Protein AF-A0A498JR95-F1 (afdb_monomer_lite)

Sequence (607 aa):
MSTTPISYPITSRPFLSLTPATAASKLFANPNYHTQSSLFSSSSSSSSHFPKRVFRNGVSLSIRACSTSPFIGRVGSQRREGNASMLSFGINPSAQISKGASDGSSSQVLSAMLPFVVAATAIAALAQPSTFTWVSKDLYAPALGGIMLSIGIKLSIDDFALAFKRPLPLSVGFIAQYVLKPLLGVLIANAFGVPRMFYAGFVLTACVSGAQLSSYASFLSKGDVALSILLTSTTTIASVIATPLLTGLLIGSVVPVDAVAMSKSILQVVLVPVTIGLVLNTYAKPVVNFLRPVMPVVAMICTSLCIGSPLAINRSQILSVEGFRLIFPVIAFHAVAFTLGYWVSKSPGLRQEEEVSRTLSLCTGMQSSTLAGLLASQFLGSSQAVPPACSVVAMAIMGLFLASFWGTGSRIRDLLSLLTPQTEHYKDGTIKEMIPAVMLNHLNRCVGRLEIVRSTPLKRVTYTEAVDLLVEAVKDGKKFENHILDEENFKQPVIVYNYPKKTKAFYRLNEDGETVFAMDVVVPKVRHFPLKGWIVDRWNPKGRVLRILEMERHVEDYQSYLDLRRFGAIKHSGFDLGFERMVMFATGLDNIRDCISYPRDRGREDP

pLDDT: mean 71.91, std 25.64, range [21.92, 98.44]

Foldseek 3Di:
DDDDDDDDDDDDDDDDDDDDPPDDPPPPDDDDDDDDDDDDDDDDDDDDDDDDDDDDDDDDDDDDDDDDDDDDDDDDDDDDDDDDDDDDDPDDPPPPPPPPPPPPDQLLVLLVCLLVLLVVLLCCLLVPVVVQQVCDLVNLLVLLLLLQLLLLLVDEVVLVVVCVVCVQLLVLLLCLQQPVQLVLQLVLCVVLVQDLLQSLLSSLQSQFFFDPNLLSLLVLLVADSSSLSSSRVVRLVCRLQRSQVSSCVRCCVSFPGPSNVLSVSSCVSHVVSSNVSNVCNVPVVVVSVVCVSVSSVSNSVSVSNLLSNLCNVCSVVCPDPSNVSLLVSLLVSLVVQLVCQLVSCCDVPNPDDPSSSNSSSLRRSGGPLSSSLSCCVPGVHSSSSSSSSSNNSSSSVVSNVSSNCSSVVHDPVVVVVVPDDPDDDDDDDDPDDDPDVVNVVLQVQLVVLVVLQVVDDAAEDEPVRLVVQQVVVVVVVDDRDPQSCDPPVNVGKYKYAFAFCLVDQPADDDPVNGTGQFIFIDYHLQRGQRQTTKRQDPDDLVVNQVSCVVNVHDVVVCVVVSVVAVVHDDRDIDTDRPVLSSQCSSSVPRDSQVSDPDHPDDDPPDD

InterPro domains:
  IPR002657 Bile acid:sodium symporter/arsenical resistance protein Acr3 [PF01758] (142-320)
  IPR004364 Aminoacyl-tRNA synthetase, class II (D/K/N) [PF00152] (432-601)
  IPR004710 Bile acid:sodium symporter [PTHR10361] (106-414)
  IPR038770 Sodium/solute symporter superfamily [G3DSA:1.20.1530.20] (104-408)
  IPR045864 Class II Aminoacyl-tRNA synthetase/Biotinyl protein ligase (BPL) and lipoyl protein ligase (LPL) [G3DSA:3.30.930.10] (410-607)
  IPR045864 Class II Aminoacyl-tRNA synthetase/Biotinyl protein ligase (BPL) and lipoyl protein ligase (LPL) [SSF55681] (430-602)

Structure (mmCIF, N/CA/C/O backbone):
data_AF-A0A498JR95-F1
#
_entry.id   AF-A0A498JR95-F1
#
loop_
_atom_site.group_PDB
_atom_site.id
_atom_site.type_symbol
_atom_site.label_atom_id
_atom_site.label_alt_id
_atom_site.label_comp_id
_atom_site.label_asym_id
_atom_site.label_entity_id
_atom_site.label_seq_id
_atom_site.pdbx_PDB_ins_code
_atom_site.Cartn_x
_atom_site.Cartn_y
_atom_site.Cartn_z
_atom_site.occupancy
_atom_site.B_iso_or_equiv
_atom_site.auth_seq_id
_atom_site.auth_comp_id
_atom_site.auth_asym_id
_atom_site.auth_atom_id
_atom_site.pdbx_PDB_model_num
ATOM 1 N N . MET A 1 1 ? 71.875 26.277 -27.714 1.00 34.09 1 MET A N 1
ATOM 2 C CA . MET A 1 1 ? 72.326 25.287 -28.717 1.00 34.09 1 MET A CA 1
ATOM 3 C C . MET A 1 1 ? 71.079 24.579 -29.240 1.00 34.09 1 MET A C 1
ATOM 5 O O . MET A 1 1 ? 70.461 23.847 -28.486 1.00 34.09 1 MET A O 1
ATOM 9 N N . SER A 1 2 ? 70.439 25.133 -30.277 1.00 25.22 2 SER A N 1
ATOM 10 C CA . SER A 1 2 ? 70.574 24.741 -31.703 1.00 25.22 2 SER A CA 1
ATOM 11 C C . SER A 1 2 ? 70.022 23.328 -31.972 1.00 25.22 2 SER A C 1
ATOM 13 O O . SER A 1 2 ? 70.646 22.340 -31.612 1.00 25.22 2 SER A O 1
ATOM 15 N N . THR A 1 3 ? 68.753 23.224 -32.386 1.00 26.64 3 THR A N 1
ATOM 16 C CA . THR A 1 3 ? 68.310 22.928 -33.774 1.00 26.64 3 THR A CA 1
ATOM 17 C C . THR A 1 3 ? 68.748 21.565 -34.316 1.00 26.64 3 THR A C 1
ATOM 19 O O . THR A 1 3 ? 69.912 21.390 -34.655 1.00 26.64 3 THR A O 1
ATOM 22 N N . THR A 1 4 ? 67.803 20.644 -34.533 1.00 26.91 4 THR A N 1
ATOM 23 C CA . THR A 1 4 ? 67.270 20.271 -35.870 1.00 26.91 4 THR A CA 1
ATOM 24 C C . THR A 1 4 ? 66.392 19.004 -35.790 1.00 26.91 4 THR A C 1
ATOM 26 O O . THR A 1 4 ? 66.729 18.074 -35.059 1.00 26.91 4 THR A O 1
ATOM 29 N N . PRO A 1 5 ? 65.264 18.939 -36.524 1.00 27.02 5 PRO A N 1
ATOM 30 C CA . PRO A 1 5 ? 64.489 17.718 -36.726 1.00 27.02 5 PRO A CA 1
ATOM 31 C C . PRO A 1 5 ? 64.958 16.985 -37.993 1.00 27.02 5 PRO A C 1
ATOM 33 O O . PRO A 1 5 ? 65.158 17.602 -39.038 1.00 27.02 5 PRO A O 1
ATOM 36 N N . ILE A 1 6 ? 65.103 15.661 -37.912 1.00 26.98 6 ILE A N 1
ATOM 37 C CA . ILE A 1 6 ? 65.458 14.812 -39.055 1.00 26.98 6 ILE A CA 1
ATOM 38 C C . ILE A 1 6 ? 64.181 14.417 -39.805 1.00 26.98 6 ILE A C 1
ATOM 40 O O . ILE A 1 6 ? 63.349 13.656 -39.314 1.00 26.98 6 ILE A O 1
ATOM 44 N N . SER A 1 7 ? 64.050 14.959 -41.011 1.00 23.06 7 SER A N 1
ATOM 45 C CA . SER A 1 7 ? 63.161 14.529 -42.089 1.00 23.06 7 SER A CA 1
ATOM 46 C C . SER A 1 7 ? 63.718 13.293 -42.803 1.00 23.06 7 SER A C 1
ATOM 48 O O . SER A 1 7 ? 64.915 13.250 -43.080 1.00 23.06 7 SER A O 1
ATOM 50 N N . TYR A 1 8 ? 62.853 12.349 -43.192 1.00 24.56 8 TYR A N 1
ATOM 51 C CA . TYR A 1 8 ? 63.177 11.315 -44.185 1.00 24.56 8 TYR A CA 1
ATOM 52 C C . TYR A 1 8 ? 62.223 11.372 -45.392 1.00 24.56 8 TYR A C 1
ATOM 54 O O . TYR A 1 8 ? 61.081 11.815 -45.248 1.00 24.56 8 TYR A O 1
ATOM 62 N N . PRO A 1 9 ? 62.712 10.997 -46.588 1.00 25.47 9 PRO A N 1
ATOM 63 C CA . PRO A 1 9 ? 62.309 11.593 -47.853 1.00 25.47 9 PRO A CA 1
ATOM 64 C C . PRO A 1 9 ? 61.205 10.820 -48.579 1.00 25.47 9 PRO A C 1
ATOM 66 O O . PRO A 1 9 ? 61.121 9.594 -48.535 1.00 25.47 9 PRO A O 1
ATOM 69 N N . ILE A 1 10 ? 60.416 11.574 -49.340 1.00 28.56 10 ILE A N 1
ATOM 70 C CA . ILE A 1 10 ? 59.558 11.070 -50.410 1.00 28.56 10 ILE A CA 1
ATOM 71 C C . ILE A 1 10 ? 60.477 10.639 -51.556 1.00 28.56 10 ILE A C 1
ATOM 73 O O . ILE A 1 10 ? 61.160 11.471 -52.150 1.00 28.56 10 ILE A O 1
ATOM 77 N N . THR A 1 11 ? 60.492 9.346 -51.872 1.00 25.89 11 THR A N 1
ATOM 78 C CA . THR A 1 11 ? 61.051 8.839 -53.129 1.00 25.89 11 THR A CA 1
ATOM 79 C C . THR A 1 11 ? 59.947 8.154 -53.920 1.00 25.89 11 THR A C 1
ATOM 81 O O . THR A 1 11 ? 59.356 7.162 -53.508 1.00 25.89 11 THR A O 1
ATOM 84 N N . SER A 1 12 ? 59.637 8.760 -55.060 1.00 27.89 12 SER A N 1
ATOM 85 C CA . SER A 1 12 ? 58.820 8.228 -56.137 1.00 27.89 12 SER A CA 1
ATOM 86 C C . SER A 1 12 ? 59.683 7.341 -57.034 1.00 27.89 12 SER A C 1
ATOM 88 O O . SER A 1 12 ? 60.780 7.747 -57.417 1.00 27.89 12 SER A O 1
ATOM 90 N N . ARG A 1 13 ? 59.189 6.146 -57.387 1.00 24.62 13 ARG A N 1
ATOM 91 C CA . ARG A 1 13 ? 59.576 5.344 -58.569 1.00 24.62 13 ARG A CA 1
ATOM 92 C C . ARG A 1 13 ? 58.633 4.129 -58.715 1.00 24.62 13 ARG A C 1
ATOM 94 O O . ARG A 1 13 ? 57.880 3.857 -57.785 1.00 24.62 13 ARG A O 1
ATOM 101 N N . PRO A 1 14 ? 58.530 3.517 -59.907 1.00 24.86 14 PRO A N 1
ATOM 102 C CA . PRO A 1 14 ? 57.296 3.488 -60.684 1.00 24.86 14 PRO A CA 1
ATOM 103 C C . PRO A 1 14 ? 56.535 2.159 -60.610 1.00 24.86 14 PRO A C 1
ATOM 105 O O . PRO A 1 14 ? 57.053 1.133 -60.180 1.00 24.86 14 PRO A O 1
ATOM 108 N N . PHE A 1 15 ? 55.295 2.226 -61.098 1.00 25.58 15 PHE A N 1
ATOM 109 C CA . PHE A 1 15 ? 54.428 1.115 -61.485 1.00 25.58 15 PHE A CA 1
ATOM 110 C C . PHE A 1 15 ? 55.204 -0.060 -62.104 1.00 25.58 15 PHE A C 1
ATOM 112 O O . PHE A 1 15 ? 55.805 0.078 -63.169 1.00 25.58 15 PHE A O 1
ATOM 119 N N . LEU A 1 16 ? 55.105 -1.230 -61.473 1.00 23.80 16 LEU A N 1
ATOM 120 C CA . LEU A 1 16 ? 55.347 -2.524 -62.101 1.00 23.80 16 LEU A CA 1
ATOM 121 C C . LEU A 1 16 ? 54.047 -3.323 -62.029 1.00 23.80 16 LEU A C 1
ATOM 123 O O . LEU A 1 16 ? 53.555 -3.683 -60.962 1.00 23.80 16 LEU A O 1
ATOM 127 N N . SER A 1 17 ? 53.476 -3.526 -63.209 1.00 26.20 17 SER A N 1
ATOM 128 C CA . SER A 1 17 ? 52.318 -4.359 -63.488 1.00 26.20 17 SER A CA 1
ATOM 129 C C . SER A 1 17 ? 52.606 -5.823 -63.158 1.00 26.20 17 SER A C 1
ATOM 131 O O . SER A 1 17 ? 53.446 -6.441 -63.810 1.00 26.20 17 SER A O 1
ATOM 133 N N . LEU A 1 18 ? 51.855 -6.399 -62.222 1.00 24.83 18 LEU A N 1
ATOM 134 C CA . LEU A 1 18 ? 51.665 -7.844 -62.124 1.00 24.83 18 LEU A CA 1
ATOM 135 C C . LEU A 1 18 ? 50.164 -8.122 -62.018 1.00 24.83 18 LEU A C 1
ATOM 137 O O . LEU A 1 18 ? 49.500 -7.776 -61.043 1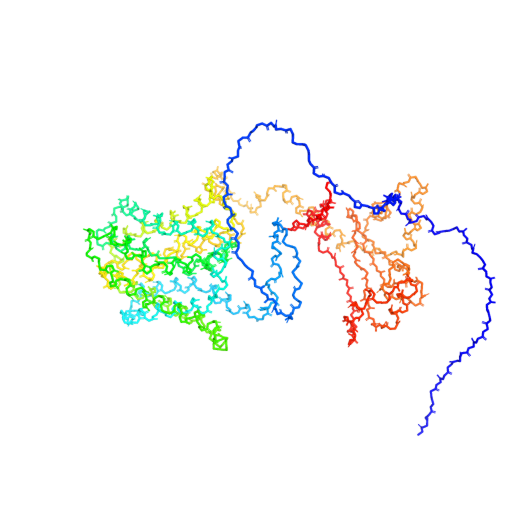.00 24.83 18 LEU A O 1
ATOM 141 N N . THR A 1 19 ? 49.634 -8.691 -63.094 1.00 26.19 19 THR A N 1
ATOM 142 C CA . THR A 1 19 ? 48.298 -9.275 -63.213 1.00 26.19 19 THR A CA 1
ATOM 143 C C . THR A 1 19 ? 48.135 -10.494 -62.284 1.00 26.19 19 THR A C 1
ATOM 145 O O . THR A 1 19 ? 49.120 -11.040 -61.786 1.00 26.19 19 THR A O 1
ATOM 148 N N . PRO A 1 20 ? 46.888 -10.899 -61.975 1.00 27.61 20 PRO A N 1
ATOM 149 C CA . PRO A 1 20 ? 46.552 -11.516 -60.697 1.00 27.61 20 PRO A CA 1
ATOM 150 C C . PRO A 1 20 ? 46.717 -13.039 -60.692 1.00 27.61 20 PRO A C 1
ATOM 152 O O . PRO A 1 20 ? 46.131 -13.742 -61.516 1.00 27.61 20 PRO A O 1
ATOM 155 N N . ALA A 1 21 ? 47.406 -13.563 -59.673 1.00 25.14 21 ALA A N 1
ATOM 156 C CA . ALA A 1 21 ? 47.300 -14.967 -59.286 1.00 25.14 21 ALA A CA 1
ATOM 157 C C . ALA A 1 21 ? 45.916 -15.210 -58.660 1.00 25.14 21 ALA A C 1
ATOM 159 O O . ALA A 1 21 ? 45.652 -15.002 -57.476 1.00 25.14 21 ALA A O 1
ATOM 160 N N . THR A 1 22 ? 45.002 -15.596 -59.535 1.00 32.12 22 THR A N 1
ATOM 161 C CA . THR A 1 22 ? 43.661 -16.091 -59.268 1.00 32.12 22 THR A CA 1
ATOM 162 C C . THR A 1 22 ? 43.773 -17.531 -58.775 1.00 32.12 22 THR A C 1
ATOM 164 O O . THR A 1 22 ? 44.060 -18.401 -59.582 1.00 32.12 22 THR A O 1
ATOM 167 N N . ALA A 1 23 ? 43.571 -17.775 -57.472 1.00 29.25 23 ALA A N 1
ATOM 168 C CA . ALA A 1 23 ? 43.027 -19.020 -56.887 1.00 29.25 23 ALA A CA 1
ATOM 169 C C . ALA A 1 23 ? 43.362 -19.133 -55.384 1.00 29.25 23 ALA A C 1
ATOM 171 O O . ALA A 1 23 ? 44.246 -19.889 -55.006 1.00 29.25 23 ALA A O 1
ATOM 172 N N . ALA A 1 24 ? 42.661 -18.397 -54.510 1.00 28.02 24 ALA A N 1
ATOM 173 C CA . ALA A 1 24 ? 42.631 -18.724 -53.067 1.00 28.02 24 ALA A CA 1
ATOM 174 C C . ALA A 1 24 ? 41.506 -18.044 -52.256 1.00 28.02 24 ALA A C 1
ATOM 176 O O . ALA A 1 24 ? 41.319 -18.367 -51.089 1.00 28.02 24 ALA A O 1
ATOM 177 N N . SER A 1 25 ? 40.733 -17.108 -52.821 1.00 26.67 25 SER A N 1
ATOM 178 C CA . SER A 1 25 ? 39.792 -16.278 -52.042 1.00 26.67 25 SER A CA 1
ATOM 179 C C . SER A 1 25 ? 38.304 -16.632 -52.188 1.00 26.67 25 SER A C 1
ATOM 181 O O . SER A 1 25 ? 37.458 -15.892 -51.696 1.00 26.67 25 SER A O 1
ATOM 183 N N . LYS A 1 26 ? 37.947 -17.759 -52.822 1.00 26.91 26 LYS A N 1
ATOM 184 C CA . LYS A 1 26 ? 36.537 -18.136 -53.077 1.00 26.91 26 LYS A CA 1
ATOM 185 C C . LYS A 1 26 ? 35.946 -19.228 -52.174 1.00 26.91 26 LYS A C 1
ATOM 187 O O . LYS A 1 26 ? 34.818 -19.638 -52.410 1.00 26.91 26 LYS A O 1
ATOM 192 N N . LEU A 1 27 ? 36.639 -19.674 -51.126 1.00 27.73 27 LEU A N 1
ATOM 193 C CA . LEU A 1 27 ? 36.177 -20.806 -50.299 1.00 27.73 27 LEU A CA 1
ATOM 194 C C . LEU A 1 27 ? 35.578 -20.434 -48.926 1.00 27.73 27 LEU A C 1
ATOM 196 O O . LEU A 1 27 ? 35.200 -21.325 -48.177 1.00 27.73 27 LEU A O 1
ATOM 200 N N . PHE A 1 28 ? 35.402 -19.143 -48.618 1.00 27.55 28 PHE A N 1
ATOM 201 C CA . PHE A 1 28 ? 34.739 -18.675 -47.383 1.00 27.55 28 PHE A CA 1
ATOM 202 C C . PHE A 1 28 ? 33.541 -17.742 -47.638 1.00 27.55 28 PHE A C 1
ATOM 204 O O . PHE A 1 28 ? 33.255 -16.847 -46.845 1.00 27.55 28 PHE A O 1
ATOM 211 N N . ALA A 1 29 ? 32.816 -17.948 -48.738 1.00 26.41 29 ALA A N 1
ATOM 212 C CA . ALA A 1 29 ? 31.514 -17.323 -48.963 1.00 26.41 29 ALA A CA 1
ATOM 213 C C . ALA A 1 29 ? 30.435 -18.411 -48.921 1.00 26.41 29 ALA A C 1
ATOM 215 O O . ALA A 1 29 ? 30.358 -19.248 -49.814 1.00 26.41 29 ALA A O 1
ATOM 216 N N . ASN A 1 30 ? 29.625 -18.422 -47.862 1.00 25.16 30 ASN A N 1
ATOM 217 C CA . ASN A 1 30 ? 28.462 -19.299 -47.764 1.00 25.16 30 ASN A CA 1
ATOM 218 C C . ASN A 1 30 ? 27.384 -18.809 -48.760 1.00 25.16 30 ASN A C 1
ATOM 220 O O . ASN A 1 30 ? 26.958 -17.655 -48.642 1.00 25.16 30 ASN A O 1
ATOM 224 N N . PRO A 1 31 ? 26.953 -19.620 -49.743 1.00 26.98 31 PRO A N 1
ATOM 225 C CA . PRO A 1 31 ? 25.982 -19.218 -50.747 1.00 26.98 31 PRO A CA 1
ATOM 226 C C . PRO A 1 31 ? 24.587 -19.608 -50.263 1.00 26.98 31 PRO A C 1
ATOM 228 O O . PRO A 1 31 ? 24.239 -20.777 -50.311 1.00 26.98 31 PRO A O 1
ATOM 231 N N . ASN A 1 32 ? 23.794 -18.656 -49.771 1.00 26.20 32 ASN A N 1
ATOM 232 C CA . ASN A 1 32 ? 22.337 -18.801 -49.659 1.00 26.20 32 ASN A CA 1
ATOM 233 C C . ASN A 1 32 ? 21.691 -17.437 -49.394 1.00 26.20 32 ASN A C 1
ATOM 235 O O . ASN A 1 32 ? 21.283 -17.143 -48.278 1.00 26.20 32 ASN A O 1
ATOM 239 N N . TYR A 1 33 ? 21.611 -16.609 -50.434 1.00 24.23 33 TYR A N 1
ATOM 240 C CA . TYR A 1 33 ? 20.576 -15.583 -50.574 1.00 24.23 33 TYR A CA 1
ATOM 241 C C . TYR A 1 33 ? 20.293 -15.416 -52.070 1.00 24.23 33 TYR A C 1
ATOM 243 O O . TYR A 1 33 ? 21.009 -14.721 -52.784 1.00 24.23 33 TYR A O 1
ATOM 251 N N . HIS A 1 34 ? 19.265 -16.114 -52.552 1.00 24.06 34 HIS A N 1
ATOM 252 C CA . HIS A 1 34 ? 18.647 -15.829 -53.841 1.00 24.06 34 HIS A CA 1
ATOM 253 C C . HIS A 1 34 ? 17.676 -14.659 -53.654 1.00 24.06 34 HIS A C 1
ATOM 255 O O . HIS A 1 34 ? 16.621 -14.821 -53.050 1.00 24.06 34 HIS A O 1
ATOM 261 N N . THR A 1 35 ? 18.010 -13.490 -54.193 1.00 24.09 35 THR A N 1
ATOM 262 C CA . THR A 1 35 ? 17.041 -12.433 -54.497 1.00 24.09 35 THR A CA 1
ATOM 263 C C . THR A 1 35 ? 16.743 -12.489 -55.990 1.00 24.09 35 THR A C 1
ATOM 265 O O . THR A 1 35 ? 17.561 -12.104 -56.824 1.00 24.09 35 THR A O 1
ATOM 268 N N . GLN A 1 36 ? 15.565 -13.008 -56.341 1.00 23.23 36 GLN A N 1
ATOM 269 C CA . GLN A 1 36 ? 15.007 -12.825 -57.677 1.00 23.23 36 GLN A CA 1
ATOM 270 C C . GLN A 1 36 ? 14.614 -11.355 -57.832 1.00 23.23 36 GLN A C 1
ATOM 272 O O . GLN A 1 36 ? 13.701 -10.865 -57.175 1.00 23.23 36 GLN A O 1
ATOM 277 N N . SER A 1 37 ? 15.326 -10.657 -58.710 1.00 23.42 37 SER A N 1
ATOM 278 C CA . SER A 1 37 ? 14.880 -9.401 -59.295 1.00 23.42 37 SER A CA 1
ATOM 279 C C . SER A 1 37 ? 14.118 -9.741 -60.573 1.00 23.42 37 SER A C 1
ATOM 281 O O . SER A 1 37 ? 14.673 -10.336 -61.494 1.00 23.42 37 SER A O 1
ATOM 283 N N . SER A 1 38 ? 12.835 -9.388 -60.630 1.00 23.86 38 SER A N 1
ATOM 284 C CA . SER A 1 38 ? 12.118 -9.279 -61.898 1.00 23.86 38 SER A CA 1
ATOM 285 C C . SER A 1 38 ? 11.777 -7.812 -62.131 1.00 23.86 38 SER A C 1
ATOM 287 O O . SER A 1 38 ? 11.037 -7.174 -61.387 1.00 23.86 38 SER A O 1
ATOM 289 N N . LEU A 1 39 ? 12.423 -7.271 -63.160 1.00 23.09 39 LEU A N 1
ATOM 290 C CA . LEU A 1 39 ? 11.983 -6.105 -63.909 1.00 23.09 39 LEU A CA 1
ATOM 291 C C . LEU A 1 39 ? 10.608 -6.414 -64.517 1.00 23.09 39 LEU A C 1
ATOM 293 O O . LEU A 1 39 ? 10.441 -7.508 -65.041 1.00 23.09 39 LEU A O 1
ATOM 297 N N . PHE A 1 40 ? 9.664 -5.473 -64.496 1.00 22.58 40 PHE A N 1
ATOM 298 C CA . PHE A 1 40 ? 9.054 -4.926 -65.715 1.00 22.58 40 PHE A CA 1
ATOM 299 C C . PHE A 1 40 ? 8.064 -3.787 -65.407 1.00 22.58 40 PHE A C 1
ATOM 301 O O . PHE A 1 40 ? 7.374 -3.743 -64.395 1.00 22.58 40 PHE A O 1
ATOM 308 N N . SER A 1 41 ? 8.081 -2.849 -66.344 1.00 22.80 41 SER A N 1
ATOM 309 C CA . SER A 1 41 ? 7.373 -1.583 -66.521 1.00 22.80 41 SER A CA 1
ATOM 310 C C . SER A 1 41 ? 5.843 -1.640 -66.625 1.00 22.80 41 SER A C 1
ATOM 312 O O . SER A 1 41 ? 5.295 -2.615 -67.129 1.00 22.80 41 SER A O 1
ATOM 314 N N . SER A 1 42 ? 5.178 -0.512 -66.346 1.00 23.06 42 SER A N 1
ATOM 315 C CA . SER A 1 42 ? 4.102 0.091 -67.179 1.00 23.06 42 SER A CA 1
ATOM 316 C C . SER A 1 42 ? 3.645 1.407 -66.522 1.00 23.06 42 SER A C 1
ATOM 318 O O . SER A 1 42 ? 3.343 1.446 -65.337 1.00 23.06 42 SER A O 1
ATOM 320 N N . SER A 1 43 ? 3.895 2.574 -67.120 1.00 21.92 43 SER A N 1
ATOM 321 C CA . SER A 1 43 ? 3.086 3.268 -68.139 1.00 21.92 43 SER A CA 1
ATOM 322 C C . SER A 1 43 ? 1.659 3.628 -67.697 1.00 21.92 43 SER A C 1
ATOM 324 O O . SER A 1 43 ? 0.796 2.778 -67.508 1.00 21.92 43 SER A O 1
ATOM 326 N N . SER A 1 44 ? 1.452 4.941 -67.619 1.00 24.05 44 SER A N 1
ATOM 327 C CA . SER A 1 44 ? 0.208 5.713 -67.595 1.00 24.05 44 SER A CA 1
ATOM 328 C C . SER A 1 44 ? -0.981 5.130 -68.367 1.00 24.05 44 SER A C 1
ATOM 330 O O . SER A 1 44 ? -0.830 4.747 -69.524 1.00 24.05 44 SER A O 1
ATOM 332 N N . SER A 1 45 ? -2.191 5.264 -67.819 1.00 23.17 45 SER A N 1
ATOM 333 C CA . SER A 1 45 ? -3.300 5.936 -68.522 1.00 23.17 45 SER A CA 1
ATOM 334 C C . SER A 1 45 ? -4.544 6.083 -67.644 1.00 23.17 45 SER A C 1
ATOM 336 O O . SER A 1 45 ? -4.999 5.175 -66.956 1.00 23.17 45 SER A O 1
ATOM 338 N N . SER A 1 46 ? -5.086 7.291 -67.700 1.00 24.14 46 SER A N 1
ATOM 339 C CA . SER A 1 46 ? -6.422 7.691 -67.294 1.00 24.14 46 SER A CA 1
ATOM 340 C C . SER A 1 46 ? -7.482 7.093 -68.223 1.00 24.14 46 SER A C 1
ATOM 342 O O . SER A 1 46 ? -7.358 7.239 -69.437 1.00 24.14 46 SER A O 1
ATOM 344 N N . SER A 1 47 ? -8.575 6.552 -67.691 1.00 24.02 47 SER A N 1
ATOM 345 C CA . SER A 1 47 ? -9.903 6.773 -68.281 1.00 24.02 47 SER A CA 1
ATOM 346 C C . SER A 1 47 ? -11.022 6.400 -67.312 1.00 24.02 47 SER A C 1
ATOM 348 O O . SER A 1 47 ? -11.004 5.398 -66.604 1.00 24.02 47 SER A O 1
ATOM 350 N N . SER A 1 48 ? -11.986 7.304 -67.277 1.00 23.30 48 SER A N 1
ATOM 351 C CA . SER A 1 48 ? -13.264 7.274 -66.591 1.00 23.30 48 SER A CA 1
ATOM 352 C C . SER A 1 48 ? -14.269 6.365 -67.301 1.00 23.30 48 SER A C 1
ATOM 354 O O . SER A 1 48 ? -14.504 6.578 -68.485 1.00 23.30 48 SER A O 1
ATOM 356 N N . HIS A 1 49 ? -14.958 5.477 -66.576 1.00 23.84 49 HIS A N 1
ATOM 357 C CA . HIS A 1 49 ? -16.335 5.072 -66.898 1.00 23.84 49 HIS A CA 1
ATOM 358 C C . HIS A 1 49 ? -17.074 4.510 -65.665 1.00 23.84 49 HIS A C 1
ATOM 360 O O . HIS A 1 49 ? -16.703 3.493 -65.088 1.00 23.84 49 HIS A O 1
ATOM 366 N N . PHE A 1 50 ? -18.154 5.194 -65.281 1.00 23.48 50 PHE A N 1
ATOM 367 C CA . PHE A 1 50 ? -19.282 4.702 -64.471 1.00 23.48 50 PHE A CA 1
ATOM 368 C C . PHE A 1 50 ? -20.309 3.987 -65.401 1.00 23.48 50 PHE A C 1
ATOM 370 O O . PHE A 1 50 ? -20.266 4.220 -66.608 1.00 23.48 50 PHE A O 1
ATOM 377 N N . PRO A 1 51 ? -21.349 3.275 -64.906 1.00 35.09 51 PRO A N 1
ATOM 378 C CA . PRO A 1 51 ? -21.325 2.026 -64.134 1.00 35.09 51 PRO A CA 1
ATOM 379 C C . PRO A 1 51 ? -22.288 0.952 -64.724 1.00 35.09 51 PRO A C 1
ATOM 381 O O . PRO A 1 51 ? -23.191 1.264 -65.496 1.00 35.09 51 PRO A O 1
ATOM 384 N N . LYS A 1 52 ? -22.227 -0.307 -64.262 1.00 23.20 52 LYS A N 1
ATOM 385 C CA . LYS A 1 52 ? -23.414 -1.193 -64.225 1.00 23.20 52 LYS A CA 1
ATOM 386 C C . LYS A 1 52 ? -23.468 -1.958 -62.902 1.00 23.20 52 LYS A C 1
ATOM 388 O O . LYS A 1 52 ? -22.627 -2.798 -62.611 1.00 23.20 52 LYS A O 1
ATOM 393 N N . ARG A 1 53 ? -24.481 -1.616 -62.100 1.00 24.22 53 ARG A N 1
ATOM 394 C CA . ARG A 1 53 ? -24.921 -2.324 -60.891 1.00 24.22 53 ARG A CA 1
ATOM 395 C C . ARG A 1 53 ? -25.576 -3.647 -61.286 1.00 24.22 53 ARG A C 1
ATOM 397 O O . ARG A 1 53 ? -26.526 -3.638 -62.062 1.00 24.22 53 ARG A O 1
ATOM 404 N N . VAL A 1 54 ? -25.168 -4.732 -60.637 1.00 24.97 54 VAL A N 1
ATOM 405 C CA . VAL A 1 54 ? -26.047 -5.869 -60.348 1.00 24.97 54 VAL A CA 1
ATOM 406 C C . VAL A 1 54 ? -26.147 -5.962 -58.829 1.00 24.97 54 VAL A C 1
ATOM 408 O O . VAL A 1 54 ? -25.147 -6.084 -58.129 1.00 24.97 54 VAL A O 1
ATOM 411 N N . PHE A 1 55 ? -27.370 -5.801 -58.333 1.00 23.81 55 PHE A N 1
ATOM 412 C CA . PHE A 1 55 ? -27.744 -5.915 -56.928 1.00 23.81 55 PHE A CA 1
ATOM 413 C C . PHE A 1 55 ? -27.804 -7.392 -56.526 1.00 23.81 55 PHE A C 1
ATOM 415 O O . PHE A 1 55 ? -28.442 -8.188 -57.216 1.00 23.81 55 PHE A O 1
ATOM 422 N N . ARG A 1 56 ? -27.266 -7.741 -55.352 1.00 24.92 56 ARG A N 1
ATOM 423 C CA . ARG A 1 56 ? -27.822 -8.845 -54.563 1.00 24.92 56 ARG A CA 1
ATOM 424 C C . ARG A 1 56 ? -27.714 -8.560 -53.063 1.00 24.92 56 ARG A C 1
ATOM 426 O O . ARG A 1 56 ? -26.685 -8.126 -52.564 1.00 24.92 56 ARG A O 1
ATOM 433 N N . ASN A 1 57 ? -28.865 -8.746 -52.429 1.00 25.27 57 ASN A N 1
ATOM 434 C CA . ASN A 1 57 ? -29.302 -8.396 -51.080 1.00 25.27 57 ASN A CA 1
ATOM 435 C C . ASN A 1 57 ? -28.402 -8.852 -49.921 1.00 25.27 57 ASN A C 1
ATOM 437 O O . ASN A 1 57 ? -27.880 -9.962 -49.945 1.00 25.27 57 ASN A O 1
ATOM 441 N N . GLY A 1 58 ? -28.376 -8.050 -48.847 1.00 26.80 58 GLY A N 1
ATOM 442 C CA . GLY A 1 58 ? -27.908 -8.485 -47.527 1.00 26.80 58 GLY A CA 1
ATOM 443 C C . GLY A 1 58 ? -27.663 -7.350 -46.527 1.00 26.80 58 GLY A C 1
ATOM 444 O O . GLY A 1 58 ? -26.526 -6.950 -46.344 1.00 26.80 58 GLY A O 1
ATOM 445 N N . VAL A 1 59 ? -28.744 -6.833 -45.929 1.00 27.52 59 VAL A N 1
ATOM 446 C CA . VAL A 1 59 ? -28.871 -6.181 -44.600 1.00 27.52 59 VAL A CA 1
ATOM 447 C C . VAL A 1 59 ? -27.680 -5.342 -44.082 1.00 27.52 59 VAL A C 1
ATOM 449 O O . VAL A 1 59 ? -26.681 -5.863 -43.599 1.00 27.52 59 VAL A O 1
ATOM 452 N N . SER A 1 60 ? -27.856 -4.014 -44.075 1.00 23.19 60 SER A N 1
ATOM 453 C CA . SER A 1 60 ? -26.949 -3.022 -43.477 1.00 23.19 60 SER A CA 1
ATOM 454 C C . SER A 1 60 ? -27.494 -2.520 -42.133 1.00 23.19 60 SER A C 1
ATOM 456 O O . SER A 1 60 ? -28.628 -2.045 -42.057 1.00 23.19 60 SER A O 1
ATOM 458 N N . LEU A 1 61 ? -26.668 -2.601 -41.083 1.00 26.53 61 LEU A N 1
ATOM 459 C CA . LEU A 1 61 ? -26.819 -1.832 -39.846 1.00 26.53 61 LEU A CA 1
ATOM 460 C C . LEU A 1 61 ? -26.218 -0.430 -40.045 1.00 26.53 61 LEU A C 1
ATOM 462 O O . LEU A 1 61 ? -25.089 -0.275 -40.506 1.00 26.53 61 LEU A O 1
ATOM 466 N N . SER A 1 62 ? -27.006 0.583 -39.692 1.00 22.53 62 SER A N 1
ATOM 467 C CA . SER A 1 62 ? -26.725 2.012 -39.845 1.00 22.53 62 SER A CA 1
ATOM 468 C C . SER A 1 62 ? -25.752 2.531 -38.777 1.00 22.53 62 SER A C 1
ATOM 470 O O . SER A 1 62 ? -26.081 2.513 -37.593 1.00 22.53 62 SER A O 1
ATOM 472 N N . ILE A 1 63 ? -24.637 3.134 -39.201 1.00 25.22 63 ILE A N 1
ATOM 473 C CA . ILE A 1 63 ? -23.927 4.171 -38.437 1.00 25.22 63 ILE A CA 1
ATOM 474 C C . ILE A 1 63 ? -24.003 5.465 -39.252 1.00 25.22 63 ILE A C 1
ATOM 476 O O . ILE A 1 63 ? -23.486 5.549 -40.365 1.00 25.22 63 ILE A O 1
ATOM 480 N N . ARG A 1 64 ? -24.681 6.475 -38.694 1.00 22.27 64 ARG A N 1
ATOM 481 C CA . ARG A 1 64 ? -24.664 7.855 -39.192 1.00 22.27 64 ARG A CA 1
ATOM 482 C C . ARG A 1 64 ? -23.327 8.496 -38.831 1.00 22.27 64 ARG A C 1
ATOM 484 O O . ARG A 1 64 ? -23.000 8.590 -37.653 1.00 22.27 64 ARG A O 1
ATOM 491 N N . ALA A 1 65 ? -22.630 9.029 -39.827 1.00 23.62 65 ALA A N 1
ATOM 492 C CA . ALA A 1 65 ? -21.679 10.118 -39.645 1.00 23.62 65 ALA A CA 1
ATOM 493 C C . ALA A 1 65 ? -22.199 11.319 -40.446 1.00 23.62 65 ALA A C 1
ATOM 495 O O . ALA A 1 65 ? -22.322 11.247 -41.669 1.00 23.62 65 ALA A O 1
ATOM 496 N N . CYS A 1 66 ? -22.552 12.398 -39.746 1.00 23.91 66 CYS A N 1
ATOM 497 C CA . CYS A 1 66 ? -22.811 13.698 -40.356 1.00 23.91 66 CYS A CA 1
ATOM 498 C C . CYS A 1 66 ? -21.504 14.494 -40.426 1.00 23.91 66 CYS A C 1
ATOM 500 O O . CYS A 1 66 ? -20.699 14.486 -39.498 1.00 23.91 66 CYS A O 1
ATOM 502 N N . SER A 1 67 ? -21.335 15.150 -41.568 1.00 25.22 67 SER A N 1
ATOM 503 C CA . SER A 1 67 ? -20.184 15.930 -42.013 1.00 25.22 67 SER A CA 1
ATOM 504 C C . SER A 1 67 ? -20.351 17.431 -41.706 1.00 25.22 67 SER A C 1
ATOM 506 O O . SER A 1 67 ? -21.432 17.873 -41.316 1.00 25.22 67 SER A O 1
ATOM 508 N N . THR A 1 68 ? -19.302 18.187 -42.059 1.00 27.80 68 THR A N 1
ATOM 509 C CA . THR A 1 68 ? -19.153 19.647 -42.262 1.00 27.80 68 THR A CA 1
ATOM 510 C C . THR A 1 68 ? -18.614 20.417 -41.043 1.00 27.80 68 THR A C 1
ATOM 512 O O . THR A 1 68 ? -19.040 20.165 -39.927 1.00 27.80 68 THR A O 1
ATOM 515 N N . SER A 1 69 ? -17.639 21.332 -41.147 1.00 28.19 69 SER A N 1
ATOM 516 C CA . SER A 1 69 ? -17.266 22.246 -42.246 1.00 28.19 69 SER A CA 1
ATOM 517 C C . SER A 1 69 ? -15.792 22.764 -42.108 1.00 28.19 69 SER A C 1
ATOM 519 O O . SER A 1 69 ? -15.092 22.334 -41.189 1.00 28.19 69 SER A O 1
ATOM 521 N N . PRO A 1 70 ? -15.277 23.616 -43.031 1.00 30.12 70 PRO A N 1
ATOM 522 C CA . PRO A 1 70 ? -13.846 23.811 -43.308 1.00 30.12 70 PRO A CA 1
ATOM 523 C C . PRO A 1 70 ? -13.232 25.065 -42.654 1.00 30.12 70 PRO A C 1
ATOM 525 O O . PRO A 1 70 ? -13.929 26.047 -42.416 1.00 30.12 70 PRO A O 1
ATOM 528 N N . PHE A 1 71 ? -11.904 25.088 -42.467 1.00 27.58 71 PHE A N 1
ATOM 529 C CA . PHE A 1 71 ? -11.166 26.328 -42.193 1.00 27.58 71 PHE A CA 1
ATOM 530 C C . PHE A 1 71 ? -9.847 26.429 -42.969 1.00 27.58 71 PHE A C 1
ATOM 532 O O . PHE A 1 71 ? -9.097 25.468 -43.130 1.00 27.58 71 PHE A O 1
ATOM 539 N N . ILE A 1 72 ? -9.620 27.644 -43.460 1.00 28.55 72 ILE A N 1
ATOM 540 C CA . ILE A 1 72 ? -8.551 28.115 -44.337 1.00 28.55 72 ILE A CA 1
ATOM 541 C C . ILE A 1 72 ? -7.269 28.423 -43.538 1.00 28.55 72 ILE A C 1
ATOM 543 O O . ILE A 1 72 ? -7.309 29.128 -42.536 1.00 28.55 72 ILE A O 1
ATOM 547 N N . GLY A 1 73 ? -6.143 27.910 -44.047 1.00 28.33 73 GLY A N 1
ATOM 548 C CA . GLY A 1 73 ? -4.775 28.458 -44.071 1.00 28.33 73 GLY A CA 1
ATOM 549 C C . GLY A 1 73 ? -4.168 29.214 -42.875 1.00 28.33 73 GLY A C 1
ATOM 550 O O . GLY A 1 73 ? -4.436 30.395 -42.675 1.00 28.33 73 GLY A O 1
ATOM 551 N N . ARG A 1 74 ? -3.125 28.622 -42.269 1.00 28.03 74 ARG A N 1
ATOM 552 C CA . ARG A 1 74 ? -1.871 29.335 -41.946 1.00 28.03 74 ARG A CA 1
ATOM 553 C C . ARG A 1 74 ? -0.677 28.376 -41.888 1.00 28.03 74 ARG A C 1
ATOM 555 O O . ARG A 1 74 ? -0.756 27.286 -41.337 1.00 28.03 74 ARG A O 1
ATOM 562 N N . VAL A 1 75 ? 0.410 28.806 -42.519 1.00 33.06 75 VAL A N 1
ATOM 563 C CA . VAL A 1 75 ? 1.671 28.090 -42.749 1.00 33.06 75 VAL A CA 1
ATOM 564 C C . VAL A 1 75 ? 2.549 28.113 -41.494 1.00 33.06 75 VAL A C 1
ATOM 566 O O . VAL A 1 75 ? 2.691 29.165 -40.877 1.00 33.06 75 VAL A O 1
ATOM 569 N N . GLY A 1 76 ? 3.210 26.988 -41.193 1.00 31.16 76 GLY A N 1
ATOM 570 C CA . GLY A 1 76 ? 4.497 26.984 -40.484 1.00 31.16 76 GLY A CA 1
ATOM 571 C C . GLY A 1 76 ? 4.573 26.169 -39.190 1.00 31.16 76 GLY A C 1
ATOM 572 O O . GLY A 1 76 ? 4.436 26.720 -38.108 1.00 31.16 76 GLY A O 1
ATOM 573 N N . SER A 1 77 ? 4.871 24.872 -39.309 1.00 26.77 77 SER A N 1
ATOM 574 C CA . SER A 1 77 ? 5.935 24.160 -38.573 1.00 26.77 77 SER A CA 1
ATOM 575 C C . SER A 1 77 ? 5.800 22.668 -38.886 1.00 26.77 77 SER A C 1
ATOM 577 O O . SER A 1 77 ? 4.818 22.029 -38.509 1.00 26.77 77 SER A O 1
ATOM 579 N N . GLN A 1 78 ? 6.747 22.110 -39.643 1.00 26.39 78 GLN A N 1
ATOM 580 C CA . GLN A 1 78 ? 6.757 20.686 -39.976 1.00 26.39 78 GLN A CA 1
ATOM 581 C C . GLN A 1 78 ? 7.033 19.856 -38.716 1.00 26.39 78 GLN A C 1
ATOM 583 O O . GLN A 1 78 ? 8.180 19.632 -38.336 1.00 26.39 78 GLN A O 1
ATOM 588 N N . ARG A 1 79 ? 5.969 19.339 -38.099 1.00 25.62 79 ARG A N 1
ATOM 589 C CA . ARG A 1 79 ? 6.037 18.150 -37.251 1.00 25.62 79 ARG A CA 1
ATOM 590 C C . ARG A 1 79 ? 5.698 16.953 -38.133 1.00 25.62 79 ARG A C 1
ATOM 592 O O . ARG A 1 79 ? 4.573 16.818 -38.599 1.00 25.62 79 ARG A O 1
ATOM 599 N N . ARG A 1 80 ? 6.696 16.113 -38.405 1.00 26.06 80 ARG A N 1
ATOM 600 C CA . ARG A 1 80 ? 6.525 14.851 -39.130 1.00 26.06 80 ARG A CA 1
ATOM 601 C C . ARG A 1 80 ? 5.716 13.893 -38.251 1.00 26.06 80 ARG A C 1
ATOM 603 O O . ARG A 1 80 ? 6.273 13.254 -37.365 1.00 26.06 80 ARG A O 1
ATOM 610 N N . GLU A 1 81 ? 4.410 13.828 -38.477 1.00 29.53 81 GLU A N 1
ATOM 611 C CA . GLU A 1 81 ? 3.574 12.719 -38.022 1.00 29.53 81 GLU A CA 1
ATOM 612 C C . GLU A 1 81 ? 3.783 11.543 -38.981 1.00 29.53 81 GLU A C 1
ATOM 614 O O . GLU A 1 81 ? 3.497 11.625 -40.174 1.00 29.53 81 GLU A O 1
ATOM 619 N N . GLY A 1 82 ? 4.375 10.469 -38.461 1.00 28.75 82 GLY A N 1
ATOM 620 C CA . GLY A 1 82 ? 4.434 9.172 -39.121 1.00 28.75 82 GLY A CA 1
ATOM 621 C C . GLY A 1 82 ? 3.311 8.286 -38.591 1.00 28.75 82 GLY A C 1
ATOM 622 O O . GLY A 1 82 ? 3.218 8.088 -37.384 1.00 28.75 82 GLY A O 1
ATOM 623 N N . ASN A 1 83 ? 2.474 7.823 -39.518 1.00 25.80 83 ASN A N 1
ATOM 624 C CA . ASN A 1 83 ? 1.442 6.786 -39.454 1.00 25.80 83 ASN A CA 1
ATOM 625 C C . ASN A 1 83 ? 1.099 6.164 -38.093 1.00 25.80 83 ASN A C 1
ATOM 627 O O . ASN A 1 83 ? 1.853 5.385 -37.513 1.00 25.80 83 ASN A O 1
ATOM 631 N N . ALA A 1 84 ? -0.156 6.376 -37.703 1.00 28.41 84 ALA A N 1
ATOM 632 C CA . ALA A 1 84 ? -0.889 5.450 -36.864 1.00 28.41 84 ALA A CA 1
ATOM 633 C C . ALA A 1 84 ? -1.062 4.107 -37.602 1.00 28.41 84 ALA A C 1
ATOM 635 O O . ALA A 1 84 ? -1.856 3.999 -38.535 1.00 28.41 84 ALA A O 1
ATOM 636 N N . SER A 1 85 ? -0.352 3.077 -37.146 1.00 25.22 85 SER A N 1
ATOM 637 C CA . SER A 1 85 ? -0.808 1.690 -37.239 1.00 25.22 85 SER A CA 1
ATOM 638 C C . SER A 1 85 ? -0.893 1.106 -35.832 1.00 25.22 85 SER A C 1
ATOM 640 O O . SER A 1 85 ? -0.085 1.395 -34.951 1.00 25.22 85 SER A O 1
ATOM 642 N N . MET A 1 86 ? -1.948 0.334 -35.613 1.00 24.17 86 MET A N 1
ATOM 643 C CA . MET A 1 86 ? -2.360 -0.221 -34.333 1.00 24.17 86 MET A CA 1
ATOM 644 C C . MET A 1 86 ? -1.309 -1.151 -33.699 1.00 24.17 86 MET A C 1
ATOM 646 O O . MET A 1 86 ? -0.773 -2.033 -34.353 1.00 24.17 86 MET A O 1
ATOM 650 N N . LEU A 1 87 ? -1.142 -0.976 -32.382 1.00 29.30 87 LEU A N 1
ATOM 651 C CA . LEU A 1 87 ? -0.998 -2.019 -31.354 1.00 29.30 87 LEU A CA 1
ATOM 652 C C . LEU A 1 87 ? 0.134 -3.055 -31.495 1.00 29.30 87 LEU A C 1
ATOM 654 O O . LEU A 1 87 ? -0.078 -4.167 -31.960 1.00 29.30 87 LEU A O 1
ATOM 658 N N . SER A 1 88 ? 1.277 -2.739 -30.881 1.00 24.92 88 SER A N 1
ATOM 659 C CA . SER A 1 88 ? 2.035 -3.645 -29.998 1.00 24.92 88 SER A CA 1
ATOM 660 C C . SER A 1 88 ? 3.175 -2.850 -29.349 1.00 24.92 88 SER A C 1
ATOM 662 O O . SER A 1 88 ? 4.287 -2.779 -29.864 1.00 24.92 88 SER A O 1
ATOM 664 N N . PHE A 1 89 ? 2.899 -2.175 -28.230 1.00 24.25 89 PHE A N 1
ATOM 665 C CA . PHE A 1 89 ? 3.955 -1.554 -27.427 1.00 24.25 89 PHE A CA 1
ATOM 666 C C . PHE A 1 89 ? 4.395 -2.532 -26.340 1.00 24.25 89 PHE A C 1
ATOM 668 O O . PHE A 1 89 ? 3.900 -2.504 -25.215 1.00 24.25 89 PHE A O 1
ATOM 675 N N . GLY A 1 90 ? 5.359 -3.383 -26.690 1.00 24.17 90 GLY A N 1
ATOM 676 C CA . GLY A 1 90 ? 6.262 -3.979 -25.716 1.00 24.17 90 GLY A CA 1
ATOM 677 C C . GLY A 1 90 ? 7.092 -2.866 -25.081 1.00 24.17 90 GLY A C 1
ATOM 678 O O . GLY A 1 90 ? 7.974 -2.286 -25.714 1.00 24.17 90 GLY A O 1
ATOM 679 N N . ILE A 1 91 ? 6.777 -2.517 -23.837 1.00 24.62 91 ILE A N 1
ATOM 680 C CA . ILE A 1 91 ? 7.583 -1.584 -23.052 1.00 24.62 91 ILE A CA 1
ATOM 681 C C . ILE A 1 91 ? 8.896 -2.290 -22.704 1.00 24.62 91 ILE A C 1
ATOM 683 O O . ILE A 1 91 ? 8.909 -3.247 -21.938 1.00 24.62 91 ILE A O 1
ATOM 687 N N . ASN A 1 92 ? 10.004 -1.786 -23.251 1.00 21.95 92 ASN A N 1
ATOM 688 C CA . ASN A 1 92 ? 11.347 -2.026 -22.727 1.00 21.95 92 ASN A CA 1
ATOM 689 C C . ASN A 1 92 ? 11.437 -1.409 -21.314 1.00 21.95 92 ASN A C 1
ATOM 691 O O . ASN A 1 92 ? 11.379 -0.179 -21.203 1.00 21.95 92 ASN A O 1
ATOM 695 N N . PRO A 1 93 ? 11.634 -2.191 -20.234 1.00 23.81 93 PRO A N 1
ATOM 696 C CA . PRO A 1 93 ? 11.731 -1.657 -18.868 1.00 23.81 93 PRO A CA 1
ATOM 697 C C . PRO A 1 93 ? 12.997 -0.817 -18.618 1.00 23.81 93 PRO A C 1
ATOM 699 O O . PRO A 1 93 ? 13.173 -0.237 -17.551 1.00 23.81 93 PRO A O 1
ATOM 702 N N . SER A 1 94 ? 13.904 -0.736 -19.591 1.00 23.97 94 SER A N 1
ATOM 703 C CA . SER A 1 94 ? 15.220 -0.106 -19.470 1.00 23.97 94 SER A CA 1
ATOM 704 C C . SER A 1 94 ? 15.282 1.358 -19.933 1.00 23.97 94 SER A C 1
ATOM 706 O O . SER A 1 94 ? 16.329 1.985 -19.792 1.00 23.97 94 SER A O 1
ATOM 708 N N . ALA A 1 95 ? 14.184 1.947 -20.425 1.00 22.08 95 ALA A N 1
ATOM 709 C CA . ALA A 1 95 ? 14.182 3.316 -20.966 1.00 22.08 95 ALA A CA 1
ATOM 710 C C . ALA A 1 95 ? 13.579 4.402 -20.045 1.00 22.08 95 ALA A C 1
ATOM 712 O O . ALA A 1 95 ? 13.542 5.567 -20.436 1.00 22.08 95 ALA A O 1
ATOM 713 N N . GLN A 1 96 ? 13.161 4.076 -18.814 1.00 22.94 96 GLN A N 1
ATOM 714 C CA . GLN A 1 96 ? 12.736 5.081 -17.817 1.00 22.94 96 GLN A CA 1
ATOM 715 C C . GLN A 1 96 ? 13.624 5.175 -16.564 1.00 22.94 96 GLN A C 1
ATOM 717 O O . GLN A 1 96 ? 13.298 5.915 -15.642 1.00 22.94 96 GLN A O 1
ATOM 722 N N . ILE A 1 97 ? 14.791 4.521 -16.543 1.00 27.09 97 ILE A N 1
ATOM 723 C CA . ILE A 1 97 ? 15.715 4.570 -15.389 1.00 27.09 97 ILE A CA 1
ATOM 724 C C . ILE A 1 97 ? 16.971 5.439 -15.648 1.00 27.09 97 ILE A C 1
ATOM 726 O O . ILE A 1 97 ? 17.798 5.620 -14.762 1.00 27.09 97 ILE A O 1
ATOM 730 N N . SER A 1 98 ? 17.111 6.098 -16.805 1.00 23.25 98 SER A N 1
ATOM 731 C CA . SER A 1 98 ? 18.311 6.907 -17.116 1.00 23.25 98 SER A CA 1
ATOM 732 C C . SER A 1 98 ? 18.167 8.435 -16.984 1.00 23.25 98 SER A C 1
ATOM 734 O O . SER A 1 98 ? 18.985 9.179 -17.521 1.00 23.25 98 SER A O 1
ATOM 736 N N . LYS A 1 99 ? 17.205 8.937 -16.197 1.00 23.25 99 LYS A N 1
ATOM 737 C CA . LYS A 1 99 ? 17.245 10.312 -15.650 1.00 23.25 99 LYS A CA 1
ATOM 738 C C . LYS A 1 99 ? 16.861 10.308 -14.168 1.00 23.25 99 LYS A C 1
ATOM 740 O O . LYS A 1 99 ? 15.736 10.626 -13.806 1.00 23.25 99 LYS A O 1
ATOM 745 N N . GLY A 1 100 ? 17.809 9.911 -13.322 1.00 25.39 100 GLY A N 1
ATOM 746 C CA . GLY A 1 100 ? 17.644 9.899 -11.860 1.00 25.39 100 GLY A CA 1
ATOM 747 C C . GLY A 1 100 ? 18.628 9.014 -11.087 1.00 25.39 100 GLY A C 1
ATOM 748 O O . GLY A 1 100 ? 18.434 8.786 -9.896 1.00 25.39 100 GLY A O 1
ATOM 749 N N . ALA A 1 101 ? 19.675 8.492 -11.731 1.00 25.75 101 ALA A N 1
ATOM 750 C CA . ALA A 1 101 ? 20.677 7.650 -11.084 1.00 25.75 101 ALA A CA 1
ATOM 751 C C . ALA A 1 101 ? 21.737 8.494 -10.348 1.00 25.75 101 ALA A C 1
ATOM 753 O O . ALA A 1 101 ? 22.878 8.595 -10.789 1.00 25.75 101 ALA A O 1
ATOM 754 N N . SER A 1 102 ? 21.340 9.102 -9.226 1.00 23.67 102 SER A N 1
ATOM 755 C CA . SER A 1 102 ? 22.262 9.505 -8.146 1.00 23.67 102 SER A CA 1
ATOM 756 C C . SER A 1 102 ? 21.637 9.536 -6.737 1.00 23.67 102 SER A C 1
ATOM 758 O O . SER A 1 102 ? 22.389 9.587 -5.774 1.00 23.67 102 SER A O 1
ATOM 760 N N . ASP A 1 103 ? 20.308 9.408 -6.574 1.00 31.80 103 ASP A N 1
ATOM 761 C CA . ASP A 1 103 ? 19.621 9.608 -5.270 1.00 31.80 103 ASP A CA 1
ATOM 762 C C . ASP A 1 103 ? 19.015 8.328 -4.635 1.00 31.80 103 ASP A C 1
ATOM 764 O O . ASP A 1 103 ? 18.229 8.385 -3.684 1.00 31.80 103 ASP A O 1
ATOM 768 N N . GLY A 1 104 ? 19.359 7.143 -5.150 1.00 33.06 104 GLY A N 1
ATOM 769 C CA . GLY A 1 104 ? 18.696 5.875 -4.802 1.00 33.06 104 GLY A CA 1
ATOM 770 C C . GLY A 1 104 ? 19.023 5.267 -3.429 1.00 33.06 104 GLY A C 1
ATOM 771 O O . GLY A 1 104 ? 18.271 4.416 -2.972 1.00 33.06 104 GLY A O 1
ATOM 772 N N . SER A 1 105 ? 20.095 5.679 -2.742 1.00 42.44 105 SER A N 1
ATOM 773 C CA . SER A 1 105 ? 20.571 4.962 -1.542 1.00 42.44 105 SER A CA 1
ATOM 774 C C . SER A 1 105 ? 19.811 5.340 -0.257 1.00 42.44 105 SER A C 1
ATOM 776 O O . SER A 1 105 ? 19.264 4.480 0.429 1.00 42.44 105 SER A O 1
ATOM 778 N N . SER A 1 106 ? 19.673 6.633 0.055 1.00 44.78 106 SER A N 1
ATOM 779 C CA . SER A 1 106 ? 19.128 7.072 1.354 1.00 44.78 106 SER A CA 1
ATOM 780 C C . SER A 1 106 ? 17.607 6.929 1.471 1.00 44.78 106 SER A C 1
ATOM 782 O O . SER A 1 106 ? 17.091 6.593 2.535 1.00 44.78 106 SER A O 1
ATOM 784 N N . SER A 1 107 ? 16.868 7.154 0.380 1.00 50.25 107 SER A N 1
ATOM 785 C CA . SER A 1 107 ? 15.398 7.072 0.364 1.00 50.25 107 SER A CA 1
ATOM 786 C C . SER A 1 107 ? 14.883 5.628 0.422 1.00 50.25 107 SER A C 1
ATOM 788 O O . SER A 1 107 ? 13.849 5.362 1.043 1.00 50.25 107 SER A O 1
ATOM 790 N N . GLN A 1 108 ? 15.624 4.686 -0.169 1.00 52.44 108 GLN A N 1
ATOM 791 C CA . GLN A 1 108 ? 15.328 3.255 -0.107 1.00 52.44 108 GLN A CA 1
ATOM 792 C C . GLN A 1 108 ? 15.630 2.678 1.279 1.00 52.44 108 GLN A C 1
ATOM 794 O O . GLN A 1 108 ? 14.786 1.968 1.826 1.00 52.44 108 GLN A O 1
ATOM 799 N N . VAL A 1 109 ? 16.766 3.049 1.884 1.00 58.47 109 VAL A N 1
ATOM 800 C CA . VAL A 1 109 ? 17.106 2.658 3.263 1.00 58.47 109 VAL A CA 1
ATOM 801 C C . VAL A 1 109 ? 16.068 3.188 4.256 1.00 58.47 109 VAL A C 1
ATOM 803 O O . VAL A 1 109 ? 15.597 2.434 5.102 1.00 58.47 109 VAL A O 1
ATOM 806 N N . LEU A 1 110 ? 15.625 4.443 4.118 1.00 62.88 110 LEU A N 1
ATOM 807 C CA . LEU A 1 110 ? 14.583 4.993 4.994 1.00 62.88 110 LEU A CA 1
ATOM 808 C C . LEU A 1 110 ? 13.221 4.318 4.811 1.00 62.88 110 LEU A C 1
ATOM 810 O O . LEU A 1 110 ? 12.511 4.082 5.785 1.00 62.88 110 LEU A O 1
ATOM 814 N N . SER A 1 111 ? 12.858 3.975 3.575 1.00 56.38 111 SER A N 1
ATOM 815 C CA . SER A 1 111 ? 11.609 3.251 3.309 1.00 56.38 111 SER A CA 1
ATOM 816 C C . SER A 1 111 ? 11.639 1.839 3.910 1.00 56.38 111 SER A C 1
ATOM 818 O O . SER A 1 111 ? 10.618 1.363 4.398 1.00 56.38 111 SER A O 1
ATOM 820 N N . ALA A 1 112 ? 12.820 1.212 3.971 1.00 63.78 112 ALA A N 1
ATOM 821 C CA . ALA A 1 112 ? 13.036 -0.066 4.650 1.00 63.78 112 ALA A CA 1
ATOM 822 C C . ALA A 1 112 ? 12.947 0.005 6.184 1.00 63.78 112 ALA A C 1
ATOM 824 O O . ALA A 1 112 ? 12.754 -1.027 6.823 1.00 63.78 112 ALA A O 1
ATOM 825 N N . MET A 1 113 ? 13.027 1.199 6.781 1.00 73.44 113 MET A N 1
ATOM 826 C CA . MET A 1 113 ? 12.866 1.395 8.228 1.00 73.44 113 MET A CA 1
ATOM 827 C C . MET A 1 113 ? 11.402 1.517 8.665 1.00 73.44 113 MET A C 1
ATOM 829 O O . MET A 1 113 ? 11.093 1.303 9.835 1.00 73.44 113 MET A O 1
ATOM 833 N N . LEU A 1 114 ? 10.479 1.816 7.748 1.00 71.38 114 LEU A N 1
ATOM 834 C CA . LEU A 1 114 ? 9.072 2.061 8.075 1.00 71.38 114 LEU A CA 1
ATOM 835 C C . LEU A 1 114 ? 8.377 0.896 8.826 1.00 71.38 114 LEU A C 1
ATOM 837 O O . LEU A 1 114 ? 7.673 1.177 9.796 1.00 71.38 114 LEU A O 1
ATOM 841 N N . PRO A 1 115 ? 8.595 -0.392 8.479 1.00 73.06 115 PRO A N 1
ATOM 842 C CA . PRO A 1 115 ? 8.109 -1.532 9.268 1.00 73.06 115 PRO A CA 1
ATOM 843 C C . PRO A 1 115 ? 8.543 -1.492 10.737 1.00 73.06 115 PRO A C 1
ATOM 845 O O . PRO A 1 115 ? 7.741 -1.719 11.644 1.00 73.06 115 PRO A O 1
ATOM 848 N N . PHE A 1 116 ? 9.820 -1.179 10.963 1.00 80.62 116 PHE A N 1
ATOM 849 C CA . PHE A 1 116 ? 10.424 -1.127 12.289 1.00 80.62 116 PHE A CA 1
ATOM 850 C C . PHE A 1 116 ? 9.899 0.064 13.081 1.00 80.62 116 PHE A C 1
ATOM 852 O O . PHE A 1 116 ? 9.608 -0.085 14.262 1.00 80.62 116 PHE A O 1
ATOM 859 N N . VAL A 1 117 ? 9.703 1.214 12.427 1.00 85.44 117 VAL A N 1
ATOM 860 C CA . VAL A 1 117 ? 9.073 2.388 13.044 1.00 85.44 117 VAL A CA 1
ATOM 861 C C . VAL A 1 117 ? 7.657 2.050 13.500 1.00 85.44 117 VAL A C 1
ATOM 863 O O . VAL A 1 117 ? 7.335 2.282 14.656 1.00 85.44 117 VAL A O 1
ATOM 866 N N . VAL A 1 118 ? 6.830 1.436 12.646 1.00 83.94 118 VAL A N 1
ATOM 867 C CA . VAL A 1 118 ? 5.457 1.044 13.015 1.00 83.94 118 VAL A CA 1
ATOM 868 C C . VAL A 1 118 ? 5.450 0.114 14.233 1.00 83.94 118 VAL A C 1
ATOM 870 O O . VAL A 1 118 ? 4.698 0.352 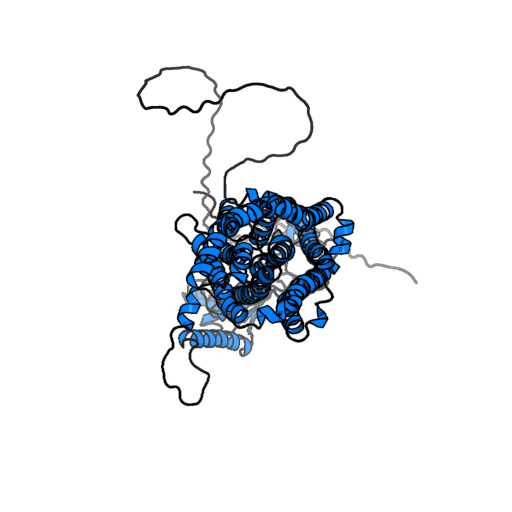15.179 1.00 83.94 118 VAL A O 1
ATOM 873 N N . ALA A 1 119 ? 6.303 -0.915 14.236 1.00 84.12 119 ALA A N 1
ATOM 874 C CA . ALA A 1 119 ? 6.399 -1.858 15.348 1.00 84.12 119 ALA A CA 1
ATOM 875 C C . ALA A 1 119 ? 6.909 -1.190 16.637 1.00 84.12 119 ALA A C 1
ATOM 877 O O . ALA A 1 119 ? 6.297 -1.344 17.694 1.00 84.12 119 ALA A O 1
ATOM 878 N N . ALA A 1 120 ? 7.990 -0.410 16.553 1.00 89.88 120 ALA A N 1
ATOM 879 C CA . ALA A 1 120 ? 8.577 0.290 17.693 1.00 89.88 120 ALA A CA 1
ATOM 880 C C . ALA A 1 120 ? 7.602 1.309 18.297 1.00 89.88 120 ALA A C 1
ATOM 882 O O . ALA A 1 120 ? 7.438 1.351 19.515 1.00 89.88 120 ALA A O 1
ATOM 883 N N . THR A 1 121 ? 6.900 2.077 17.460 1.00 92.25 121 THR A N 1
ATOM 884 C CA . THR A 1 121 ? 5.855 3.010 17.893 1.00 92.25 121 THR A CA 1
ATOM 885 C C . THR A 1 121 ? 4.727 2.283 18.615 1.00 92.25 121 THR A C 1
ATOM 887 O O . THR A 1 121 ? 4.306 2.731 19.679 1.00 92.25 121 THR A O 1
ATOM 890 N N . ALA A 1 122 ? 4.243 1.159 18.075 1.00 89.88 122 ALA A N 1
ATOM 891 C CA . ALA A 1 122 ? 3.166 0.399 18.702 1.00 89.88 122 ALA A CA 1
ATOM 892 C C . ALA A 1 122 ? 3.577 -0.153 20.077 1.00 89.88 122 ALA A C 1
ATOM 894 O O . ALA A 1 122 ? 2.827 -0.016 21.044 1.00 89.88 122 ALA A O 1
ATOM 895 N N . ILE A 1 123 ? 4.789 -0.713 20.182 1.00 91.25 123 ILE A N 1
ATOM 896 C CA . ILE A 1 123 ? 5.347 -1.201 21.450 1.00 91.25 123 ILE A CA 1
ATOM 897 C C . ILE A 1 123 ? 5.487 -0.047 22.445 1.00 91.25 123 ILE A C 1
ATOM 899 O O . ILE A 1 123 ? 4.998 -0.153 23.565 1.00 91.25 123 ILE A O 1
ATOM 903 N N . ALA A 1 124 ? 6.098 1.070 22.041 1.00 93.50 124 ALA A N 1
ATOM 904 C CA . ALA A 1 124 ? 6.305 2.224 22.911 1.00 93.50 124 ALA A CA 1
ATOM 905 C C . ALA A 1 124 ? 4.979 2.821 23.411 1.00 93.50 124 ALA A C 1
ATOM 907 O O . ALA A 1 124 ? 4.849 3.107 24.599 1.00 93.50 124 ALA A O 1
ATOM 908 N N . ALA A 1 125 ? 3.974 2.952 22.539 1.00 93.38 125 ALA A N 1
ATOM 909 C CA . ALA A 1 125 ? 2.657 3.479 22.895 1.00 93.38 125 ALA A CA 1
ATOM 910 C C . ALA A 1 125 ? 1.892 2.583 23.884 1.00 93.38 125 ALA A C 1
ATOM 912 O O . ALA A 1 125 ? 1.211 3.091 24.777 1.00 93.38 125 ALA A O 1
ATOM 913 N N . LEU A 1 126 ? 2.009 1.258 23.750 1.00 90.75 126 LEU A N 1
ATOM 914 C CA . LEU A 1 126 ? 1.341 0.301 24.637 1.00 90.75 126 LEU A CA 1
ATOM 915 C C . LEU A 1 126 ? 2.124 0.033 25.930 1.00 90.75 126 LEU A C 1
ATOM 917 O O . LEU A 1 126 ? 1.508 -0.220 26.965 1.00 90.75 126 LEU A O 1
ATOM 921 N N . ALA A 1 127 ? 3.455 0.086 25.905 1.00 94.00 127 ALA A N 1
ATOM 922 C CA . ALA A 1 127 ? 4.289 -0.105 27.089 1.00 94.00 127 ALA A CA 1
ATOM 923 C C . ALA A 1 127 ? 4.295 1.143 27.982 1.00 94.00 127 ALA A C 1
ATOM 925 O O . ALA A 1 127 ? 4.114 1.034 29.193 1.00 94.00 127 ALA A O 1
ATOM 926 N N . GLN A 1 128 ? 4.442 2.328 27.381 1.00 93.44 128 GLN A N 1
ATOM 927 C CA . GLN A 1 128 ? 4.535 3.600 28.091 1.00 93.44 128 GLN A CA 1
ATOM 928 C C . GLN A 1 128 ? 3.677 4.677 27.398 1.00 93.44 128 GLN A C 1
ATOM 930 O O . GLN A 1 128 ? 4.180 5.457 26.585 1.00 93.44 128 GLN A O 1
ATOM 935 N N . PRO A 1 129 ? 2.373 4.765 27.733 1.00 91.19 129 PRO A N 1
ATOM 936 C CA . PRO A 1 129 ? 1.428 5.668 27.066 1.00 91.19 129 PRO A CA 1
ATOM 937 C C . PRO A 1 129 ? 1.831 7.140 27.087 1.00 91.19 129 PRO A C 1
ATOM 939 O O . PRO A 1 129 ? 1.562 7.859 26.126 1.00 91.19 129 PRO A O 1
ATOM 942 N N . SER A 1 130 ? 2.518 7.588 28.145 1.00 91.94 130 SER A N 1
ATOM 943 C CA . SER A 1 130 ? 2.979 8.975 28.296 1.00 91.94 130 SER A CA 1
ATOM 944 C C . SER A 1 130 ? 3.835 9.464 27.123 1.00 91.94 130 SER A C 1
ATOM 946 O O . SER A 1 130 ? 3.887 10.663 26.865 1.00 91.94 130 SER A O 1
ATOM 948 N N . THR A 1 131 ? 4.463 8.549 26.378 1.00 91.50 131 THR A N 1
ATOM 949 C CA . THR A 1 131 ? 5.252 8.852 25.177 1.00 91.50 131 THR A CA 1
ATOM 950 C C . THR A 1 131 ? 4.409 9.442 24.042 1.00 91.50 131 THR A C 1
ATOM 952 O O . THR A 1 131 ? 4.942 10.184 23.221 1.00 91.50 131 THR A O 1
ATOM 955 N N . PHE A 1 132 ? 3.101 9.153 23.990 1.00 92.94 132 PHE A N 1
ATOM 956 C CA . PHE A 1 132 ? 2.217 9.578 22.894 1.00 92.94 132 PHE A CA 1
ATOM 957 C C . PHE A 1 132 ? 0.890 10.210 23.336 1.00 92.94 132 PHE A C 1
ATOM 959 O O . PHE A 1 132 ? 0.206 10.786 22.494 1.00 92.94 132 PHE A O 1
ATOM 966 N N . THR A 1 133 ? 0.508 10.169 24.617 1.00 89.00 133 THR A N 1
ATOM 967 C CA . THR A 1 133 ? -0.744 10.800 25.089 1.00 89.00 133 THR A CA 1
ATOM 968 C C . THR A 1 133 ? -0.751 12.325 24.973 1.00 89.00 133 THR A C 1
ATOM 970 O O . THR A 1 133 ? -1.826 12.916 24.909 1.00 89.00 133 THR A O 1
ATOM 973 N N . TRP A 1 134 ? 0.420 12.969 24.913 1.00 88.88 134 TRP A N 1
ATOM 974 C CA . TRP A 1 134 ? 0.543 14.415 24.675 1.00 88.88 134 TRP A CA 1
ATOM 975 C C . TRP A 1 134 ? 0.137 14.821 23.250 1.00 88.88 134 TRP A C 1
ATOM 977 O O . TRP A 1 134 ? -0.164 15.988 22.998 1.00 88.88 134 TRP A O 1
ATOM 987 N N . VAL A 1 135 ? 0.105 13.867 22.316 1.00 85.19 135 VAL A N 1
ATOM 988 C CA . VAL A 1 135 ? -0.380 14.079 20.953 1.00 85.19 135 VAL A CA 1
ATOM 989 C C . VAL A 1 135 ? -1.904 14.114 21.007 1.00 85.19 135 VAL A C 1
ATOM 991 O O . VAL A 1 135 ? -2.578 13.088 20.869 1.00 85.19 135 VAL A O 1
ATOM 994 N N . SER A 1 136 ? -2.439 15.307 21.260 1.00 75.19 136 SER A N 1
ATOM 995 C CA . SER A 1 136 ? -3.875 15.558 21.337 1.00 75.19 136 SER A CA 1
ATOM 996 C C . SER A 1 136 ? -4.559 15.373 19.976 1.00 75.19 136 SER A C 1
ATOM 998 O O . SER A 1 136 ? -3.919 15.231 18.926 1.00 75.19 136 SER A O 1
ATOM 1000 N N . LYS A 1 137 ? -5.898 15.440 19.981 1.00 69.88 137 LYS A N 1
ATOM 1001 C CA . LYS A 1 137 ? -6.706 15.479 18.751 1.00 69.88 137 LYS A CA 1
ATOM 1002 C C . LYS A 1 137 ? -6.264 16.607 17.804 1.00 69.88 137 LYS A C 1
ATOM 1004 O O . LYS A 1 137 ? -6.344 16.431 16.589 1.00 69.88 137 LYS A O 1
ATOM 1009 N N . ASP A 1 138 ? -5.741 17.705 18.350 1.00 80.62 138 ASP A N 1
ATOM 1010 C CA . ASP A 1 138 ? -5.324 18.891 17.593 1.00 80.62 138 ASP A CA 1
ATOM 1011 C C . ASP A 1 138 ? -4.038 18.660 16.805 1.00 80.62 138 ASP A C 1
ATOM 1013 O O . ASP A 1 138 ? -3.866 19.252 15.748 1.00 80.62 138 ASP A O 1
ATOM 1017 N N . LEU A 1 139 ? -3.151 17.781 17.284 1.00 88.56 139 LEU A N 1
ATOM 1018 C CA . LEU A 1 139 ? -1.922 17.401 16.580 1.00 88.56 139 LEU A CA 1
ATOM 1019 C C . LEU A 1 139 ? -2.128 16.212 15.639 1.00 88.56 139 LEU A C 1
ATOM 1021 O O . LEU A 1 139 ? -1.389 16.072 14.664 1.00 88.56 139 LEU A O 1
ATOM 1025 N N . TYR A 1 140 ? -3.147 15.382 15.879 1.00 89.62 140 TYR A N 1
ATOM 1026 C CA . TYR A 1 140 ? -3.432 14.227 15.029 1.00 89.62 140 TYR A CA 1
ATOM 1027 C C . TYR A 1 140 ? -3.773 14.633 13.591 1.00 89.62 140 TYR A C 1
ATOM 1029 O O . TYR A 1 140 ? -3.214 14.080 12.644 1.00 89.62 140 TYR A O 1
ATOM 1037 N N . ALA A 1 141 ? -4.689 15.590 13.413 1.00 92.00 141 ALA A N 1
ATOM 1038 C CA . ALA A 1 141 ? -5.113 16.029 12.084 1.00 92.00 141 ALA A CA 1
ATOM 1039 C C . ALA A 1 141 ? -3.965 16.686 11.284 1.00 92.00 141 ALA A C 1
ATOM 1041 O O . ALA A 1 141 ? -3.755 16.280 10.141 1.00 92.00 141 ALA A O 1
ATOM 1042 N N . PRO A 1 142 ? -3.152 17.602 11.849 1.00 93.12 142 PRO A N 1
ATOM 1043 C CA . PRO A 1 142 ? -1.939 18.102 11.203 1.00 93.12 142 PRO A CA 1
ATOM 1044 C C . PRO A 1 142 ? -0.909 17.016 10.893 1.00 93.12 142 PRO A C 1
ATOM 1046 O O . PRO A 1 142 ? -0.326 17.041 9.812 1.00 93.12 142 PRO A O 1
ATOM 1049 N N . ALA A 1 143 ? -0.694 16.044 11.788 1.00 93.50 143 ALA A N 1
ATOM 1050 C CA . ALA A 1 143 ? 0.210 14.927 11.517 1.00 93.50 143 ALA A CA 1
ATOM 1051 C C . ALA A 1 143 ? -0.285 14.101 10.320 1.00 93.50 143 ALA A C 1
ATOM 1053 O O . ALA A 1 143 ? 0.485 13.839 9.395 1.00 93.50 143 ALA A O 1
ATOM 1054 N N . LEU A 1 144 ? -1.582 13.776 10.271 1.00 92.31 144 LEU A N 1
ATOM 1055 C CA . LEU A 1 144 ? -2.177 13.100 9.120 1.00 92.31 144 LEU A CA 1
ATOM 1056 C C . LEU A 1 144 ? -2.061 13.957 7.851 1.00 92.31 144 LEU A C 1
ATOM 1058 O O . LEU A 1 144 ? -1.670 13.445 6.806 1.00 92.31 144 LEU A O 1
ATOM 1062 N N . GLY A 1 145 ? -2.296 15.265 7.944 1.00 93.75 145 GLY A N 1
ATOM 1063 C CA . GLY A 1 145 ? -2.088 16.206 6.844 1.00 93.75 145 GLY A CA 1
ATOM 1064 C C . GLY A 1 145 ? -0.642 16.224 6.336 1.00 93.75 145 GLY A C 1
ATOM 106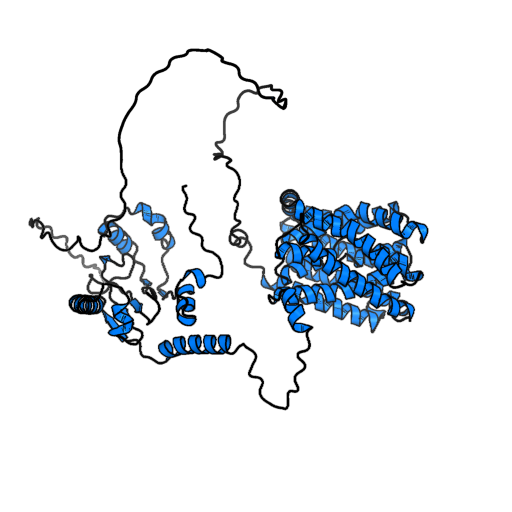5 O O . GLY A 1 145 ? -0.420 16.235 5.129 1.00 93.75 145 GLY A O 1
ATOM 1066 N N . GLY A 1 146 ? 0.350 16.135 7.226 1.00 92.75 146 GLY A N 1
ATOM 1067 C CA . GLY A 1 146 ? 1.768 16.024 6.870 1.00 92.75 146 GLY A CA 1
ATOM 1068 C C . GLY A 1 146 ? 2.097 14.728 6.123 1.00 92.75 146 GLY A C 1
ATOM 1069 O O . GLY A 1 146 ? 2.826 14.746 5.127 1.00 92.75 146 GLY A O 1
ATOM 1070 N N . ILE A 1 147 ? 1.493 13.608 6.538 1.00 90.19 147 ILE A N 1
ATOM 1071 C CA . ILE A 1 147 ? 1.566 12.338 5.804 1.00 90.19 147 ILE A CA 1
ATOM 1072 C C . ILE A 1 147 ? 0.997 12.513 4.387 1.00 90.19 147 ILE A C 1
ATOM 1074 O O . ILE A 1 147 ? 1.632 12.100 3.416 1.00 90.19 147 ILE A O 1
ATOM 1078 N N . MET A 1 148 ? -0.171 13.149 4.266 1.00 91.88 148 MET A N 1
ATOM 1079 C CA . MET A 1 148 ? -0.893 13.356 3.005 1.00 91.88 148 MET A CA 1
ATOM 1080 C C . MET A 1 148 ? -0.172 14.331 2.061 1.00 91.88 148 MET A C 1
ATOM 1082 O O . MET A 1 148 ? -0.069 14.074 0.861 1.00 91.88 148 MET A O 1
ATOM 1086 N N . LEU A 1 149 ? 0.441 15.386 2.599 1.00 92.31 149 LEU A N 1
ATOM 1087 C CA . LEU A 1 149 ? 1.328 16.286 1.860 1.00 92.31 149 LEU A CA 1
ATOM 1088 C C . LEU A 1 149 ? 2.548 15.540 1.299 1.00 92.31 149 LEU A C 1
ATOM 1090 O O . LEU A 1 149 ? 2.934 15.756 0.149 1.00 92.31 149 LEU A O 1
ATOM 1094 N N . SER A 1 150 ? 3.125 14.619 2.081 1.00 88.38 150 SER A N 1
ATOM 1095 C CA . SER A 1 150 ? 4.242 13.775 1.637 1.00 88.38 150 SER A CA 1
ATOM 1096 C C . SER A 1 150 ? 3.877 12.852 0.474 1.00 88.38 150 SER A C 1
ATOM 1098 O O . SER A 1 150 ? 4.720 12.599 -0.389 1.00 88.38 150 SER A O 1
ATOM 1100 N N . ILE A 1 151 ? 2.615 12.410 0.388 1.00 85.56 151 ILE A N 1
ATOM 1101 C CA . ILE A 1 151 ? 2.086 11.750 -0.818 1.00 85.56 151 ILE A CA 1
ATOM 1102 C C . ILE A 1 151 ? 2.055 12.738 -1.970 1.00 85.56 151 ILE A C 1
ATOM 1104 O O . ILE A 1 151 ? 2.634 12.459 -3.013 1.00 85.56 151 ILE A O 1
ATOM 1108 N N . GLY A 1 152 ? 1.392 13.883 -1.778 1.00 89.19 152 GLY A N 1
ATOM 1109 C CA . GLY A 1 152 ? 1.160 14.862 -2.836 1.00 89.19 152 GLY A CA 1
ATOM 1110 C C . GLY A 1 152 ? 2.449 15.277 -3.540 1.00 89.19 152 GLY A C 1
ATOM 1111 O O . GLY A 1 152 ? 2.500 15.295 -4.762 1.00 89.19 152 GLY A O 1
ATOM 1112 N N . ILE A 1 153 ? 3.522 15.510 -2.778 1.00 89.38 153 ILE A N 1
ATOM 1113 C CA . ILE A 1 153 ? 4.839 15.895 -3.314 1.00 89.38 153 ILE A CA 1
ATOM 1114 C C . ILE A 1 153 ? 5.461 14.809 -4.214 1.00 89.38 153 ILE A C 1
ATOM 1116 O O . ILE A 1 153 ? 6.280 15.119 -5.078 1.00 89.38 153 ILE A O 1
ATOM 1120 N N . LYS A 1 154 ? 5.087 13.537 -4.033 1.00 82.56 154 LYS A N 1
ATOM 1121 C CA . LYS A 1 154 ? 5.548 12.416 -4.867 1.00 82.56 154 LYS A CA 1
ATOM 1122 C C . LYS A 1 154 ? 4.653 12.160 -6.082 1.00 82.56 154 LYS A C 1
ATOM 1124 O O . LYS A 1 154 ? 5.095 11.458 -6.985 1.00 82.56 154 LYS A O 1
ATOM 1129 N N . LEU A 1 155 ? 3.432 12.697 -6.107 1.00 84.69 155 LEU A N 1
ATOM 1130 C CA . LEU A 1 155 ? 2.475 12.501 -7.197 1.00 84.69 155 LEU A CA 1
ATOM 1131 C C . LEU A 1 155 ? 2.728 13.459 -8.354 1.00 84.69 155 LEU A C 1
ATOM 1133 O O . LEU A 1 155 ? 3.112 14.611 -8.158 1.00 84.69 155 LEU A O 1
ATOM 1137 N N . SER A 1 156 ? 2.436 13.002 -9.564 1.00 87.25 156 SER A N 1
ATOM 1138 C CA . SER A 1 156 ? 2.477 13.788 -10.791 1.00 87.25 156 SER A CA 1
ATOM 1139 C C . SER A 1 156 ? 1.140 13.733 -11.532 1.00 87.25 156 SER A C 1
ATOM 1141 O O . SER A 1 156 ? 0.337 12.821 -11.348 1.00 87.25 156 SER A O 1
ATOM 1143 N N . ILE A 1 157 ? 0.895 14.711 -12.407 1.00 85.81 157 ILE A N 1
ATOM 1144 C CA . ILE A 1 157 ? -0.287 14.710 -13.288 1.00 85.81 157 ILE A CA 1
ATOM 1145 C C . ILE A 1 157 ? -0.242 13.512 -14.251 1.00 85.81 157 ILE A C 1
ATOM 1147 O O . ILE A 1 157 ? -1.280 12.937 -14.581 1.00 85.81 157 ILE A O 1
ATOM 1151 N N . ASP A 1 158 ? 0.960 13.087 -14.643 1.00 83.44 158 ASP A N 1
ATOM 1152 C CA . ASP A 1 158 ? 1.164 11.934 -15.517 1.00 83.44 158 ASP A CA 1
ATOM 1153 C C . ASP A 1 158 ? 0.701 10.622 -14.866 1.00 83.44 158 ASP A C 1
ATOM 1155 O O . ASP A 1 158 ? 0.174 9.755 -15.566 1.00 83.44 158 ASP A O 1
ATOM 1159 N N . ASP A 1 159 ? 0.799 10.495 -13.536 1.00 77.81 159 ASP A N 1
ATOM 1160 C CA . ASP A 1 159 ? 0.265 9.338 -12.803 1.00 77.81 159 ASP A CA 1
ATOM 1161 C C . ASP A 1 159 ? -1.256 9.231 -12.982 1.00 77.81 159 ASP A C 1
ATOM 1163 O O . ASP A 1 159 ? -1.790 8.143 -13.195 1.00 77.81 159 ASP A O 1
ATOM 1167 N N . PHE A 1 160 ? -1.966 10.363 -12.984 1.00 80.75 160 PHE A N 1
ATOM 1168 C CA . PHE A 1 160 ? -3.404 10.398 -13.260 1.00 80.75 160 PHE A CA 1
ATOM 1169 C C . PHE A 1 160 ? -3.714 10.162 -14.740 1.00 80.75 160 PHE A C 1
ATOM 1171 O O . PHE A 1 160 ? -4.690 9.490 -15.061 1.00 80.75 160 PHE A O 1
ATOM 1178 N N . ALA A 1 161 ? -2.875 10.645 -15.658 1.00 82.06 161 ALA A N 1
ATOM 1179 C CA . ALA A 1 161 ? -3.019 10.328 -17.078 1.00 82.06 161 ALA A CA 1
ATOM 1180 C C . ALA A 1 161 ? -2.836 8.821 -17.346 1.00 82.06 161 ALA A C 1
ATOM 1182 O O . ALA A 1 161 ? -3.518 8.248 -18.198 1.00 82.06 161 ALA A O 1
ATOM 1183 N N . LEU A 1 162 ? -1.954 8.155 -16.592 1.00 75.88 162 LEU A N 1
ATOM 1184 C CA . LEU A 1 162 ? -1.765 6.706 -16.641 1.00 75.88 162 LEU A CA 1
ATOM 1185 C C . LEU A 1 162 ? -3.012 5.941 -16.169 1.00 75.88 162 LEU A C 1
ATOM 1187 O O . LEU A 1 162 ? -3.271 4.849 -16.677 1.00 75.88 162 LEU A O 1
ATOM 1191 N N . ALA A 1 163 ? -3.829 6.531 -15.288 1.00 75.31 163 ALA A N 1
ATOM 1192 C CA . ALA A 1 163 ? -5.105 5.961 -14.846 1.00 75.31 163 ALA A CA 1
ATOM 1193 C C . ALA A 1 163 ? -6.027 5.603 -16.003 1.00 75.31 163 ALA A C 1
ATOM 1195 O O . ALA A 1 163 ? -6.549 4.491 -16.083 1.00 75.31 163 ALA A O 1
ATOM 1196 N N . PHE A 1 164 ? -6.157 6.534 -16.943 1.00 81.12 164 PHE A N 1
ATOM 1197 C CA . PHE A 1 164 ? -6.995 6.367 -18.121 1.00 81.12 164 PHE A CA 1
ATOM 1198 C C . PHE A 1 164 ? -6.436 5.326 -19.099 1.00 81.12 164 PHE A C 1
ATOM 1200 O O . PHE A 1 164 ? -7.181 4.790 -19.914 1.00 81.12 164 PHE A O 1
ATOM 1207 N N . LYS A 1 165 ? -5.142 4.993 -19.001 1.00 86.44 165 LYS A N 1
ATOM 1208 C CA . LYS A 1 165 ? -4.488 3.980 -19.844 1.00 86.44 165 LYS A CA 1
ATOM 1209 C C . LYS A 1 165 ? -4.609 2.557 -19.291 1.00 86.44 165 LYS A C 1
ATOM 1211 O O . LYS A 1 165 ? -4.405 1.612 -20.046 1.00 86.44 165 LYS A O 1
ATOM 1216 N N . ARG A 1 166 ? -4.930 2.380 -18.002 1.00 84.69 166 ARG A N 1
ATOM 1217 C CA . ARG A 1 166 ? -5.087 1.063 -17.348 1.00 84.69 166 ARG A CA 1
ATOM 1218 C C . ARG A 1 166 ? -6.450 0.928 -16.642 1.00 84.69 166 ARG A C 1
ATOM 1220 O O . ARG A 1 166 ? -6.489 0.685 -15.434 1.00 84.69 166 ARG A O 1
ATOM 1227 N N . PRO A 1 167 ? -7.581 1.050 -17.366 1.00 89.69 167 PRO A N 1
ATOM 1228 C CA . PRO A 1 167 ? -8.906 1.144 -16.751 1.00 89.69 167 PRO A CA 1
ATOM 1229 C C . PRO A 1 167 ? -9.337 -0.138 -16.030 1.00 89.69 167 PRO A C 1
ATOM 1231 O O . PRO A 1 167 ? -9.974 -0.059 -14.982 1.00 89.69 167 PRO A O 1
ATOM 1234 N N . LEU A 1 168 ? -8.982 -1.318 -16.550 1.00 91.62 168 LEU A N 1
ATOM 1235 C CA . LEU A 1 168 ? -9.436 -2.593 -15.989 1.00 91.62 168 LEU A CA 1
ATOM 1236 C C . LEU A 1 168 ? -8.809 -2.896 -14.609 1.00 91.62 168 LEU A C 1
ATOM 1238 O O . LEU A 1 168 ? -9.580 -3.029 -13.658 1.00 91.62 168 LEU A O 1
ATOM 1242 N N . PRO A 1 169 ? -7.467 -2.935 -14.433 1.00 92.50 169 PRO A N 1
ATOM 1243 C CA . PRO A 1 169 ? -6.863 -3.139 -13.112 1.00 92.50 169 PRO A CA 1
ATOM 1244 C C . PRO A 1 169 ? -7.325 -2.108 -12.079 1.00 92.50 169 PRO A C 1
ATOM 1246 O O . PRO A 1 169 ? -7.608 -2.455 -10.932 1.00 92.50 169 PRO A O 1
ATOM 1249 N N . LEU A 1 170 ? -7.435 -0.843 -12.498 1.00 94.19 170 LEU A N 1
ATOM 1250 C CA . LEU A 1 170 ? -7.862 0.245 -11.629 1.00 94.19 170 LEU A CA 1
ATOM 1251 C C . LEU A 1 170 ? -9.311 0.063 -11.164 1.00 94.19 170 LEU A C 1
ATOM 1253 O O . LEU A 1 170 ? -9.589 0.195 -9.975 1.00 94.19 170 LEU A O 1
ATOM 1257 N N . SER A 1 171 ? -10.219 -0.289 -12.079 1.00 93.56 171 SER A N 1
ATOM 1258 C CA . SER A 1 171 ? -11.632 -0.525 -11.758 1.00 93.56 171 SER A CA 1
ATOM 1259 C C . SER A 1 171 ? -11.803 -1.710 -10.811 1.00 93.56 171 SER A C 1
ATOM 1261 O O . SER A 1 171 ? -12.559 -1.616 -9.847 1.00 93.56 171 SER A O 1
ATOM 1263 N N . VAL A 1 172 ? -11.057 -2.800 -11.030 1.00 94.88 172 VAL A N 1
ATOM 1264 C CA . VAL A 1 172 ? -11.058 -3.963 -10.128 1.00 94.88 172 VAL A CA 1
ATOM 1265 C C . VAL A 1 172 ? -10.609 -3.558 -8.726 1.00 94.88 172 VAL A C 1
ATOM 1267 O O . VAL A 1 172 ? -11.283 -3.888 -7.752 1.00 94.88 172 VAL A O 1
ATOM 1270 N N . GLY A 1 173 ? -9.515 -2.801 -8.614 1.00 95.44 173 GLY A N 1
ATOM 1271 C CA . GLY A 1 173 ? -9.041 -2.290 -7.329 1.00 95.44 173 GLY A CA 1
ATOM 1272 C C . GLY A 1 173 ? -10.035 -1.351 -6.647 1.00 95.44 173 GLY A C 1
ATOM 1273 O O . GLY A 1 173 ? -10.223 -1.426 -5.436 1.00 95.44 173 GLY A O 1
ATOM 1274 N N . PHE A 1 174 ? -10.718 -0.497 -7.409 1.00 95.62 174 PHE A N 1
ATOM 1275 C CA . PHE A 1 174 ? -11.706 0.436 -6.870 1.00 95.62 174 PHE A CA 1
ATOM 1276 C C . PHE A 1 174 ? -12.946 -0.289 -6.322 1.00 95.62 174 PHE A C 1
ATOM 1278 O O . PHE A 1 174 ? -13.411 0.017 -5.223 1.00 95.62 174 PHE A O 1
ATOM 1285 N N . ILE A 1 175 ? -13.438 -1.300 -7.048 1.00 95.69 175 ILE A N 1
ATOM 1286 C CA . ILE A 1 175 ? -14.519 -2.188 -6.590 1.00 95.69 175 ILE A CA 1
ATOM 1287 C C . ILE A 1 175 ? -14.070 -2.967 -5.349 1.00 95.69 175 ILE A C 1
ATOM 1289 O O . ILE A 1 175 ? -14.820 -3.066 -4.375 1.00 95.69 175 ILE A O 1
ATOM 1293 N N . ALA A 1 176 ? -12.835 -3.476 -5.344 1.00 95.62 176 ALA A N 1
ATOM 1294 C CA . ALA A 1 176 ? -12.282 -4.151 -4.179 1.00 95.62 176 ALA A CA 1
ATOM 1295 C C . ALA A 1 176 ? -12.260 -3.220 -2.950 1.00 95.62 176 ALA A C 1
ATOM 1297 O O . ALA A 1 176 ? -12.666 -3.624 -1.864 1.00 95.62 176 ALA A O 1
ATOM 1298 N N . GLN A 1 177 ? -11.881 -1.952 -3.127 1.00 96.81 177 GLN A N 1
ATOM 1299 C CA . GLN A 1 177 ? -11.779 -0.982 -2.038 1.00 96.81 177 GLN A CA 1
ATOM 1300 C C . GLN A 1 177 ? -13.133 -0.556 -1.459 1.00 96.81 177 GLN A C 1
ATOM 1302 O O . GLN A 1 177 ? -13.270 -0.505 -0.239 1.00 96.81 177 GLN A O 1
ATOM 1307 N N . TYR A 1 178 ? -14.101 -0.205 -2.311 1.00 97.38 178 TYR A N 1
ATOM 1308 C CA . TYR A 1 178 ? -15.334 0.478 -1.891 1.00 97.38 178 TYR A CA 1
ATOM 1309 C C . TYR A 1 178 ? -16.604 -0.369 -1.963 1.00 97.38 178 TYR A C 1
ATOM 1311 O O . TYR A 1 178 ? -17.652 0.084 -1.514 1.00 97.38 178 TYR A O 1
ATOM 1319 N N . VAL A 1 179 ? -16.525 -1.597 -2.479 1.00 96.62 179 VAL A N 1
ATOM 1320 C CA . VAL A 1 179 ? -17.654 -2.540 -2.484 1.00 96.62 179 VAL A CA 1
ATOM 1321 C C . VAL A 1 179 ? -17.302 -3.787 -1.688 1.00 96.62 179 VAL A C 1
ATOM 1323 O O . VAL A 1 179 ? -17.951 -4.094 -0.690 1.00 96.62 179 VAL A O 1
ATOM 1326 N N . LEU A 1 180 ? -16.236 -4.484 -2.087 1.00 96.00 180 LEU A N 1
ATOM 1327 C CA . LEU A 1 180 ? -15.847 -5.746 -1.462 1.00 96.00 180 LEU A CA 1
ATOM 1328 C C . LEU A 1 180 ? -15.424 -5.550 -0.004 1.00 96.00 180 LEU A C 1
ATOM 1330 O O . LEU A 1 180 ? -15.874 -6.287 0.870 1.00 96.00 180 LEU A O 1
ATOM 1334 N N . LYS A 1 181 ? -14.567 -4.562 0.267 1.00 95.88 181 LYS A N 1
ATOM 1335 C CA . LYS A 1 181 ? -14.004 -4.352 1.602 1.00 95.88 181 LYS A CA 1
ATOM 1336 C C . LYS A 1 181 ? -15.050 -3.917 2.644 1.00 95.88 181 LYS A C 1
ATOM 1338 O O . LYS A 1 181 ? -15.075 -4.534 3.707 1.00 95.88 181 LYS A O 1
ATOM 1343 N N . PRO A 1 182 ? -15.956 -2.954 2.376 1.00 97.88 182 PRO A N 1
ATOM 1344 C CA . PRO A 1 182 ? -17.025 -2.613 3.318 1.00 97.88 182 PRO A CA 1
ATOM 1345 C C . PRO A 1 182 ? -17.973 -3.788 3.583 1.00 97.88 182 PRO A C 1
ATOM 1347 O O . PRO A 1 182 ? -18.308 -4.052 4.738 1.00 97.88 182 PRO A O 1
ATOM 1350 N N . LEU A 1 183 ? -18.336 -4.547 2.537 1.00 97.62 183 LEU A N 1
ATOM 1351 C CA . LEU A 1 183 ? -19.142 -5.762 2.677 1.00 97.62 183 LEU A CA 1
ATOM 1352 C C . LEU A 1 183 ? -18.436 -6.791 3.567 1.00 97.62 183 LEU A C 1
ATOM 1354 O O . LEU A 1 183 ? -19.036 -7.325 4.498 1.00 97.62 183 LEU A O 1
ATOM 1358 N N . LEU A 1 184 ? -17.144 -7.022 3.328 1.00 97.38 184 LEU A N 1
ATOM 1359 C CA . LEU A 1 184 ? -16.324 -7.909 4.145 1.00 97.38 184 LEU A CA 1
ATOM 1360 C C . LEU A 1 184 ? -16.249 -7.439 5.604 1.00 97.38 184 LEU A C 1
ATOM 1362 O O . LEU A 1 184 ? -16.319 -8.266 6.508 1.00 97.38 184 LEU A O 1
ATOM 1366 N N . GLY A 1 185 ? -16.149 -6.129 5.843 1.00 97.69 185 GLY A N 1
ATOM 1367 C CA . GLY A 1 185 ? -16.168 -5.546 7.184 1.00 97.69 185 GLY A CA 1
ATOM 1368 C C . GLY A 1 185 ? -17.436 -5.912 7.955 1.00 97.69 185 GLY A C 1
ATOM 1369 O O . GLY A 1 185 ? -17.351 -6.386 9.085 1.00 97.69 185 GLY A O 1
ATOM 1370 N N . VAL A 1 186 ? -18.609 -5.778 7.332 1.00 97.69 186 VAL A N 1
ATOM 1371 C CA . VAL A 1 186 ? -19.889 -6.165 7.950 1.00 97.69 186 VAL A CA 1
ATOM 1372 C C . VAL A 1 186 ? -19.978 -7.679 8.160 1.00 97.69 186 VAL A C 1
ATOM 1374 O O . VAL A 1 186 ? -20.367 -8.127 9.239 1.00 97.69 186 VAL A O 1
ATOM 1377 N N . LEU A 1 187 ? -19.582 -8.478 7.163 1.00 97.88 187 LEU A N 1
ATOM 1378 C CA . LEU A 1 187 ? -19.620 -9.941 7.249 1.00 97.88 187 LEU A CA 1
ATOM 1379 C C . LEU A 1 187 ? -18.729 -10.474 8.377 1.00 97.88 187 LEU A C 1
ATOM 1381 O O . LEU A 1 187 ? -19.187 -11.285 9.179 1.00 97.88 187 LEU A O 1
ATOM 1385 N N . ILE A 1 188 ? -17.486 -9.995 8.479 1.00 97.94 188 ILE A N 1
ATOM 1386 C CA . ILE A 1 188 ? -16.556 -10.390 9.545 1.00 97.94 188 ILE A CA 1
ATOM 1387 C C . ILE A 1 188 ? -17.056 -9.900 10.905 1.00 97.94 188 ILE A C 1
ATOM 1389 O O . ILE A 1 188 ? -17.021 -10.662 11.870 1.00 97.94 188 ILE A O 1
ATOM 1393 N N . ALA A 1 189 ? -17.565 -8.666 10.990 1.00 96.81 189 ALA A N 1
ATOM 1394 C CA . ALA A 1 189 ? -18.089 -8.132 12.244 1.00 96.81 189 ALA A CA 1
ATOM 1395 C C . ALA A 1 189 ? -19.234 -8.989 12.803 1.00 96.81 189 ALA A C 1
ATOM 1397 O O . ALA A 1 189 ? -19.267 -9.266 14.003 1.00 96.81 189 ALA A O 1
ATOM 1398 N N . ASN A 1 190 ? -20.126 -9.455 11.925 1.00 95.19 190 ASN A N 1
ATOM 1399 C CA . ASN A 1 190 ? -21.242 -10.321 12.293 1.00 95.19 190 ASN A CA 1
ATOM 1400 C C . ASN A 1 190 ? -20.779 -11.750 12.612 1.00 95.19 190 ASN A C 1
ATOM 1402 O O . ASN A 1 190 ? -21.173 -12.300 13.636 1.00 95.19 190 ASN A O 1
ATOM 1406 N N . ALA A 1 191 ? -19.918 -12.340 11.775 1.00 96.88 191 ALA A N 1
ATOM 1407 C CA . ALA A 1 191 ? -19.459 -13.720 11.939 1.00 96.88 191 ALA A CA 1
ATOM 1408 C C . ALA A 1 191 ? -18.629 -13.931 13.216 1.00 96.88 191 ALA A C 1
ATOM 1410 O O . ALA A 1 191 ? -18.712 -14.985 13.838 1.00 96.88 191 ALA A O 1
ATOM 1411 N N . PHE A 1 192 ? -17.849 -12.927 13.622 1.00 95.25 192 PHE A N 1
ATOM 1412 C CA . PHE A 1 192 ? -16.985 -13.001 14.802 1.00 95.25 192 PHE A CA 1
ATOM 1413 C C . PHE A 1 192 ? -17.621 -12.360 16.045 1.00 95.25 192 PHE A C 1
ATOM 1415 O O . PHE A 1 192 ? -17.002 -12.350 17.108 1.00 95.25 192 PHE A O 1
ATOM 1422 N N . GLY A 1 193 ? -18.836 -11.811 15.928 1.00 93.62 193 GLY A N 1
ATOM 1423 C CA . GLY A 1 193 ? -19.543 -11.173 17.038 1.00 93.62 193 GLY A CA 1
ATOM 1424 C C . GLY A 1 193 ? -18.782 -9.985 17.632 1.00 93.62 193 GLY A C 1
ATOM 1425 O O . GLY A 1 193 ? -18.582 -9.927 18.847 1.00 93.62 193 GLY A O 1
ATOM 1426 N N . VAL A 1 194 ? -18.332 -9.046 16.789 1.00 94.88 194 VAL A N 1
ATOM 1427 C CA . VAL A 1 194 ? -17.584 -7.859 17.242 1.00 94.88 194 VAL A CA 1
ATOM 1428 C C . VAL A 1 194 ? -18.389 -7.103 18.314 1.00 94.88 194 VAL A C 1
ATOM 1430 O O . VAL A 1 194 ? -19.566 -6.802 18.087 1.00 94.88 194 VAL A O 1
ATOM 1433 N N . PRO A 1 195 ? -17.786 -6.760 19.474 1.00 92.94 195 PRO A N 1
ATOM 1434 C CA . PRO A 1 195 ? -18.484 -6.046 20.540 1.00 92.94 195 PRO A CA 1
ATOM 1435 C C . PRO A 1 195 ? -19.153 -4.760 20.040 1.00 92.94 195 PRO A C 1
ATOM 1437 O O . PRO A 1 195 ? -18.546 -3.992 19.292 1.00 92.94 195 PRO A O 1
ATOM 1440 N N . ARG A 1 196 ? -20.384 -4.478 20.494 1.00 90.81 196 ARG A N 1
ATOM 1441 C CA . ARG A 1 196 ? -21.179 -3.316 20.035 1.00 90.81 196 ARG A CA 1
ATOM 1442 C C . ARG A 1 196 ? -20.429 -1.986 20.161 1.00 90.81 196 ARG A C 1
ATOM 1444 O O . ARG A 1 196 ? -20.548 -1.140 19.283 1.00 90.81 196 ARG A O 1
ATOM 1451 N N . MET A 1 197 ? -19.611 -1.836 21.206 1.00 91.25 197 MET A N 1
ATOM 1452 C CA . MET A 1 197 ? -18.780 -0.643 21.424 1.00 91.25 197 MET A CA 1
ATOM 1453 C C . MET A 1 197 ? -17.727 -0.405 20.325 1.00 91.25 197 MET A C 1
ATOM 1455 O O . MET A 1 197 ? -17.306 0.727 20.110 1.00 91.25 197 MET A O 1
ATOM 1459 N N . PHE A 1 198 ? -17.317 -1.459 19.616 1.00 95.50 198 PHE A N 1
ATOM 1460 C CA . PHE A 1 198 ? -16.289 -1.426 18.573 1.00 95.50 198 PHE A CA 1
ATOM 1461 C C . PHE A 1 198 ? -16.853 -1.563 17.160 1.00 95.50 198 PHE A C 1
ATOM 1463 O O . PHE A 1 198 ? -16.171 -1.203 16.204 1.00 95.50 198 PHE A O 1
ATOM 1470 N N . TYR A 1 199 ? -18.091 -2.039 17.015 1.00 96.00 199 TYR A N 1
ATOM 1471 C CA . TYR A 1 199 ? -18.705 -2.349 15.723 1.00 96.00 199 TYR A CA 1
ATOM 1472 C C . TYR A 1 199 ? -18.620 -1.190 14.720 1.00 96.00 199 TYR A C 1
ATOM 1474 O O . TYR A 1 199 ? -18.079 -1.350 13.627 1.00 96.00 199 TYR A O 1
ATOM 1482 N N . ALA A 1 200 ? -19.084 -0.001 15.115 1.00 96.50 200 ALA A N 1
ATOM 1483 C CA . ALA A 1 200 ? -19.084 1.179 14.252 1.00 96.50 200 ALA A CA 1
ATOM 1484 C C . ALA A 1 200 ? -17.666 1.567 13.796 1.00 96.50 200 ALA A C 1
ATOM 1486 O O . ALA A 1 200 ? -17.436 1.839 12.619 1.00 96.50 200 ALA A O 1
ATOM 1487 N N . GLY A 1 201 ? -16.696 1.519 14.714 1.00 96.56 201 GLY A N 1
ATOM 1488 C CA . GLY A 1 201 ? -15.287 1.766 14.409 1.00 96.56 201 GLY A CA 1
ATOM 1489 C C . GLY A 1 201 ? -14.689 0.726 13.462 1.00 96.56 201 GLY A C 1
ATOM 1490 O O . GLY A 1 201 ? -13.932 1.071 12.556 1.00 96.56 201 GLY A O 1
ATOM 1491 N N . PHE A 1 202 ? -15.053 -0.545 13.632 1.00 97.81 202 PHE A N 1
ATOM 1492 C CA . PHE A 1 202 ? -14.584 -1.653 12.802 1.00 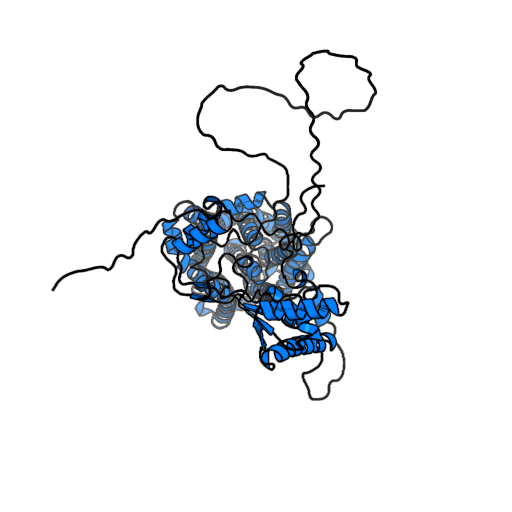97.81 202 PHE A CA 1
ATOM 1493 C C . PHE A 1 202 ? -15.116 -1.553 11.368 1.00 97.81 202 PHE A C 1
ATOM 1495 O O . PHE A 1 202 ? -14.353 -1.664 10.411 1.00 97.81 202 PHE A O 1
ATOM 1502 N N . VAL A 1 203 ? -16.409 -1.271 11.197 1.00 97.88 203 VAL A N 1
ATOM 1503 C CA . VAL A 1 203 ? -17.006 -1.110 9.864 1.00 97.88 203 VAL A CA 1
ATOM 1504 C C . VAL A 1 203 ? -16.517 0.177 9.188 1.00 97.88 203 VAL A C 1
ATOM 1506 O O . VAL A 1 203 ? -16.173 0.137 8.008 1.00 97.88 203 VAL A O 1
ATOM 1509 N N . LEU A 1 204 ? -16.367 1.292 9.920 1.00 97.56 204 LEU A N 1
ATOM 1510 C CA . LEU A 1 204 ? -15.723 2.508 9.397 1.00 97.56 204 LEU A CA 1
ATOM 1511 C C . LEU A 1 204 ? -14.305 2.209 8.889 1.00 97.56 204 LEU A C 1
ATOM 1513 O O . LEU A 1 204 ? -13.920 2.656 7.810 1.00 97.56 204 LEU A O 1
ATOM 1517 N N . THR A 1 205 ? -13.547 1.411 9.641 1.00 97.44 205 THR A N 1
ATOM 1518 C CA . THR A 1 205 ? -12.198 0.968 9.266 1.00 97.44 205 THR A CA 1
ATOM 1519 C C . THR A 1 205 ? -12.207 0.240 7.917 1.00 97.44 205 THR A C 1
ATOM 1521 O O . THR A 1 205 ? -11.302 0.445 7.116 1.00 97.44 205 THR A O 1
ATOM 1524 N N . ALA A 1 206 ? -13.268 -0.498 7.585 1.00 97.88 206 ALA A N 1
ATOM 1525 C CA . ALA A 1 206 ? -13.441 -1.129 6.277 1.00 97.88 206 ALA A CA 1
ATOM 1526 C C . ALA A 1 206 ? -13.903 -0.179 5.147 1.00 97.88 206 ALA A C 1
ATOM 1528 O O . ALA A 1 206 ? -13.790 -0.537 3.976 1.00 97.88 206 ALA A O 1
ATOM 1529 N N . CYS A 1 207 ? -14.388 1.026 5.461 1.00 97.69 207 CYS A N 1
ATOM 1530 C CA . CYS A 1 207 ? -14.929 1.983 4.484 1.00 97.69 207 CYS A CA 1
ATOM 1531 C C . CYS A 1 207 ? -13.907 3.007 3.965 1.00 97.69 207 CYS A C 1
ATOM 1533 O O . CYS A 1 207 ? -14.192 3.720 3.004 1.00 97.69 207 CYS A O 1
ATOM 1535 N N . VAL A 1 208 ? -12.728 3.111 4.586 1.00 97.19 208 VAL A N 1
ATOM 1536 C CA . VAL A 1 208 ? -11.705 4.102 4.202 1.00 97.19 208 VAL A CA 1
ATOM 1537 C C . VAL A 1 208 ? -10.878 3.675 2.983 1.00 97.19 208 VAL A C 1
ATOM 1539 O O . VAL A 1 208 ? -10.825 2.492 2.627 1.00 97.19 208 VAL A O 1
ATOM 1542 N N . SER A 1 209 ? -10.192 4.644 2.365 1.00 95.62 209 SER A N 1
ATOM 1543 C CA . SER A 1 209 ? -9.275 4.458 1.228 1.00 95.62 209 SER A CA 1
ATOM 1544 C C . SER A 1 209 ? -8.055 3.577 1.544 1.00 95.62 209 SER A C 1
ATOM 1546 O O . SER A 1 209 ? -7.839 3.153 2.684 1.00 95.62 209 SER A O 1
ATOM 1548 N N . GLY A 1 210 ? -7.267 3.258 0.510 1.00 90.81 210 GLY A N 1
ATOM 1549 C CA . GLY A 1 210 ? -6.044 2.459 0.627 1.00 90.81 210 GLY A CA 1
ATOM 1550 C C . GLY A 1 210 ? -4.952 3.134 1.467 1.00 90.81 210 GLY A C 1
ATOM 1551 O O . GLY A 1 210 ? -4.933 4.353 1.634 1.00 90.81 210 GLY A O 1
ATOM 1552 N N . ALA A 1 211 ? -4.031 2.335 2.012 1.00 87.69 211 ALA A N 1
ATOM 1553 C CA . ALA A 1 211 ? -2.870 2.841 2.749 1.00 87.69 211 ALA A CA 1
ATOM 1554 C C . ALA A 1 211 ? -1.715 3.194 1.808 1.00 87.69 211 ALA A C 1
ATOM 1556 O O . ALA A 1 211 ? -1.405 2.429 0.895 1.00 87.69 211 ALA A O 1
ATOM 1557 N N . GLN A 1 212 ? -0.945 4.234 2.132 1.00 81.38 212 GLN A N 1
ATOM 1558 C CA . GLN A 1 212 ? 0.321 4.515 1.434 1.00 81.38 212 GLN A CA 1
ATOM 1559 C C . GLN A 1 212 ? 1.330 3.376 1.535 1.00 81.38 212 GLN A C 1
ATOM 1561 O O . GLN A 1 212 ? 2.112 3.161 0.610 1.00 81.38 212 GLN A O 1
ATOM 1566 N N . LEU A 1 213 ? 1.314 2.649 2.655 1.00 84.44 213 LEU A N 1
ATOM 1567 C CA . LEU A 1 213 ? 2.212 1.525 2.891 1.00 84.44 213 LEU A CA 1
ATOM 1568 C C . LEU A 1 213 ? 2.085 0.442 1.803 1.00 84.44 213 LEU A C 1
ATOM 1570 O O . LEU A 1 213 ? 3.062 -0.251 1.527 1.00 84.44 213 LEU A O 1
ATOM 1574 N N . SER A 1 214 ? 0.938 0.361 1.117 1.00 90.81 214 SER A N 1
ATOM 1575 C CA . SER A 1 214 ? 0.729 -0.562 -0.003 1.00 90.81 214 SER A CA 1
ATOM 1576 C C . SER A 1 214 ? 1.679 -0.316 -1.181 1.00 90.81 214 SER A C 1
ATOM 1578 O O . SER A 1 214 ? 2.087 -1.277 -1.826 1.00 90.81 214 SER A O 1
ATOM 1580 N N . SER A 1 215 ? 2.111 0.927 -1.423 1.00 87.44 215 SER A N 1
ATOM 1581 C CA . SER A 1 215 ? 3.067 1.254 -2.496 1.00 87.44 215 SER A CA 1
ATOM 1582 C C . SER A 1 215 ? 4.466 0.699 -2.219 1.00 87.44 215 SER A C 1
ATOM 1584 O O . SER A 1 215 ? 5.093 0.105 -3.097 1.00 87.44 215 SER A O 1
ATOM 1586 N N . TYR A 1 216 ? 4.924 0.806 -0.969 1.00 84.50 216 TYR A N 1
ATOM 1587 C CA . TYR A 1 216 ? 6.188 0.221 -0.528 1.00 84.50 216 TYR A CA 1
ATOM 1588 C C . TYR A 1 216 ? 6.113 -1.310 -0.485 1.00 84.50 216 TYR A C 1
ATOM 1590 O O . TYR A 1 216 ? 7.021 -1.989 -0.959 1.00 84.50 216 TYR A O 1
ATOM 1598 N N . ALA A 1 217 ? 5.003 -1.862 0.010 1.00 88.62 217 ALA A N 1
ATOM 1599 C CA . ALA A 1 217 ? 4.759 -3.299 -0.020 1.00 88.62 217 ALA A CA 1
ATOM 1600 C C . ALA A 1 217 ? 4.729 -3.835 -1.466 1.00 88.62 217 ALA A C 1
ATOM 1602 O O . ALA A 1 217 ? 5.315 -4.876 -1.751 1.00 88.62 217 ALA A O 1
ATOM 1603 N N . SER A 1 218 ? 4.121 -3.100 -2.405 1.00 90.19 218 SER A N 1
ATOM 1604 C CA . SER A 1 218 ? 4.085 -3.477 -3.824 1.00 90.19 218 SER A CA 1
ATOM 1605 C C . SER A 1 218 ? 5.493 -3.520 -4.409 1.00 90.19 218 SER A C 1
ATOM 1607 O O . SER A 1 218 ? 5.848 -4.505 -5.051 1.00 90.19 218 SER A O 1
ATOM 1609 N N . PHE A 1 219 ? 6.330 -2.528 -4.091 1.00 86.19 219 PHE A N 1
ATOM 1610 C CA . PHE A 1 219 ? 7.746 -2.531 -4.462 1.00 86.19 219 PHE A CA 1
ATOM 1611 C C . PHE A 1 219 ? 8.486 -3.755 -3.901 1.00 86.19 219 PHE A C 1
ATOM 1613 O O . PHE A 1 219 ? 9.130 -4.480 -4.659 1.00 86.19 219 PHE A O 1
ATOM 1620 N N . LEU A 1 220 ? 8.341 -4.038 -2.601 1.00 82.38 220 LEU A N 1
ATOM 1621 C CA . LEU A 1 220 ? 8.981 -5.189 -1.955 1.00 82.38 220 LEU A CA 1
ATOM 1622 C C . LEU A 1 220 ? 8.516 -6.527 -2.559 1.00 82.38 220 LEU A C 1
ATOM 1624 O O . LEU A 1 220 ? 9.321 -7.437 -2.736 1.00 82.38 220 LEU A O 1
ATOM 1628 N N . SER A 1 221 ? 7.241 -6.624 -2.939 1.00 87.50 221 SER A N 1
ATOM 1629 C CA . SER A 1 221 ? 6.635 -7.828 -3.525 1.00 87.50 221 SER A CA 1
ATOM 1630 C C . SER A 1 221 ? 6.959 -8.077 -5.002 1.00 87.50 221 SER A C 1
ATOM 1632 O O . SER A 1 221 ? 6.498 -9.080 -5.563 1.00 87.50 221 SER A O 1
ATOM 1634 N N . LYS A 1 222 ? 7.717 -7.173 -5.646 1.00 86.50 222 LYS A N 1
ATOM 1635 C CA . LYS A 1 222 ? 7.888 -7.130 -7.110 1.00 86.50 222 LYS A CA 1
ATOM 1636 C C . LYS A 1 222 ? 6.531 -7.068 -7.833 1.00 86.50 222 LYS A C 1
ATOM 1638 O O . LYS A 1 222 ? 6.289 -7.808 -8.780 1.00 86.50 222 LYS A O 1
ATOM 1643 N N . GLY A 1 223 ? 5.615 -6.260 -7.303 1.00 87.94 223 GLY A N 1
ATOM 1644 C CA . GLY A 1 223 ? 4.314 -5.968 -7.896 1.00 87.94 223 GLY A CA 1
ATOM 1645 C C . GLY A 1 223 ? 4.339 -4.698 -8.747 1.00 87.94 223 GLY A C 1
ATOM 1646 O O . GLY A 1 223 ? 5.343 -3.987 -8.818 1.00 87.94 223 GLY A O 1
ATOM 1647 N N . ASP A 1 224 ? 3.197 -4.374 -9.346 1.00 90.50 224 ASP A N 1
ATOM 1648 C CA . ASP A 1 224 ? 3.000 -3.136 -10.101 1.00 90.50 224 ASP A CA 1
ATOM 1649 C C . ASP A 1 224 ? 2.893 -1.929 -9.149 1.00 90.50 224 ASP A C 1
ATOM 1651 O O . ASP A 1 224 ? 1.830 -1.626 -8.595 1.00 90.50 224 ASP A O 1
ATOM 1655 N N . VAL A 1 225 ? 4.017 -1.241 -8.931 1.00 88.19 225 VAL A N 1
ATOM 1656 C CA . VAL A 1 225 ? 4.100 -0.062 -8.050 1.00 88.19 225 VAL A CA 1
ATOM 1657 C C . VAL A 1 225 ? 3.291 1.113 -8.601 1.00 88.19 225 VAL A C 1
ATOM 1659 O O . VAL A 1 225 ? 2.666 1.841 -7.828 1.00 88.19 225 VAL A O 1
ATOM 1662 N N . ALA A 1 226 ? 3.261 1.288 -9.925 1.00 87.88 226 ALA A N 1
ATOM 1663 C CA . ALA A 1 226 ? 2.539 2.386 -10.559 1.00 87.88 226 ALA A CA 1
ATOM 1664 C C . ALA A 1 226 ? 1.030 2.246 -10.324 1.00 87.88 226 ALA A C 1
ATOM 1666 O O . ALA A 1 226 ? 0.374 3.205 -9.914 1.00 87.88 226 ALA A O 1
ATOM 1667 N N . LEU A 1 227 ? 0.492 1.032 -10.487 1.00 91.56 227 LEU A N 1
ATOM 1668 C CA . LEU A 1 227 ? -0.900 0.738 -10.156 1.00 91.56 227 LEU A CA 1
ATOM 1669 C C . LEU A 1 227 ? -1.202 0.983 -8.673 1.00 91.56 227 LEU A C 1
ATOM 1671 O O . LEU A 1 227 ? -2.261 1.520 -8.359 1.00 91.56 227 LEU A O 1
ATOM 1675 N N . SER A 1 228 ? -0.289 0.628 -7.763 1.00 92.25 228 SER A N 1
ATOM 1676 C CA . SER A 1 228 ? -0.488 0.834 -6.322 1.00 92.25 228 SER A CA 1
ATOM 1677 C C . SER A 1 228 ? -0.624 2.315 -5.961 1.00 92.25 228 SER A C 1
ATOM 1679 O O . SER A 1 228 ? -1.554 2.704 -5.247 1.00 92.25 228 SER A O 1
ATOM 1681 N N . ILE A 1 229 ? 0.277 3.150 -6.490 1.00 87.69 229 ILE A N 1
ATOM 1682 C CA . ILE A 1 229 ? 0.252 4.605 -6.298 1.00 87.69 229 ILE A CA 1
ATOM 1683 C C . ILE A 1 229 ? -1.047 5.170 -6.863 1.00 87.69 229 ILE A C 1
ATOM 1685 O O . ILE A 1 229 ? -1.760 5.901 -6.180 1.00 87.69 229 ILE A O 1
ATOM 1689 N N . LEU A 1 230 ? -1.386 4.783 -8.089 1.00 90.19 230 LEU A N 1
ATOM 1690 C CA . LEU A 1 230 ? -2.572 5.265 -8.768 1.00 90.19 230 LEU A CA 1
ATOM 1691 C C . LEU A 1 230 ? -3.868 4.882 -8.034 1.00 90.19 230 LEU A C 1
ATOM 1693 O O . LEU A 1 230 ? -4.737 5.731 -7.820 1.00 90.19 230 LEU A O 1
ATOM 1697 N N . LEU A 1 231 ? -4.010 3.619 -7.633 1.00 92.81 231 LEU A N 1
ATOM 1698 C CA . LEU A 1 231 ? -5.183 3.133 -6.910 1.00 92.81 231 LEU A CA 1
ATOM 1699 C C . LEU A 1 231 ? -5.300 3.806 -5.536 1.00 92.81 231 LEU A C 1
ATOM 1701 O O . LEU A 1 231 ? -6.385 4.224 -5.136 1.00 92.81 231 LEU A O 1
ATOM 1705 N N . THR A 1 232 ? -4.185 3.986 -4.827 1.00 91.19 232 THR A N 1
ATOM 1706 C CA . THR A 1 232 ? -4.179 4.687 -3.534 1.00 91.19 232 THR A CA 1
ATOM 1707 C C . THR A 1 232 ? -4.579 6.152 -3.697 1.00 91.19 232 THR A C 1
ATOM 1709 O O . THR A 1 232 ? -5.408 6.643 -2.936 1.00 91.19 232 THR A O 1
ATOM 1712 N N . SER A 1 233 ? -4.064 6.852 -4.707 1.00 88.31 233 SER A N 1
ATOM 1713 C CA . SER A 1 233 ? -4.395 8.261 -4.954 1.00 88.31 233 SER A CA 1
ATOM 1714 C C . SER A 1 233 ? -5.843 8.455 -5.386 1.00 88.31 233 SER A C 1
ATOM 1716 O O . SER A 1 233 ? -6.542 9.306 -4.841 1.00 88.31 233 SER A O 1
ATOM 1718 N N . THR A 1 234 ? -6.327 7.638 -6.323 1.00 90.38 234 THR A N 1
ATOM 1719 C CA . THR A 1 234 ? -7.715 7.716 -6.808 1.00 90.38 234 THR A CA 1
ATOM 1720 C C . THR A 1 234 ? -8.720 7.352 -5.719 1.00 90.38 234 THR A C 1
ATOM 1722 O O . THR A 1 234 ? -9.706 8.067 -5.544 1.00 90.38 234 THR A O 1
ATOM 1725 N N . THR A 1 235 ? -8.456 6.311 -4.920 1.00 94.62 235 THR A N 1
ATOM 1726 C CA . THR A 1 235 ? -9.310 5.986 -3.766 1.00 94.62 235 THR A CA 1
ATOM 1727 C C . THR A 1 235 ? -9.239 7.078 -2.702 1.00 94.62 235 THR A C 1
ATOM 1729 O O . THR A 1 235 ? -10.266 7.498 -2.190 1.00 94.62 235 THR A O 1
ATOM 1732 N N . THR A 1 236 ? -8.066 7.645 -2.419 1.00 92.19 236 THR A N 1
ATOM 1733 C CA . THR A 1 236 ? -7.931 8.769 -1.477 1.00 92.19 236 THR A CA 1
ATOM 1734 C C . THR A 1 236 ? -8.766 9.980 -1.899 1.00 92.19 236 THR A C 1
ATOM 1736 O O . THR A 1 236 ? -9.471 10.544 -1.065 1.00 92.19 236 THR A O 1
ATOM 1739 N N . ILE A 1 237 ? -8.777 10.339 -3.185 1.00 91.62 237 ILE A N 1
ATOM 1740 C CA . ILE A 1 237 ? -9.638 11.415 -3.704 1.00 91.62 237 ILE A CA 1
ATOM 1741 C C . ILE A 1 237 ? -11.119 11.039 -3.564 1.00 91.62 237 ILE A C 1
ATOM 1743 O O . ILE A 1 237 ? -11.907 11.814 -3.022 1.00 91.62 237 ILE A O 1
ATOM 1747 N N . ALA A 1 238 ? -11.499 9.832 -3.991 1.00 95.19 238 ALA A N 1
ATOM 1748 C CA . ALA A 1 238 ? -12.879 9.356 -3.903 1.00 95.19 238 ALA A CA 1
ATOM 1749 C C . ALA A 1 238 ? -13.397 9.260 -2.457 1.00 95.19 238 ALA A C 1
ATOM 1751 O O . ALA A 1 238 ? -14.600 9.387 -2.223 1.00 95.19 238 ALA A O 1
ATOM 1752 N N . SER A 1 239 ? -12.503 9.083 -1.479 1.00 96.38 239 SER A N 1
ATOM 1753 C CA . SER A 1 239 ? -12.836 8.911 -0.062 1.00 96.38 239 SER A CA 1
ATOM 1754 C C . SER A 1 239 ? -13.619 10.074 0.544 1.00 96.38 239 SER A C 1
ATOM 1756 O O . SER A 1 239 ? -14.382 9.840 1.477 1.00 96.38 239 SER A O 1
ATOM 1758 N N . VAL A 1 240 ? -13.491 11.290 -0.004 1.00 97.06 240 VAL A N 1
ATOM 1759 C CA . VAL A 1 240 ? -14.252 12.479 0.426 1.00 97.06 240 VAL A CA 1
ATOM 1760 C C . VAL A 1 240 ? -15.762 12.239 0.334 1.00 97.06 240 VAL A C 1
ATOM 1762 O O . VAL A 1 240 ? -16.522 12.746 1.159 1.00 97.06 240 VAL A O 1
ATOM 1765 N N . ILE A 1 241 ? -16.187 11.443 -0.649 1.00 97.31 241 ILE A N 1
ATOM 1766 C CA . ILE A 1 241 ? -17.589 11.108 -0.908 1.00 97.31 241 ILE A CA 1
ATOM 1767 C C . ILE A 1 241 ? -17.878 9.665 -0.482 1.00 97.31 241 ILE A C 1
ATOM 1769 O O . ILE A 1 241 ? -18.840 9.409 0.236 1.00 97.31 241 ILE A O 1
ATOM 1773 N N . ALA A 1 242 ? -17.034 8.715 -0.889 1.00 97.75 242 ALA A N 1
ATOM 1774 C CA . ALA A 1 242 ? -17.285 7.295 -0.671 1.00 97.75 242 ALA A CA 1
ATOM 1775 C C . ALA A 1 242 ? -17.301 6.921 0.819 1.00 97.75 242 ALA A C 1
ATOM 1777 O O . ALA A 1 242 ? -18.219 6.233 1.258 1.00 97.75 242 ALA A O 1
ATOM 1778 N N . THR A 1 243 ? -16.334 7.397 1.615 1.00 97.12 243 THR A N 1
ATOM 1779 C CA . THR A 1 243 ? -16.228 7.002 3.029 1.00 97.12 243 THR A CA 1
ATOM 1780 C C . THR A 1 243 ? -17.447 7.458 3.839 1.00 97.12 243 THR A C 1
ATOM 1782 O O . THR A 1 243 ? -18.032 6.608 4.512 1.00 97.12 243 THR A O 1
ATOM 1785 N N . PRO A 1 244 ? -17.892 8.732 3.791 1.00 96.38 244 PRO A N 1
ATOM 1786 C CA . PRO A 1 244 ? -19.038 9.175 4.585 1.00 96.38 244 PRO A CA 1
ATOM 1787 C C . PRO A 1 244 ? -20.357 8.542 4.136 1.00 96.38 244 PRO A C 1
ATOM 1789 O O . PRO A 1 244 ? -21.167 8.187 4.988 1.00 96.38 244 PRO A O 1
ATOM 1792 N N . LEU A 1 245 ? -20.548 8.323 2.829 1.00 97.06 245 LEU A N 1
ATOM 1793 C CA . LEU A 1 245 ? -21.735 7.635 2.310 1.00 97.06 245 LEU A CA 1
ATOM 1794 C C . LEU A 1 245 ? -21.795 6.173 2.761 1.00 97.06 245 LEU A C 1
ATOM 1796 O O . LEU A 1 245 ? -22.821 5.738 3.278 1.00 97.06 245 LEU A O 1
ATOM 1800 N N . LEU A 1 246 ? -20.698 5.423 2.612 1.00 97.25 246 LEU A N 1
ATOM 1801 C CA . LEU A 1 246 ? -20.630 4.024 3.046 1.00 97.25 246 LEU A CA 1
ATOM 1802 C C . LEU A 1 246 ? -20.774 3.900 4.564 1.00 97.25 246 LEU A C 1
ATOM 1804 O O . LEU A 1 246 ? -21.472 3.014 5.045 1.00 97.25 246 LEU A O 1
ATOM 1808 N N . THR A 1 247 ? -20.167 4.816 5.318 1.00 94.19 247 THR A N 1
ATOM 1809 C CA . THR A 1 247 ? -20.300 4.859 6.779 1.00 94.19 247 THR A CA 1
ATOM 1810 C C . THR A 1 247 ? -21.751 5.133 7.178 1.00 94.19 247 THR A C 1
ATOM 1812 O O . THR A 1 247 ? -22.320 4.385 7.967 1.00 94.19 247 THR A O 1
ATOM 1815 N N . GLY A 1 248 ? -22.394 6.146 6.590 1.00 93.62 248 GLY A N 1
ATOM 1816 C CA . GLY A 1 248 ? -23.805 6.441 6.847 1.00 93.62 248 GLY A CA 1
ATOM 1817 C C . GLY A 1 248 ? -24.727 5.269 6.498 1.00 93.62 248 GLY A C 1
ATOM 1818 O O . GLY A 1 248 ? -25.605 4.930 7.286 1.00 93.62 248 GLY A O 1
ATOM 1819 N N . LEU A 1 249 ? -24.485 4.599 5.367 1.00 95.69 249 LEU A N 1
ATOM 1820 C CA . LEU A 1 249 ? -25.274 3.449 4.922 1.00 95.69 249 LEU A CA 1
ATOM 1821 C C . LEU A 1 249 ? -25.113 2.227 5.843 1.00 95.69 249 LEU A C 1
ATOM 1823 O O . LEU A 1 249 ? -26.096 1.560 6.152 1.00 95.69 249 LEU A O 1
ATOM 1827 N N . LEU A 1 250 ? -23.883 1.913 6.262 1.00 94.81 250 LEU A N 1
ATOM 1828 C CA . LEU A 1 250 ? -23.575 0.655 6.951 1.00 94.81 250 LEU A CA 1
ATOM 1829 C C . LEU A 1 250 ? -23.656 0.743 8.478 1.00 94.81 250 LEU A C 1
ATOM 1831 O O . LEU A 1 250 ? -23.913 -0.273 9.120 1.00 94.81 250 LEU A O 1
ATOM 1835 N N . ILE A 1 251 ? -23.426 1.919 9.071 1.00 93.12 251 ILE A N 1
ATOM 1836 C CA . ILE A 1 251 ? -23.445 2.094 10.534 1.00 93.12 251 ILE A CA 1
ATOM 1837 C C . ILE A 1 251 ? -24.382 3.200 11.025 1.00 93.12 251 ILE A C 1
ATOM 1839 O O . ILE A 1 251 ? -24.531 3.353 12.237 1.00 93.12 251 ILE A O 1
ATOM 1843 N N . GLY A 1 252 ? -25.042 3.946 10.132 1.00 84.31 252 GLY A N 1
ATOM 1844 C CA . GLY A 1 252 ? -25.937 5.051 10.504 1.00 84.31 252 GLY A CA 1
ATOM 1845 C C . GLY A 1 252 ? -27.167 4.633 11.316 1.00 84.31 252 GLY A C 1
ATOM 1846 O O . GLY A 1 252 ? -27.772 5.466 11.982 1.00 84.31 252 GLY A O 1
ATOM 1847 N N . SER A 1 253 ? -27.517 3.343 11.312 1.00 84.81 253 SER A N 1
ATOM 1848 C CA . SER A 1 253 ? -28.557 2.776 12.182 1.00 84.81 253 SER A CA 1
ATOM 1849 C C . SER A 1 253 ? -28.082 2.511 13.617 1.00 84.81 253 SER A C 1
ATOM 1851 O O . SER A 1 253 ? -28.909 2.324 14.505 1.00 84.81 253 SER A O 1
ATOM 1853 N N . VAL A 1 254 ? -26.765 2.478 13.851 1.00 85.38 254 VAL A N 1
ATOM 1854 C CA . VAL A 1 254 ? -26.148 2.156 15.150 1.00 85.38 254 VAL A CA 1
ATOM 1855 C C . VAL A 1 254 ? -25.642 3.415 15.853 1.00 85.38 254 VAL A C 1
ATOM 1857 O O . VAL A 1 254 ? -25.759 3.527 17.071 1.00 85.38 254 VAL A O 1
ATOM 1860 N N . VAL A 1 255 ? -25.062 4.354 15.102 1.00 87.94 255 VAL A N 1
ATOM 1861 C CA . VAL A 1 255 ? -24.492 5.609 15.616 1.00 87.94 255 VAL A CA 1
ATOM 1862 C C . VAL A 1 255 ? -24.913 6.749 14.685 1.00 87.94 255 VAL A C 1
ATOM 1864 O O . VAL A 1 255 ? -24.886 6.550 13.471 1.00 87.94 255 VAL A O 1
ATOM 1867 N N . PRO A 1 256 ? -25.282 7.940 15.195 1.00 87.38 256 PRO A N 1
ATOM 1868 C CA . PRO A 1 256 ? -25.568 9.088 14.340 1.00 87.38 256 PRO A CA 1
ATOM 1869 C C . PRO A 1 256 ? -24.322 9.480 13.535 1.00 87.38 256 PRO A C 1
ATOM 1871 O O . PRO A 1 256 ? -23.287 9.823 14.103 1.00 87.38 256 PRO A O 1
ATOM 1874 N N . VAL A 1 257 ? -24.423 9.428 12.205 1.00 91.12 257 VAL A N 1
ATOM 1875 C CA . VAL A 1 257 ? -23.328 9.767 11.285 1.00 91.12 257 VAL A CA 1
ATOM 1876 C C . VAL A 1 257 ? -23.614 11.108 10.617 1.00 91.12 257 VAL A C 1
ATOM 1878 O O . VAL A 1 257 ? -24.526 11.215 9.799 1.00 91.12 257 VAL A O 1
ATOM 1881 N N . ASP A 1 258 ? -22.796 12.121 10.907 1.00 93.94 258 ASP A N 1
ATOM 1882 C CA . ASP A 1 258 ? -22.789 13.375 10.147 1.00 93.94 258 ASP A CA 1
ATOM 1883 C C . ASP A 1 258 ? -21.890 13.232 8.912 1.00 93.94 258 ASP A C 1
ATOM 1885 O O . ASP A 1 258 ? -20.693 13.541 8.926 1.00 93.94 258 ASP A O 1
ATOM 1889 N N . ALA A 1 259 ? -22.476 12.732 7.822 1.00 93.88 259 ALA A N 1
ATOM 1890 C CA . ALA A 1 259 ? -21.745 12.493 6.583 1.00 93.88 259 ALA A CA 1
ATOM 1891 C C . ALA A 1 259 ? -21.132 13.780 6.001 1.00 93.88 259 ALA A C 1
ATOM 1893 O O . ALA A 1 259 ? -20.038 13.739 5.440 1.00 93.88 259 ALA A O 1
ATOM 1894 N N . VAL A 1 260 ? -21.790 14.932 6.169 1.00 95.12 260 VAL A N 1
ATOM 1895 C CA . VAL A 1 260 ? -21.312 16.214 5.633 1.00 95.12 260 VAL A CA 1
ATOM 1896 C C . VAL A 1 260 ? -20.099 16.702 6.418 1.00 95.12 260 VAL A C 1
ATOM 1898 O O . VAL A 1 260 ? -19.105 17.118 5.816 1.00 95.12 260 VAL A O 1
ATOM 1901 N N . ALA A 1 261 ? -20.142 16.642 7.750 1.00 95.75 261 ALA A N 1
ATOM 1902 C CA . ALA A 1 261 ? -18.998 17.014 8.576 1.00 95.75 261 ALA A CA 1
ATOM 1903 C C . ALA A 1 261 ? -17.816 16.052 8.378 1.00 95.75 261 ALA A C 1
ATOM 1905 O O . ALA A 1 261 ? -16.676 16.508 8.252 1.00 95.75 261 ALA A O 1
ATOM 1906 N N . MET A 1 262 ? -18.079 14.747 8.238 1.00 95.62 262 MET A N 1
ATOM 1907 C CA . MET A 1 262 ? -17.053 13.770 7.865 1.00 95.62 262 MET A CA 1
ATOM 1908 C C . MET A 1 262 ? -16.429 14.098 6.502 1.00 95.62 262 MET A C 1
ATOM 1910 O O . MET A 1 262 ? -15.204 14.146 6.400 1.00 95.62 262 MET A O 1
ATOM 1914 N N . SER A 1 263 ? -17.230 14.400 5.471 1.00 96.38 263 SER A N 1
ATOM 1915 C CA . SER A 1 263 ? -16.721 14.831 4.159 1.00 96.38 263 SER A CA 1
ATOM 1916 C C . SER A 1 263 ? -15.842 16.078 4.261 1.00 96.38 263 SER A C 1
ATOM 1918 O O . SER A 1 263 ? -14.764 16.106 3.668 1.00 96.38 263 SER A O 1
ATOM 1920 N N . LYS A 1 264 ? -16.256 17.094 5.035 1.00 96.38 264 LYS A N 1
ATOM 1921 C CA . LYS A 1 264 ? -15.457 18.314 5.262 1.00 96.38 264 LYS A CA 1
ATOM 1922 C C . LYS A 1 264 ? -14.120 18.001 5.938 1.00 96.38 264 LYS A C 1
ATOM 1924 O O . LYS A 1 264 ? -13.098 18.530 5.508 1.00 96.38 264 LYS A O 1
ATOM 1929 N N . SER A 1 265 ? -14.113 17.119 6.939 1.00 95.75 265 SER A N 1
ATOM 1930 C CA . SER A 1 265 ? -12.885 16.694 7.623 1.00 95.75 265 SER A CA 1
ATOM 1931 C C . SER A 1 265 ? -11.932 15.963 6.671 1.00 95.75 265 SER A C 1
ATOM 1933 O O . SER A 1 265 ? -10.760 16.325 6.579 1.00 95.75 265 SER A O 1
ATOM 1935 N N . ILE A 1 266 ? -12.431 15.014 5.868 1.00 95.88 266 ILE A N 1
ATOM 1936 C CA . ILE A 1 266 ? -11.609 14.309 4.867 1.00 95.88 266 ILE A CA 1
ATOM 1937 C C . ILE A 1 266 ? -11.072 15.295 3.821 1.00 95.88 266 ILE A C 1
ATOM 1939 O O . ILE A 1 266 ? -9.886 15.273 3.499 1.00 95.88 266 ILE A O 1
ATOM 1943 N N . LEU A 1 267 ? -11.913 16.197 3.310 1.00 96.19 267 LEU A N 1
ATOM 1944 C CA . LEU A 1 267 ? -11.503 17.224 2.352 1.00 96.19 267 LEU A CA 1
ATOM 1945 C C . LEU A 1 267 ? -10.334 18.063 2.896 1.00 96.19 267 LEU A C 1
ATOM 1947 O O . LEU A 1 267 ? -9.330 18.235 2.206 1.00 96.19 267 LEU A O 1
ATOM 1951 N N . GLN A 1 268 ? -10.445 18.546 4.135 1.00 95.81 268 GLN A N 1
ATOM 1952 C CA . GLN A 1 268 ? -9.449 19.417 4.764 1.00 95.81 268 GLN A CA 1
ATOM 1953 C C . GLN A 1 268 ? -8.167 18.683 5.166 1.00 95.81 268 GLN A C 1
ATOM 1955 O O . GLN A 1 268 ? -7.077 19.196 4.935 1.00 95.81 268 GLN A O 1
ATOM 1960 N N . VAL A 1 269 ? -8.275 17.498 5.768 1.00 94.44 269 VAL A N 1
ATOM 1961 C CA . VAL A 1 269 ? -7.117 16.783 6.330 1.00 94.44 269 VAL A CA 1
ATOM 1962 C C . VAL A 1 269 ? -6.400 15.932 5.284 1.00 94.44 269 VAL A C 1
ATOM 1964 O O . VAL A 1 269 ? -5.203 15.678 5.403 1.00 94.44 269 VAL A O 1
ATOM 1967 N N . VAL A 1 270 ? -7.109 15.502 4.241 1.00 93.44 270 VAL A N 1
ATOM 1968 C CA . VAL A 1 270 ? -6.572 14.592 3.226 1.00 93.44 270 VAL A CA 1
ATOM 1969 C C . VAL A 1 270 ? -6.424 15.287 1.882 1.00 93.44 270 VAL A C 1
ATOM 1971 O O . VAL A 1 270 ? -5.303 15.440 1.396 1.00 93.44 270 VAL A O 1
ATOM 1974 N N . LEU A 1 271 ? -7.526 15.726 1.269 1.00 92.62 271 LEU A N 1
ATOM 1975 C CA . LEU A 1 271 ? -7.479 16.179 -0.123 1.00 92.62 271 LEU A CA 1
ATOM 1976 C C . LEU A 1 271 ? -6.713 17.498 -0.286 1.00 92.62 271 LEU A C 1
ATOM 1978 O O . LEU A 1 271 ? -5.936 17.627 -1.232 1.00 92.62 271 LEU A O 1
ATOM 1982 N N . VAL A 1 272 ? -6.889 18.458 0.627 1.00 96.19 272 VAL A N 1
ATOM 1983 C CA . VAL A 1 272 ? -6.180 19.746 0.578 1.00 96.19 272 VAL A CA 1
ATOM 1984 C C . VAL A 1 272 ? -4.654 19.547 0.649 1.00 96.19 272 VAL A C 1
ATOM 1986 O O . VAL A 1 272 ? -3.981 19.984 -0.286 1.00 96.19 272 VAL A O 1
ATOM 1989 N N . PRO A 1 273 ? -4.073 18.835 1.640 1.00 94.81 273 PRO A N 1
ATOM 1990 C CA . PRO A 1 273 ? -2.632 18.575 1.672 1.00 94.81 273 PRO A CA 1
ATOM 1991 C C . PRO A 1 273 ? -2.105 17.786 0.468 1.00 94.81 273 PRO A C 1
ATOM 1993 O O . PRO A 1 273 ? -1.049 18.135 -0.062 1.00 94.81 273 PRO A O 1
ATOM 1996 N N . VAL A 1 274 ? -2.835 16.767 -0.012 1.00 92.81 274 VAL A N 1
ATOM 1997 C CA . VAL A 1 274 ? -2.453 16.029 -1.234 1.00 92.81 274 VAL A CA 1
ATOM 1998 C C . VAL A 1 274 ? -2.389 16.973 -2.436 1.00 92.81 274 VAL A C 1
ATOM 2000 O O . VAL A 1 274 ? -1.417 16.949 -3.190 1.00 92.81 274 VAL A O 1
ATOM 2003 N N . THR A 1 275 ? -3.398 17.832 -2.594 1.00 92.31 275 THR A N 1
ATOM 2004 C CA . THR A 1 275 ? -3.481 18.787 -3.706 1.00 92.31 275 THR A CA 1
ATOM 2005 C C . THR A 1 275 ? -2.361 19.818 -3.628 1.00 92.31 275 THR A C 1
ATOM 2007 O O . THR A 1 275 ? -1.701 20.067 -4.631 1.00 92.31 275 THR A O 1
ATOM 2010 N N . ILE A 1 276 ? -2.080 20.365 -2.440 1.00 95.44 276 ILE A N 1
ATOM 2011 C CA . ILE A 1 276 ? -0.952 21.283 -2.225 1.00 95.44 276 ILE A CA 1
ATOM 2012 C C . ILE A 1 276 ? 0.363 20.608 -2.624 1.00 95.44 276 ILE A C 1
ATOM 2014 O O . ILE A 1 276 ? 1.147 21.191 -3.368 1.00 95.44 276 ILE A O 1
ATOM 2018 N N . GLY A 1 277 ? 0.595 19.367 -2.189 1.00 93.12 277 GLY A N 1
ATOM 2019 C CA . GLY A 1 277 ? 1.805 18.629 -2.546 1.00 93.12 277 GLY A CA 1
ATOM 2020 C C . GLY A 1 277 ? 1.944 18.402 -4.055 1.00 93.12 277 GLY A C 1
ATOM 2021 O O . GLY A 1 277 ? 3.022 18.621 -4.606 1.00 93.12 277 GLY A O 1
ATOM 2022 N N . LEU A 1 278 ? 0.851 18.034 -4.731 1.00 91.94 278 LEU A N 1
ATOM 2023 C CA . LEU A 1 278 ? 0.821 17.837 -6.183 1.00 91.94 278 LEU A CA 1
ATOM 2024 C C . LEU A 1 278 ? 1.093 19.148 -6.938 1.00 91.94 278 LEU A C 1
ATOM 2026 O O . LEU A 1 278 ? 1.879 19.172 -7.888 1.00 91.94 278 LEU A O 1
ATOM 2030 N N . VAL A 1 279 ? 0.477 20.250 -6.504 1.00 94.56 279 VAL A N 1
ATOM 2031 C CA . VAL A 1 279 ? 0.689 21.593 -7.068 1.00 94.56 279 VAL A CA 1
ATOM 2032 C C . VAL A 1 279 ? 2.145 22.024 -6.877 1.00 94.56 279 VAL A C 1
ATOM 2034 O O . VAL A 1 279 ? 2.769 22.488 -7.832 1.00 94.56 279 VAL A O 1
ATOM 2037 N N . LEU A 1 280 ? 2.732 21.800 -5.696 1.00 94.44 280 LEU A N 1
ATOM 2038 C CA . LEU A 1 280 ? 4.149 22.073 -5.443 1.00 94.44 280 LEU A CA 1
ATOM 2039 C C . LEU A 1 280 ? 5.062 21.252 -6.362 1.00 94.44 280 LEU A C 1
ATOM 2041 O O . LEU A 1 280 ? 5.984 21.811 -6.953 1.00 94.44 280 LEU A O 1
ATOM 2045 N N . ASN A 1 281 ? 4.794 19.955 -6.541 1.00 93.06 281 ASN A N 1
ATOM 2046 C CA . ASN A 1 281 ? 5.580 19.105 -7.444 1.00 93.06 281 ASN A CA 1
ATOM 2047 C C . ASN A 1 281 ? 5.442 19.513 -8.918 1.00 93.06 281 ASN A C 1
ATOM 2049 O O . ASN A 1 281 ? 6.385 19.380 -9.701 1.00 93.06 281 ASN A O 1
ATOM 2053 N N . THR A 1 282 ? 4.289 20.070 -9.288 1.00 93.12 282 THR A N 1
ATOM 2054 C CA . THR A 1 282 ? 4.014 20.519 -10.656 1.00 93.12 282 THR A CA 1
ATOM 2055 C C . THR A 1 282 ? 4.690 21.858 -10.962 1.00 93.12 282 THR A C 1
ATOM 2057 O O . THR A 1 282 ? 5.397 21.971 -11.965 1.00 93.12 282 THR A O 1
ATOM 2060 N N . TYR A 1 283 ? 4.515 22.862 -10.097 1.00 96.00 283 TYR A N 1
ATOM 2061 C CA . TYR A 1 283 ? 4.886 24.254 -10.389 1.00 96.00 283 TYR A CA 1
ATOM 2062 C C . TYR A 1 283 ? 6.133 24.747 -9.644 1.00 96.00 283 TYR A C 1
ATOM 2064 O O . TYR A 1 283 ? 6.842 25.613 -10.148 1.00 96.00 283 TYR A O 1
ATOM 2072 N N . ALA A 1 284 ? 6.449 24.185 -8.475 1.00 94.75 284 ALA A N 1
ATOM 2073 C CA . ALA A 1 284 ? 7.533 24.635 -7.601 1.00 94.75 284 ALA A CA 1
ATOM 2074 C C . ALA A 1 284 ? 8.631 23.565 -7.451 1.00 94.75 284 ALA A C 1
ATOM 2076 O O . ALA A 1 284 ? 9.076 23.247 -6.347 1.00 94.75 284 ALA A O 1
ATOM 2077 N N . LYS A 1 285 ? 9.113 23.021 -8.578 1.00 92.06 285 LYS A N 1
ATOM 2078 C CA . LYS A 1 285 ? 10.163 21.981 -8.605 1.00 92.06 285 LYS A CA 1
ATOM 2079 C C . LYS A 1 285 ? 11.414 22.309 -7.770 1.00 92.06 285 LYS A C 1
ATOM 2081 O O . LYS A 1 285 ? 11.899 21.391 -7.112 1.00 92.06 285 LYS A O 1
ATOM 2086 N N . PRO A 1 286 ? 11.930 23.558 -7.719 1.00 93.75 286 PRO A N 1
ATOM 2087 C CA . PRO A 1 286 ? 13.053 23.892 -6.838 1.00 93.75 286 PRO A CA 1
ATOM 2088 C C . PRO A 1 286 ? 12.750 23.636 -5.355 1.00 93.75 286 PRO A C 1
ATOM 2090 O O . PRO A 1 286 ? 13.581 23.071 -4.648 1.00 93.75 286 PRO A O 1
ATOM 2093 N N . VAL A 1 287 ? 11.536 23.975 -4.904 1.00 92.50 287 VAL A N 1
ATOM 2094 C CA . VAL A 1 287 ? 11.075 23.726 -3.530 1.00 92.50 287 VAL A CA 1
ATOM 2095 C C . VAL A 1 287 ? 10.963 22.227 -3.277 1.00 92.50 287 VAL A C 1
ATOM 2097 O O . VAL A 1 287 ? 11.468 21.731 -2.276 1.00 92.50 287 VAL A O 1
ATOM 2100 N N . VAL A 1 288 ? 10.364 21.471 -4.201 1.00 91.31 288 VAL A N 1
ATOM 2101 C CA . VAL A 1 288 ? 10.251 20.013 -4.049 1.00 91.31 288 VAL A CA 1
ATOM 2102 C C . VAL A 1 288 ? 11.611 19.327 -4.028 1.00 91.31 288 VAL A C 1
ATOM 2104 O O . VAL A 1 288 ? 11.807 18.423 -3.223 1.00 91.31 288 VAL A O 1
ATOM 2107 N N . ASN A 1 289 ? 12.565 19.760 -4.849 1.00 89.69 289 ASN A N 1
ATOM 2108 C CA . ASN A 1 289 ? 13.919 19.208 -4.835 1.00 89.69 289 ASN A CA 1
ATOM 2109 C C . ASN A 1 289 ? 14.624 19.460 -3.495 1.00 89.69 289 ASN A C 1
ATOM 2111 O O . ASN A 1 289 ? 15.339 18.583 -3.020 1.00 89.69 289 ASN A O 1
ATOM 2115 N N . PHE A 1 290 ? 14.371 20.607 -2.859 1.00 90.56 290 PHE A N 1
ATOM 2116 C CA . PHE A 1 290 ? 14.854 20.898 -1.509 1.00 90.56 290 PHE A CA 1
ATOM 2117 C C . PHE A 1 290 ? 14.154 20.054 -0.431 1.00 90.56 290 PHE A C 1
ATOM 2119 O O . PHE A 1 290 ? 14.803 19.559 0.486 1.00 90.56 290 PHE A O 1
ATOM 2126 N N . LEU A 1 291 ? 12.837 19.851 -0.541 1.00 87.62 291 LEU A N 1
ATOM 2127 C CA . LEU A 1 291 ? 12.056 19.100 0.448 1.00 87.62 291 LEU A CA 1
ATOM 2128 C C . LEU A 1 291 ? 12.272 17.582 0.360 1.00 87.62 291 LEU A C 1
ATOM 2130 O O . LEU A 1 291 ? 12.257 16.892 1.380 1.00 87.62 291 LEU A O 1
ATOM 2134 N N . ARG A 1 292 ? 12.473 17.042 -0.848 1.00 83.62 292 ARG A N 1
ATOM 2135 C CA . ARG A 1 292 ? 12.503 15.600 -1.151 1.00 83.62 292 ARG A CA 1
ATOM 2136 C C . ARG A 1 292 ? 13.411 14.763 -0.234 1.00 83.62 292 ARG A C 1
ATOM 2138 O O . ARG A 1 292 ? 12.943 13.698 0.172 1.00 83.62 292 ARG A O 1
ATOM 2145 N N . PRO A 1 293 ? 14.634 15.191 0.141 1.00 85.25 293 PRO A N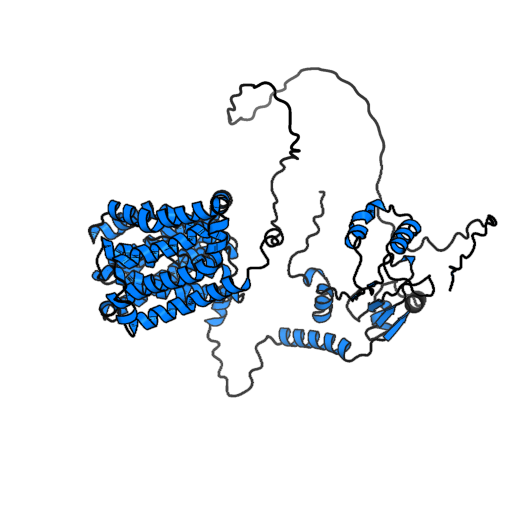 1
ATOM 2146 C CA . PRO A 1 293 ? 15.490 14.427 1.053 1.00 85.25 293 PRO A CA 1
ATOM 2147 C C . PRO A 1 293 ? 14.908 14.287 2.468 1.00 85.25 293 PRO A C 1
ATOM 2149 O O . PRO A 1 293 ? 15.142 13.284 3.136 1.00 85.25 293 PRO A O 1
ATOM 2152 N N . VAL A 1 294 ? 14.124 15.271 2.917 1.00 86.06 294 VAL A N 1
ATOM 2153 C CA . VAL A 1 294 ? 13.572 15.354 4.280 1.00 86.06 294 VAL A CA 1
ATOM 2154 C C . VAL A 1 294 ? 12.179 14.714 4.372 1.00 86.06 294 VAL A C 1
ATOM 2156 O O . VAL A 1 294 ? 11.791 14.215 5.431 1.00 86.06 294 VAL A O 1
ATOM 2159 N N . MET A 1 295 ? 11.437 14.650 3.259 1.00 84.69 295 MET A N 1
ATOM 2160 C CA . MET A 1 295 ? 10.067 14.113 3.222 1.00 84.69 295 MET A CA 1
ATOM 2161 C C . MET A 1 295 ? 9.900 12.709 3.830 1.00 84.69 295 MET A C 1
ATOM 2163 O O . MET A 1 295 ? 8.895 12.497 4.515 1.00 84.69 295 MET A O 1
ATOM 2167 N N . PRO A 1 296 ? 10.816 11.739 3.624 1.00 82.44 296 PRO A N 1
ATOM 2168 C CA . PRO A 1 296 ? 10.702 10.427 4.256 1.00 82.44 296 PRO A CA 1
ATOM 2169 C C . PRO A 1 296 ? 10.798 10.481 5.790 1.00 82.44 296 PRO A C 1
ATOM 2171 O O . PRO A 1 296 ? 10.033 9.794 6.461 1.00 82.44 296 PRO A O 1
ATOM 2174 N N . VAL A 1 297 ? 11.666 11.331 6.354 1.00 86.25 297 VAL A N 1
ATOM 2175 C CA . VAL A 1 297 ? 11.789 11.521 7.814 1.00 86.25 297 VAL A CA 1
ATOM 2176 C C . VAL A 1 297 ? 10.513 12.128 8.385 1.00 86.25 297 VAL A C 1
ATOM 2178 O O . VAL A 1 297 ? 9.960 11.605 9.350 1.00 86.25 297 VAL A O 1
ATOM 2181 N N . VAL A 1 298 ? 10.005 13.188 7.752 1.00 88.44 298 VAL A N 1
ATOM 2182 C CA . VAL A 1 298 ? 8.748 13.836 8.159 1.00 88.44 298 VAL A CA 1
ATOM 2183 C C . VAL A 1 298 ? 7.596 12.834 8.125 1.00 88.44 298 VAL A C 1
ATOM 2185 O O . VAL A 1 298 ? 6.854 12.719 9.097 1.00 88.44 298 VAL A O 1
ATOM 2188 N N . ALA A 1 299 ? 7.487 12.044 7.053 1.00 85.62 299 ALA A N 1
ATOM 2189 C CA . ALA A 1 299 ? 6.461 11.012 6.943 1.00 85.62 299 ALA A CA 1
ATOM 2190 C C . ALA A 1 299 ? 6.574 9.952 8.050 1.00 85.62 299 ALA A C 1
ATOM 2192 O O . ALA A 1 299 ? 5.546 9.557 8.596 1.00 85.62 299 ALA A O 1
ATOM 2193 N N . MET A 1 300 ? 7.785 9.515 8.417 1.00 87.06 300 MET A N 1
ATOM 2194 C CA . MET A 1 300 ? 7.991 8.566 9.521 1.00 87.06 300 MET A CA 1
ATOM 2195 C C . MET A 1 300 ? 7.568 9.148 10.873 1.00 87.06 300 MET A C 1
ATOM 2197 O O . MET A 1 300 ? 6.872 8.469 11.625 1.00 87.06 300 MET A O 1
ATOM 2201 N N . ILE A 1 301 ? 7.932 10.401 11.168 1.00 91.12 301 ILE A N 1
ATOM 2202 C CA . ILE A 1 301 ? 7.539 11.076 12.414 1.00 91.12 301 ILE A CA 1
ATOM 2203 C C . ILE A 1 301 ? 6.018 11.205 12.477 1.00 91.12 301 ILE A C 1
ATOM 2205 O O . ILE A 1 301 ? 5.406 10.748 13.438 1.00 91.12 301 ILE A O 1
ATOM 2209 N N . CYS A 1 302 ? 5.386 11.754 11.438 1.00 91.88 302 CYS A N 1
ATOM 2210 C CA . CYS A 1 302 ? 3.934 11.905 11.411 1.00 91.88 302 CYS A CA 1
ATOM 2211 C C . CYS A 1 302 ? 3.212 10.550 11.497 1.00 91.88 302 CYS A C 1
ATOM 2213 O O . CYS A 1 302 ? 2.230 10.429 12.224 1.00 91.88 302 CYS A O 1
ATOM 2215 N N . THR A 1 303 ? 3.723 9.514 10.823 1.00 88.38 303 THR A N 1
ATOM 2216 C CA . THR A 1 303 ? 3.185 8.145 10.920 1.00 88.38 303 THR A CA 1
ATOM 2217 C C . THR A 1 303 ? 3.286 7.614 12.348 1.00 88.38 303 THR A C 1
ATOM 2219 O O . THR A 1 303 ? 2.311 7.073 12.864 1.00 88.38 303 THR A O 1
ATOM 2222 N N . SER A 1 304 ? 4.425 7.823 13.015 1.00 91.44 304 SER A N 1
ATOM 2223 C CA . SER A 1 304 ? 4.612 7.449 14.419 1.00 91.44 304 SER A CA 1
ATOM 2224 C C . SER A 1 304 ? 3.598 8.150 15.330 1.00 91.44 304 SER A C 1
ATOM 2226 O O . SER A 1 304 ? 2.949 7.499 16.142 1.00 91.44 304 SER A O 1
ATOM 2228 N N . LEU A 1 305 ? 3.362 9.452 15.142 1.00 92.81 305 LEU A N 1
ATOM 2229 C CA . LEU A 1 305 ? 2.357 10.197 15.911 1.00 92.81 305 LEU A CA 1
ATOM 2230 C C . LEU A 1 305 ? 0.932 9.667 15.665 1.00 92.81 305 LEU A C 1
ATOM 2232 O O . LEU A 1 305 ? 0.187 9.432 16.618 1.00 92.81 305 LEU A O 1
ATOM 2236 N N . CYS A 1 306 ? 0.562 9.422 14.402 1.00 90.69 306 CYS A N 1
ATOM 2237 C CA . CYS A 1 306 ? -0.771 8.938 14.028 1.00 90.69 306 CYS A CA 1
ATOM 2238 C C . CYS A 1 306 ? -1.056 7.486 14.453 1.00 90.69 306 CYS A C 1
ATOM 2240 O O . CYS A 1 306 ? -2.224 7.109 14.565 1.00 90.69 306 CYS A O 1
ATOM 2242 N N . ILE A 1 307 ? -0.021 6.671 14.675 1.00 89.00 307 ILE A N 1
ATOM 2243 C CA . ILE A 1 307 ? -0.141 5.301 15.202 1.00 89.00 307 ILE A CA 1
ATOM 2244 C C . ILE A 1 307 ? -0.100 5.309 16.730 1.00 89.00 307 ILE A C 1
ATOM 2246 O O . ILE A 1 307 ? -0.942 4.690 17.380 1.00 89.00 307 ILE A O 1
ATOM 2250 N N . GLY A 1 308 ? 0.870 6.017 17.308 1.00 91.19 308 GLY A N 1
ATOM 2251 C CA . GLY A 1 308 ? 1.135 6.000 18.740 1.00 91.19 308 GLY A CA 1
ATOM 2252 C C . GLY A 1 308 ? 0.028 6.655 19.559 1.00 91.19 308 GLY A C 1
ATOM 2253 O O . GLY A 1 308 ? -0.367 6.101 20.580 1.00 91.19 308 GLY A O 1
ATOM 2254 N N . SER A 1 309 ? -0.523 7.786 19.103 1.00 90.62 309 SER A N 1
ATOM 2255 C CA . SER A 1 309 ? -1.554 8.521 19.852 1.00 90.62 309 SER A CA 1
ATOM 2256 C C . SER A 1 309 ? -2.820 7.682 20.111 1.00 90.62 309 SER A C 1
ATOM 2258 O O . SER A 1 309 ? -3.158 7.479 21.280 1.00 90.62 309 SER A O 1
ATOM 2260 N N . PRO A 1 310 ? -3.487 7.081 19.100 1.00 86.75 310 PRO A N 1
ATOM 2261 C CA . PRO A 1 310 ? -4.682 6.272 19.337 1.00 86.75 310 PRO A CA 1
ATOM 2262 C C . PRO A 1 310 ? -4.404 5.004 20.144 1.00 86.75 310 PRO A C 1
ATOM 2264 O O . PRO A 1 310 ? -5.259 4.598 20.931 1.00 86.75 310 PRO A O 1
ATOM 2267 N N . LEU A 1 311 ? -3.230 4.384 19.977 1.00 90.88 311 LEU A N 1
ATOM 2268 C CA . LEU A 1 311 ? -2.829 3.213 20.763 1.00 90.88 311 LEU A CA 1
ATOM 2269 C C . LEU A 1 311 ? -2.618 3.566 22.239 1.00 90.88 311 LEU A C 1
ATOM 2271 O O . LEU A 1 311 ? -3.091 2.846 23.115 1.00 90.88 311 LEU A O 1
ATOM 2275 N N . ALA A 1 312 ? -1.947 4.685 22.519 1.00 92.62 312 ALA A N 1
ATOM 2276 C CA . ALA A 1 312 ? -1.674 5.135 23.878 1.00 92.62 312 ALA A CA 1
ATOM 2277 C C . ALA A 1 312 ? -2.951 5.603 24.592 1.00 92.62 312 ALA A C 1
ATOM 2279 O O . ALA A 1 312 ? -3.213 5.183 25.719 1.00 92.62 312 ALA A O 1
ATOM 2280 N N . ILE A 1 313 ? -3.771 6.424 23.924 1.00 90.44 313 ILE A N 1
ATOM 2281 C CA . ILE A 1 313 ? -5.022 6.964 24.482 1.00 90.44 313 ILE A CA 1
ATOM 2282 C C . ILE A 1 313 ? -6.017 5.842 24.785 1.00 90.44 313 ILE A C 1
ATOM 2284 O O . ILE A 1 313 ? -6.666 5.858 25.828 1.00 90.44 313 ILE A O 1
ATOM 2288 N N . ASN A 1 314 ? -6.123 4.845 23.902 1.00 90.50 314 ASN A N 1
ATOM 2289 C CA . ASN A 1 314 ? -7.102 3.772 24.055 1.00 90.50 314 ASN A CA 1
ATOM 2290 C C . ASN A 1 314 ? -6.528 2.489 24.672 1.00 90.50 314 ASN A C 1
ATOM 2292 O O . ASN A 1 314 ? -7.179 1.444 24.628 1.00 90.50 314 ASN A O 1
ATOM 2296 N N . ARG A 1 315 ? -5.334 2.543 25.277 1.00 92.69 315 ARG A N 1
ATOM 2297 C CA . ARG A 1 315 ? -4.648 1.367 25.835 1.00 92.69 315 ARG A CA 1
ATOM 2298 C C . ARG A 1 315 ? -5.526 0.548 26.779 1.00 92.69 315 ARG A C 1
ATOM 2300 O O . ARG A 1 315 ? -5.513 -0.675 26.698 1.00 92.69 315 ARG A O 1
ATOM 2307 N N . SER A 1 316 ? -6.269 1.195 27.678 1.00 92.50 316 SER A N 1
ATOM 2308 C CA . SER A 1 316 ? -7.122 0.492 28.648 1.00 92.50 316 SER A CA 1
ATOM 2309 C C . SER A 1 316 ? -8.225 -0.324 27.973 1.00 92.50 316 SER A C 1
ATOM 2311 O O . SER A 1 316 ? -8.514 -1.429 28.416 1.00 92.50 316 SER A O 1
ATOM 2313 N N . GLN A 1 317 ? -8.796 0.187 26.878 1.00 91.44 317 GLN A N 1
ATOM 2314 C CA . GLN A 1 317 ? -9.806 -0.519 26.089 1.00 91.44 317 GLN A CA 1
ATOM 2315 C C . GLN A 1 317 ? -9.186 -1.601 25.198 1.00 91.44 317 GLN A C 1
ATOM 2317 O O . GLN A 1 317 ? -9.783 -2.652 25.013 1.00 91.44 317 GLN A O 1
ATOM 2322 N N . ILE A 1 318 ? -7.977 -1.374 24.672 1.00 91.69 318 ILE A N 1
ATOM 2323 C CA . ILE A 1 318 ? -7.238 -2.372 23.881 1.00 91.69 318 ILE A CA 1
ATOM 2324 C C . ILE A 1 318 ? -6.867 -3.587 24.742 1.00 91.69 318 ILE A C 1
ATOM 2326 O O . ILE A 1 318 ? -6.983 -4.719 24.284 1.00 91.69 318 ILE A O 1
ATOM 2330 N N . LEU A 1 319 ? -6.432 -3.354 25.984 1.00 91.75 319 LEU A N 1
ATOM 2331 C CA . LEU A 1 319 ? -6.041 -4.404 26.929 1.00 91.75 319 LEU A CA 1
ATOM 2332 C C . LEU A 1 319 ? -7.227 -4.993 27.712 1.00 91.75 319 LEU A C 1
ATOM 2334 O O . LEU A 1 319 ? -7.019 -5.868 28.553 1.00 91.75 319 LEU A O 1
ATOM 2338 N N . SER A 1 320 ? -8.455 -4.528 27.466 1.00 93.38 320 SER A N 1
ATOM 2339 C CA . SER A 1 320 ? -9.652 -5.125 28.060 1.00 93.38 320 SER A CA 1
ATOM 2340 C C . SER A 1 320 ? -9.987 -6.461 27.391 1.00 93.38 320 SER A C 1
ATOM 2342 O O . SER A 1 320 ? -9.509 -6.775 26.298 1.00 93.38 320 SER A O 1
ATOM 2344 N N . VAL A 1 321 ? -10.853 -7.253 28.025 1.00 91.81 321 VAL A N 1
ATOM 2345 C CA . VAL A 1 321 ? -11.326 -8.532 27.468 1.00 91.81 321 VAL A CA 1
ATOM 2346 C C . VAL A 1 321 ? -12.002 -8.322 26.108 1.00 91.81 321 VAL A C 1
ATOM 2348 O O . VAL A 1 321 ? -11.798 -9.102 25.178 1.00 91.81 321 VAL A O 1
ATOM 2351 N N . GLU A 1 322 ? -12.774 -7.246 25.962 1.00 91.19 322 GLU A N 1
ATOM 2352 C CA . GLU A 1 322 ? -13.412 -6.850 24.707 1.00 91.19 322 GLU A CA 1
ATOM 2353 C C . GLU A 1 322 ? -12.370 -6.472 23.650 1.00 91.19 322 GLU A C 1
ATOM 2355 O O . GLU A 1 322 ? -12.523 -6.852 22.488 1.00 91.19 322 GLU A O 1
ATOM 2360 N N . GLY A 1 323 ? -11.312 -5.749 24.037 1.00 91.12 323 GLY A N 1
ATOM 2361 C CA . GLY A 1 323 ? -10.204 -5.387 23.152 1.00 91.12 323 GLY A CA 1
ATOM 2362 C C . GLY A 1 323 ? -9.454 -6.611 22.629 1.00 91.12 323 GLY A C 1
ATOM 2363 O O . GLY A 1 323 ? -9.231 -6.735 21.425 1.00 91.12 323 GLY A O 1
ATOM 2364 N N . PHE A 1 324 ? -9.170 -7.590 23.490 1.00 89.44 324 PHE A N 1
ATOM 2365 C CA . PHE A 1 324 ? -8.590 -8.867 23.065 1.00 89.44 324 PHE A CA 1
ATOM 2366 C C . PHE A 1 324 ? -9.503 -9.634 22.098 1.00 89.44 324 PHE A C 1
ATOM 2368 O O . PHE A 1 324 ? -9.025 -10.164 21.093 1.00 89.44 324 PHE A O 1
ATOM 2375 N N . ARG A 1 325 ? -10.821 -9.644 22.341 1.00 92.69 325 ARG A N 1
ATOM 2376 C CA . ARG A 1 325 ? -11.805 -10.252 21.424 1.00 92.69 325 ARG A CA 1
ATOM 2377 C C . ARG A 1 325 ? -11.859 -9.563 20.059 1.00 92.69 325 ARG A C 1
ATOM 2379 O O . ARG A 1 325 ? -12.233 -10.210 19.087 1.00 92.69 325 ARG A O 1
ATOM 2386 N N . LEU A 1 326 ? -11.477 -8.288 19.963 1.00 95.06 326 LEU A N 1
ATOM 2387 C CA . LEU A 1 326 ? -11.442 -7.529 18.710 1.00 95.06 326 LEU A CA 1
ATOM 2388 C C . LEU A 1 326 ? -10.249 -7.896 17.808 1.00 95.06 326 LEU A C 1
ATOM 2390 O O . LEU A 1 326 ? -10.362 -7.798 16.585 1.00 95.06 326 LEU A O 1
ATOM 2394 N N . ILE A 1 327 ? -9.121 -8.338 18.378 1.00 92.69 327 ILE A N 1
ATOM 2395 C CA . ILE A 1 327 ? -7.883 -8.625 17.628 1.00 92.69 327 ILE A CA 1
ATOM 2396 C C . ILE A 1 327 ? -8.122 -9.670 16.533 1.00 92.69 327 ILE A C 1
ATOM 2398 O O . ILE A 1 327 ? -7.709 -9.480 15.388 1.00 92.69 327 ILE A O 1
ATOM 2402 N N . PHE A 1 328 ? -8.815 -10.759 16.866 1.00 93.62 328 PHE A N 1
ATOM 2403 C CA . PHE A 1 328 ? -9.064 -11.858 15.936 1.00 93.62 328 PHE A CA 1
ATOM 2404 C C . PHE A 1 328 ? -9.916 -11.437 14.715 1.00 93.62 328 PHE A C 1
ATOM 2406 O O . PHE A 1 328 ? -9.453 -11.652 13.593 1.00 93.62 328 PHE A O 1
ATOM 2413 N N . PRO A 1 329 ? -11.073 -10.756 14.869 1.00 97.25 329 PRO A N 1
ATOM 2414 C CA . PRO A 1 329 ? -11.806 -10.174 13.744 1.00 97.25 329 PRO A CA 1
ATOM 2415 C C . PRO A 1 329 ? -10.977 -9.199 12.897 1.00 97.25 329 PRO A C 1
ATOM 2417 O O . PRO A 1 329 ? -11.103 -9.204 11.676 1.00 97.25 329 PRO A O 1
ATOM 2420 N N . VAL A 1 330 ? -10.117 -8.370 13.504 1.00 97.75 330 VAL A N 1
ATOM 2421 C CA . VAL A 1 330 ? -9.256 -7.430 12.758 1.00 97.75 330 VAL A CA 1
ATOM 2422 C C . VAL A 1 330 ? -8.252 -8.183 11.883 1.00 97.75 330 VAL A C 1
ATOM 2424 O O . VAL A 1 330 ? -8.129 -7.886 10.694 1.00 97.75 330 VAL A O 1
ATOM 2427 N N . ILE A 1 331 ? -7.569 -9.184 12.442 1.00 96.88 331 ILE A N 1
ATOM 2428 C CA . ILE A 1 331 ? -6.637 -10.036 11.691 1.00 96.88 331 ILE A CA 1
ATOM 2429 C C . ILE A 1 331 ? -7.378 -10.777 10.572 1.00 96.88 331 ILE A C 1
ATOM 2431 O O . ILE A 1 331 ? -6.919 -10.778 9.430 1.00 96.88 331 ILE A O 1
ATOM 2435 N N . ALA A 1 332 ? -8.541 -11.361 10.875 1.00 97.88 332 ALA A N 1
ATOM 2436 C CA . ALA A 1 332 ? -9.354 -12.081 9.901 1.00 97.88 332 ALA A CA 1
ATOM 2437 C C . ALA A 1 332 ? -9.805 -11.174 8.749 1.00 97.88 332 ALA A C 1
ATOM 2439 O O . ALA A 1 332 ? -9.656 -11.542 7.586 1.00 97.88 332 ALA A O 1
ATOM 2440 N N . PHE A 1 333 ? -10.284 -9.965 9.051 1.00 98.44 333 PHE A N 1
ATOM 2441 C CA . PHE A 1 333 ? -10.670 -8.983 8.043 1.00 98.44 333 PHE A CA 1
ATOM 2442 C C . PHE A 1 333 ? -9.521 -8.669 7.084 1.00 98.44 333 PHE A C 1
ATOM 2444 O O . PHE A 1 333 ? -9.702 -8.758 5.871 1.00 98.44 333 PHE A O 1
ATOM 2451 N N . HIS A 1 334 ? -8.325 -8.373 7.602 1.00 98.12 334 HIS A N 1
ATOM 2452 C CA . HIS A 1 334 ? -7.174 -8.099 6.745 1.00 98.12 334 HIS A CA 1
ATOM 2453 C C . HIS A 1 334 ? -6.742 -9.336 5.951 1.00 98.12 334 HIS A C 1
ATOM 2455 O O . HIS A 1 334 ? -6.487 -9.219 4.756 1.00 98.12 334 HIS A O 1
ATOM 2461 N N . ALA A 1 335 ? -6.713 -10.524 6.562 1.00 97.75 335 ALA A N 1
ATOM 2462 C CA . ALA A 1 335 ? -6.333 -11.767 5.884 1.00 97.75 335 ALA A CA 1
ATOM 2463 C C . ALA A 1 335 ? -7.266 -12.063 4.702 1.00 97.75 335 ALA A C 1
ATOM 2465 O O . ALA A 1 335 ? -6.816 -12.354 3.589 1.00 97.75 335 ALA A O 1
ATOM 2466 N N . VAL A 1 336 ? -8.574 -11.934 4.926 1.00 98.00 336 VAL A N 1
ATOM 2467 C CA . VAL A 1 336 ? -9.579 -12.132 3.882 1.00 98.00 336 VAL A CA 1
ATOM 2468 C C . VAL A 1 336 ? -9.500 -11.015 2.833 1.00 98.00 336 VAL A C 1
ATOM 2470 O O . VAL A 1 336 ? -9.578 -11.292 1.641 1.00 98.00 336 VAL A O 1
ATOM 2473 N N . ALA A 1 337 ? -9.239 -9.767 3.226 1.00 98.06 337 ALA A N 1
ATOM 2474 C CA . ALA A 1 337 ? -9.058 -8.665 2.281 1.00 98.06 337 ALA A CA 1
ATOM 2475 C C . ALA A 1 337 ? -7.828 -8.864 1.368 1.00 98.06 337 ALA A C 1
ATOM 2477 O O . ALA A 1 337 ? -7.939 -8.692 0.153 1.00 98.06 337 ALA A O 1
ATOM 2478 N N . PHE A 1 338 ? -6.679 -9.294 1.910 1.00 97.62 338 PHE A N 1
ATOM 2479 C CA . PHE A 1 338 ? -5.492 -9.627 1.108 1.00 97.62 338 PHE A CA 1
ATOM 2480 C C . PHE A 1 338 ? -5.790 -10.769 0.128 1.00 97.62 338 PHE A C 1
ATOM 2482 O O . PHE A 1 338 ? -5.493 -10.682 -1.066 1.00 97.62 338 PHE A O 1
ATOM 2489 N N . THR A 1 339 ? -6.394 -11.851 0.615 1.00 95.94 339 THR A N 1
ATOM 2490 C CA . THR A 1 339 ? -6.669 -13.034 -0.213 1.00 95.94 339 THR A CA 1
ATOM 2491 C C . THR A 1 339 ? -7.690 -12.743 -1.308 1.00 95.94 339 THR A C 1
ATOM 2493 O O . THR A 1 339 ? -7.428 -13.048 -2.472 1.00 95.94 339 THR A O 1
ATOM 2496 N N . LEU A 1 340 ? -8.818 -12.106 -0.990 1.00 95.44 340 LEU A N 1
ATOM 2497 C CA . LEU A 1 340 ? -9.823 -11.763 -1.994 1.00 95.44 340 LEU A CA 1
ATOM 2498 C C . LEU A 1 340 ? -9.299 -10.729 -2.994 1.00 95.44 340 LEU A C 1
ATOM 2500 O O . LEU A 1 340 ? -9.559 -10.879 -4.184 1.00 95.44 340 LEU A O 1
ATOM 2504 N N . GLY A 1 341 ? -8.497 -9.750 -2.562 1.00 95.19 341 GLY A N 1
ATOM 2505 C CA . GLY A 1 341 ? -7.837 -8.818 -3.481 1.00 95.19 341 GLY A CA 1
ATOM 2506 C C . GLY A 1 341 ? -6.965 -9.533 -4.524 1.00 95.19 341 GLY A C 1
ATOM 2507 O O . GLY A 1 341 ? -7.001 -9.187 -5.706 1.00 95.19 341 GLY A O 1
ATOM 2508 N N . TYR A 1 342 ? -6.251 -10.593 -4.120 1.00 95.56 342 TYR A N 1
ATOM 2509 C CA . TYR A 1 342 ? -5.507 -11.448 -5.050 1.00 95.56 342 TYR A CA 1
ATOM 2510 C C . TYR A 1 342 ? -6.452 -12.226 -5.978 1.00 95.56 342 TYR A C 1
ATOM 2512 O O . TYR A 1 342 ? -6.327 -12.158 -7.201 1.00 95.56 342 TYR A O 1
ATOM 2520 N N . TRP A 1 343 ? -7.418 -12.956 -5.417 1.00 93.62 343 TRP A N 1
ATOM 2521 C CA . TRP A 1 343 ? -8.238 -13.909 -6.171 1.00 93.62 343 TRP A CA 1
ATOM 2522 C C . TRP A 1 343 ? -9.285 -13.264 -7.080 1.00 93.62 343 TRP A C 1
ATOM 2524 O O . TRP A 1 343 ? -9.537 -13.789 -8.164 1.00 93.62 343 TRP A O 1
ATOM 2534 N N . VAL A 1 344 ? -9.834 -12.102 -6.720 1.00 92.25 344 VAL A N 1
ATOM 2535 C CA . VAL A 1 344 ? -10.740 -11.341 -7.598 1.00 92.25 344 VAL A CA 1
ATOM 2536 C C . VAL A 1 344 ? -10.036 -11.000 -8.911 1.00 92.25 344 VAL A C 1
ATOM 2538 O O . VAL A 1 344 ? -10.603 -11.200 -9.985 1.00 92.25 344 VAL A O 1
ATOM 2541 N N . SER A 1 345 ? -8.761 -10.611 -8.845 1.00 91.12 345 SER A N 1
ATOM 2542 C CA . SER A 1 345 ? -7.943 -10.345 -10.034 1.00 91.12 345 SER A CA 1
ATOM 2543 C C . SER A 1 345 ? -7.563 -11.602 -10.833 1.00 91.12 345 SER A C 1
ATOM 2545 O O . SER A 1 345 ? -7.008 -11.492 -11.921 1.00 91.12 345 SER A O 1
ATOM 2547 N N . LYS A 1 346 ? -7.832 -12.808 -10.317 1.00 88.75 346 LYS A N 1
ATOM 2548 C CA . LYS A 1 346 ? -7.617 -14.088 -11.015 1.00 88.75 346 LYS A CA 1
ATOM 2549 C C . LYS A 1 346 ? -8.912 -14.708 -11.542 1.00 88.75 346 LYS A C 1
ATOM 2551 O O . LYS A 1 346 ? -8.846 -15.731 -12.223 1.00 88.75 346 LYS A O 1
ATOM 2556 N N . SER A 1 347 ? -10.067 -14.111 -11.247 1.00 88.56 347 SER A N 1
ATOM 2557 C CA . SER A 1 347 ? -11.364 -14.634 -11.676 1.00 88.56 347 SER A CA 1
ATOM 2558 C C . SER A 1 347 ? -11.514 -14.635 -13.212 1.00 88.56 347 SER A C 1
ATOM 2560 O O . SER A 1 347 ? -10.948 -13.766 -13.893 1.00 88.56 347 SER A O 1
ATOM 2562 N N . PRO A 1 348 ? -12.252 -15.605 -13.793 1.00 81.12 348 PRO A N 1
ATOM 2563 C CA . PRO A 1 348 ? -12.506 -15.652 -15.232 1.00 81.12 348 PRO A CA 1
ATOM 2564 C C . PRO A 1 348 ? -13.264 -14.389 -15.667 1.00 81.12 348 PRO A C 1
ATOM 2566 O O . PRO A 1 348 ? -14.390 -14.167 -15.243 1.00 81.12 348 PRO A O 1
ATOM 2569 N N . GLY A 1 349 ? -12.627 -13.536 -16.473 1.00 80.19 349 GLY A N 1
ATOM 2570 C CA . GLY A 1 349 ? -13.182 -12.250 -16.926 1.00 80.19 349 GLY A CA 1
ATOM 2571 C C . GLY A 1 349 ? -12.479 -11.009 -16.363 1.00 80.19 349 GLY A C 1
ATOM 2572 O O . GLY A 1 349 ? -12.475 -9.975 -17.020 1.00 80.19 349 GLY A O 1
ATOM 2573 N N . LEU A 1 350 ? -11.802 -11.117 -15.213 1.00 87.31 350 LEU A N 1
ATOM 2574 C CA . LEU A 1 350 ? -11.004 -10.028 -14.619 1.00 87.31 350 LEU A CA 1
ATOM 2575 C C . LEU A 1 350 ? -9.520 -10.383 -14.500 1.00 87.31 350 LEU A C 1
ATOM 2577 O O . LEU A 1 350 ? -8.779 -9.702 -13.794 1.00 87.31 350 LEU A O 1
ATOM 2581 N N . ARG A 1 351 ? -9.085 -11.447 -15.182 1.00 89.69 351 ARG A N 1
ATOM 2582 C CA . ARG A 1 351 ? -7.746 -12.024 -15.060 1.00 89.69 351 ARG A CA 1
ATOM 2583 C C . ARG A 1 351 ? -6.650 -10.994 -15.338 1.00 89.69 351 ARG A C 1
ATOM 2585 O O . ARG A 1 351 ? -6.548 -10.473 -16.444 1.00 89.69 351 ARG A O 1
ATOM 2592 N N . GLN A 1 352 ? -5.805 -10.779 -14.338 1.00 91.25 352 GLN A N 1
ATOM 2593 C CA . GLN A 1 352 ? -4.642 -9.905 -14.389 1.00 91.25 352 GLN A CA 1
ATOM 2594 C C . GLN A 1 352 ? -3.329 -10.691 -14.324 1.00 91.25 352 GLN A C 1
ATOM 2596 O O . GLN A 1 352 ? -3.271 -11.857 -13.903 1.00 91.25 352 GLN A O 1
ATOM 2601 N N . GLU A 1 353 ? -2.257 -10.016 -14.731 1.00 91.56 353 GLU A N 1
ATOM 2602 C CA . GLU A 1 353 ? -0.886 -10.478 -14.546 1.00 91.56 353 GLU A CA 1
ATOM 2603 C C . GLU A 1 353 ? -0.541 -10.636 -13.063 1.00 91.56 353 GLU A C 1
ATOM 2605 O O . GLU A 1 353 ? -1.192 -10.087 -12.174 1.00 91.56 353 GLU A O 1
ATOM 2610 N N . GLU A 1 354 ? 0.494 -11.423 -12.779 1.00 91.38 354 GLU A N 1
ATOM 2611 C CA . GLU A 1 354 ? 0.889 -11.729 -11.405 1.00 91.38 354 GLU A CA 1
ATOM 2612 C C . GLU A 1 354 ? 1.285 -10.483 -10.607 1.00 91.38 354 GLU A C 1
ATOM 2614 O O . GLU A 1 354 ? 0.879 -10.349 -9.454 1.00 91.38 354 GLU A O 1
ATOM 2619 N N . GLU A 1 355 ? 2.004 -9.550 -11.227 1.00 92.56 355 GLU A N 1
ATOM 2620 C CA . GLU A 1 355 ? 2.431 -8.299 -10.590 1.00 92.56 355 GLU A CA 1
ATOM 2621 C C . GLU A 1 355 ? 1.233 -7.434 -10.180 1.00 92.56 355 GLU A C 1
ATOM 2623 O O . GLU A 1 355 ? 1.185 -6.908 -9.068 1.00 92.56 355 GLU A O 1
ATOM 2628 N N . VAL A 1 356 ? 0.223 -7.360 -11.050 1.00 94.56 356 VAL A N 1
ATOM 2629 C CA . VAL A 1 356 ? -1.032 -6.648 -10.800 1.00 94.56 356 VAL A CA 1
ATOM 2630 C C . VAL A 1 356 ? -1.843 -7.341 -9.704 1.00 94.56 356 VAL A C 1
ATOM 2632 O O . VAL A 1 356 ? -2.357 -6.669 -8.814 1.00 94.56 356 VAL A O 1
ATOM 2635 N N . SER A 1 357 ? -1.932 -8.675 -9.710 1.00 95.44 357 SER A N 1
ATOM 2636 C CA . SER A 1 357 ? -2.637 -9.435 -8.667 1.00 95.44 357 SER A CA 1
ATOM 2637 C C . SER A 1 357 ? -2.035 -9.232 -7.275 1.00 95.44 357 SER A C 1
ATOM 2639 O O . SER A 1 357 ? -2.773 -9.087 -6.299 1.00 95.44 357 SER A O 1
ATOM 2641 N N . ARG A 1 358 ? -0.701 -9.190 -7.173 1.00 95.69 358 ARG A N 1
ATOM 2642 C CA . ARG A 1 358 ? 0.007 -8.887 -5.918 1.00 95.69 358 ARG A CA 1
ATOM 2643 C C . ARG A 1 358 ? -0.289 -7.470 -5.448 1.00 95.69 358 ARG A C 1
ATOM 2645 O O . ARG A 1 358 ? -0.651 -7.283 -4.289 1.00 95.69 358 ARG A O 1
ATOM 2652 N N . THR A 1 359 ? -0.223 -6.494 -6.352 1.00 96.00 359 THR A N 1
ATOM 2653 C CA . THR A 1 359 ? -0.573 -5.104 -6.038 1.00 96.00 359 THR A CA 1
ATOM 2654 C C . THR A 1 359 ? -2.015 -4.975 -5.559 1.00 96.00 359 THR A C 1
ATOM 2656 O O . THR A 1 359 ? -2.262 -4.354 -4.529 1.00 96.00 359 THR A O 1
ATOM 2659 N N . LEU A 1 360 ? -2.974 -5.589 -6.256 1.00 96.94 360 LEU A N 1
ATOM 2660 C CA . LEU A 1 360 ? -4.387 -5.540 -5.874 1.00 96.94 360 LEU A CA 1
ATOM 2661 C C . LEU A 1 360 ? -4.641 -6.215 -4.524 1.00 96.94 360 LEU A C 1
ATOM 2663 O O . LEU A 1 360 ? -5.416 -5.687 -3.729 1.00 96.94 360 LEU A O 1
ATOM 2667 N N . SER A 1 361 ? -3.955 -7.319 -4.220 1.00 97.56 361 SER A N 1
ATOM 2668 C CA . SER A 1 361 ? -3.980 -7.925 -2.884 1.00 97.56 361 SER A CA 1
ATOM 2669 C C . SER A 1 361 ? -3.509 -6.944 -1.812 1.00 97.56 361 SER A C 1
ATOM 2671 O O . SER A 1 361 ? -4.235 -6.692 -0.849 1.00 97.56 361 SER A O 1
ATOM 2673 N N . LEU A 1 362 ? -2.334 -6.333 -2.004 1.00 97.06 362 LEU A N 1
ATOM 2674 C CA . LEU A 1 362 ? -1.744 -5.419 -1.026 1.00 97.06 362 LEU A CA 1
ATOM 2675 C C . LEU A 1 362 ? -2.582 -4.153 -0.843 1.00 97.06 362 LEU A C 1
ATOM 2677 O O . LEU A 1 362 ? -2.824 -3.740 0.286 1.00 97.06 362 LEU A O 1
ATOM 2681 N N . CYS A 1 363 ? -3.076 -3.556 -1.925 1.00 96.31 363 CYS A N 1
ATOM 2682 C CA . CYS A 1 363 ? -3.940 -2.380 -1.846 1.00 96.31 363 CYS A CA 1
ATOM 2683 C C . CYS A 1 363 ? -5.295 -2.688 -1.196 1.00 96.31 363 CYS A C 1
ATOM 2685 O O . CYS A 1 363 ? -5.793 -1.858 -0.445 1.00 96.31 363 CYS A O 1
ATOM 2687 N N . THR A 1 364 ? -5.869 -3.874 -1.428 1.00 97.00 364 THR A N 1
ATOM 2688 C CA . THR A 1 364 ? -7.148 -4.260 -0.803 1.00 97.00 364 THR A CA 1
ATOM 2689 C C . THR A 1 364 ? -6.978 -4.536 0.692 1.00 97.00 364 THR A C 1
ATOM 2691 O O . THR A 1 364 ? -7.802 -4.111 1.501 1.00 97.00 364 THR A O 1
ATOM 2694 N N . GLY A 1 365 ? -5.905 -5.234 1.080 1.00 96.69 365 GLY A N 1
ATOM 2695 C CA . GLY A 1 365 ? -5.651 -5.591 2.476 1.00 96.69 365 GLY A CA 1
ATOM 2696 C C . GLY A 1 365 ? -5.104 -4.451 3.338 1.00 96.69 365 GLY A C 1
ATOM 2697 O O . GLY A 1 365 ? -5.262 -4.490 4.558 1.00 96.69 365 GLY A O 1
ATOM 2698 N N . MET A 1 366 ? -4.497 -3.420 2.741 1.00 95.56 366 MET A N 1
ATOM 2699 C CA . MET A 1 366 ? -3.917 -2.281 3.463 1.00 95.56 366 MET A CA 1
ATOM 2700 C C . MET A 1 366 ? -4.746 -1.014 3.271 1.00 95.56 366 MET A C 1
ATOM 2702 O O . MET A 1 366 ? -4.879 -0.495 2.165 1.00 95.56 366 MET A O 1
ATOM 2706 N N . GLN A 1 367 ? -5.235 -0.442 4.367 1.00 94.12 367 GLN A N 1
ATOM 2707 C CA . GLN A 1 367 ? -6.113 0.729 4.342 1.00 94.12 367 GLN A CA 1
ATOM 2708 C C . GLN A 1 367 ? -5.582 1.893 5.169 1.00 94.12 367 GLN A C 1
ATOM 2710 O O . GLN A 1 367 ? -4.700 1.729 6.004 1.00 94.12 367 GLN A O 1
ATOM 2715 N N . SER A 1 368 ? -6.125 3.087 4.968 1.00 93.69 368 SER A N 1
ATOM 2716 C CA . SER A 1 368 ? -5.753 4.249 5.770 1.00 93.69 368 SER A CA 1
ATOM 2717 C C . SER A 1 368 ? -6.377 4.178 7.172 1.00 93.69 368 SER A C 1
ATOM 2719 O O . SER A 1 368 ? -7.316 4.902 7.499 1.00 93.69 368 SER A O 1
ATOM 2721 N N . SER A 1 369 ? -5.867 3.285 8.026 1.00 93.81 369 SER A N 1
ATOM 2722 C CA . SER A 1 369 ? -6.351 3.129 9.405 1.00 93.81 369 SER A CA 1
ATOM 2723 C C . SER A 1 369 ? -6.123 4.387 10.250 1.00 93.81 369 SER A C 1
ATOM 2725 O O . SER A 1 369 ? -6.854 4.624 11.205 1.00 93.81 369 SER A O 1
ATOM 2727 N N . THR A 1 370 ? -5.176 5.248 9.867 1.00 92.31 370 THR A N 1
ATOM 2728 C CA . THR A 1 370 ? -4.996 6.571 10.480 1.00 92.31 370 THR A CA 1
ATOM 2729 C C . THR A 1 370 ? -6.151 7.521 10.144 1.00 92.31 370 THR A C 1
ATOM 2731 O O . THR A 1 370 ? -6.670 8.202 11.026 1.00 92.31 370 THR A O 1
ATOM 2734 N N . LEU A 1 371 ? -6.639 7.513 8.898 1.00 94.19 371 LEU A N 1
ATOM 2735 C CA . LEU A 1 371 ? -7.849 8.249 8.520 1.00 94.19 371 LEU A CA 1
ATOM 2736 C C . LEU A 1 371 ? -9.085 7.705 9.249 1.00 94.19 371 LEU A C 1
ATOM 2738 O O . LEU A 1 371 ? -9.880 8.485 9.768 1.00 94.19 371 LEU A O 1
ATOM 2742 N N . ALA A 1 372 ? -9.227 6.379 9.341 1.00 95.75 372 ALA A N 1
ATOM 2743 C CA . ALA A 1 372 ? -10.317 5.765 10.101 1.00 95.75 372 ALA A CA 1
ATOM 2744 C C . ALA A 1 372 ? -10.266 6.158 11.589 1.00 95.75 372 ALA A C 1
ATOM 2746 O O . ALA A 1 372 ? -11.295 6.499 12.166 1.00 95.75 372 ALA A O 1
ATOM 2747 N N . GLY A 1 373 ? -9.074 6.171 12.194 1.00 93.31 373 GLY A N 1
ATOM 2748 C CA . GLY A 1 373 ? -8.861 6.583 13.582 1.00 93.31 373 GLY A CA 1
ATOM 2749 C C . GLY A 1 373 ? -9.225 8.046 13.836 1.00 93.31 373 GLY A C 1
ATOM 2750 O O . GLY A 1 373 ? -9.898 8.339 14.828 1.00 93.31 373 GLY A O 1
ATOM 2751 N N . LEU A 1 374 ? -8.850 8.950 12.922 1.00 93.00 374 LEU A N 1
ATOM 2752 C CA . LEU A 1 374 ? -9.251 10.358 12.979 1.00 93.00 374 LEU A CA 1
ATOM 2753 C C . LEU A 1 374 ? -10.773 10.502 12.956 1.00 93.00 374 LEU A C 1
ATOM 2755 O O . LEU A 1 374 ? -11.348 11.136 13.839 1.00 93.00 374 LEU A O 1
ATOM 2759 N N . LEU A 1 375 ? -11.418 9.893 11.960 1.00 94.50 375 LEU A N 1
ATOM 2760 C CA . LEU A 1 375 ? -12.860 9.998 11.759 1.00 94.50 375 LEU A CA 1
ATOM 2761 C C . LEU A 1 375 ? -13.639 9.387 12.927 1.00 94.50 375 LEU A C 1
ATOM 2763 O O . LEU A 1 375 ? -14.585 9.998 13.417 1.00 94.50 375 LEU A O 1
ATOM 2767 N N . ALA A 1 376 ? -13.206 8.232 13.432 1.00 94.12 376 ALA A N 1
ATOM 2768 C CA . ALA A 1 376 ? -13.809 7.621 14.607 1.00 94.12 376 ALA A CA 1
ATOM 2769 C C . ALA A 1 376 ? -13.705 8.540 15.835 1.00 94.12 376 ALA A C 1
ATOM 2771 O O . ALA A 1 376 ? -14.711 8.822 16.483 1.00 94.12 376 ALA A O 1
ATOM 2772 N N . SER A 1 377 ? -12.508 9.077 16.100 1.00 90.00 377 SER A N 1
ATOM 2773 C CA . SER A 1 377 ? -12.237 9.936 17.262 1.00 90.00 377 SER A CA 1
ATOM 2774 C C . SER A 1 377 ? -12.962 11.285 17.222 1.00 90.00 377 SER A C 1
ATOM 2776 O O . SER A 1 377 ? -13.181 11.892 18.279 1.00 90.00 377 SER A O 1
ATOM 2778 N N . GLN A 1 378 ? -13.268 11.782 16.020 1.00 91.62 378 GLN A N 1
ATOM 2779 C CA . GLN A 1 378 ? -13.971 13.046 15.799 1.00 91.62 378 GLN A CA 1
ATOM 2780 C C . GLN A 1 378 ? -15.494 12.883 15.778 1.00 91.62 378 GLN A C 1
ATOM 2782 O O . GLN A 1 378 ? -16.179 13.738 16.331 1.00 91.62 378 GLN A O 1
ATOM 2787 N N . PHE A 1 379 ? -16.017 11.811 15.172 1.00 92.88 379 PHE A N 1
ATOM 2788 C CA . PHE A 1 379 ? -17.440 11.724 14.817 1.00 92.88 379 PHE A CA 1
ATOM 2789 C C . PHE A 1 379 ? -18.201 10.553 15.446 1.00 92.88 379 PHE A C 1
ATOM 2791 O O . PHE A 1 379 ? -19.419 10.639 15.549 1.00 92.88 379 PHE A O 1
ATOM 2798 N N . LEU A 1 380 ? -17.533 9.470 15.861 1.00 91.25 380 LEU A N 1
ATOM 2799 C CA . LEU A 1 380 ? -18.215 8.266 16.369 1.00 91.25 380 LEU A CA 1
ATOM 2800 C C . LEU A 1 380 ? -18.008 8.030 17.871 1.00 91.25 380 LEU A C 1
ATOM 2802 O O . LEU A 1 380 ? -18.892 7.482 18.525 1.00 91.25 380 LEU A O 1
ATOM 2806 N N . GLY A 1 381 ? -16.855 8.437 18.411 1.00 87.31 381 GLY A N 1
ATOM 2807 C CA . GLY A 1 381 ? -16.493 8.307 19.824 1.00 87.31 381 GLY A CA 1
ATOM 2808 C C . GLY A 1 381 ? -15.099 7.702 20.040 1.00 87.31 381 GLY A C 1
ATOM 2809 O O . GLY A 1 381 ? -14.441 7.231 19.111 1.00 87.31 381 GLY A O 1
ATOM 2810 N N . SER A 1 382 ? -14.614 7.741 21.285 1.00 85.69 382 SER A N 1
ATOM 2811 C CA . SER A 1 382 ? -13.266 7.262 21.634 1.00 85.69 382 SER A CA 1
ATOM 2812 C C . SER A 1 382 ? -13.123 5.748 21.473 1.00 85.69 382 SER A C 1
ATOM 2814 O O . SER A 1 382 ? -12.148 5.285 20.887 1.00 85.69 382 SER A O 1
ATOM 2816 N N . SER A 1 383 ? -14.120 4.970 21.902 1.00 90.31 383 SER A N 1
ATOM 2817 C CA . SER A 1 383 ? -14.105 3.507 21.766 1.00 90.31 383 SER A CA 1
ATOM 2818 C C . SER A 1 383 ? -14.066 3.040 20.314 1.00 90.31 383 SER A C 1
ATOM 2820 O O . SER A 1 383 ? -13.422 2.048 19.986 1.00 90.31 383 SER A O 1
ATOM 2822 N N . GLN A 1 384 ? -14.682 3.793 19.410 1.00 93.94 384 GLN A N 1
ATOM 2823 C CA . GLN A 1 384 ? -14.714 3.504 17.983 1.00 93.94 384 GLN A CA 1
ATOM 2824 C C . GLN A 1 384 ? -13.354 3.752 17.312 1.00 93.94 384 GLN A C 1
ATOM 2826 O O . GLN A 1 384 ? -13.141 3.293 16.192 1.00 93.94 384 GLN A O 1
ATOM 2831 N N . ALA A 1 385 ? -12.413 4.429 17.978 1.00 93.06 385 ALA A N 1
ATOM 2832 C CA . ALA A 1 385 ? -11.042 4.596 17.497 1.00 93.06 385 ALA A CA 1
ATOM 2833 C C . ALA A 1 385 ? -10.140 3.381 17.794 1.00 93.06 385 ALA A C 1
ATOM 2835 O O . ALA A 1 385 ? -9.057 3.271 17.215 1.00 93.06 385 ALA A O 1
ATOM 2836 N N . VAL A 1 386 ? -10.592 2.439 18.635 1.00 94.69 386 VAL A N 1
ATOM 2837 C CA . VAL A 1 386 ? -9.850 1.213 18.977 1.00 94.69 386 VAL A CA 1
ATOM 2838 C C . VAL A 1 386 ? -9.650 0.286 17.766 1.00 94.69 386 VAL A C 1
ATOM 2840 O O . VAL A 1 386 ? -8.503 -0.079 17.504 1.00 94.69 386 VAL A O 1
ATOM 2843 N N . PRO A 1 387 ? -10.678 -0.068 16.964 1.00 96.50 387 PRO A N 1
ATOM 2844 C CA . PRO A 1 387 ? -10.481 -0.920 15.787 1.00 96.50 387 PRO A CA 1
ATOM 2845 C C . PRO A 1 387 ? -9.491 -0.366 14.752 1.00 96.50 387 PRO A C 1
ATOM 2847 O O . PRO A 1 387 ? -8.613 -1.129 14.343 1.00 96.50 387 PRO A O 1
ATOM 2850 N N . PRO A 1 388 ? -9.535 0.927 14.363 1.00 95.44 388 PRO A N 1
ATOM 2851 C CA . PRO A 1 388 ? -8.489 1.521 13.533 1.00 95.44 388 PRO A CA 1
ATOM 2852 C C . PRO A 1 388 ? -7.082 1.401 14.141 1.00 95.44 388 PRO A C 1
ATOM 2854 O O . PRO A 1 388 ? -6.126 1.092 13.425 1.00 95.44 388 PRO A O 1
ATOM 2857 N N . ALA A 1 389 ? -6.949 1.601 15.458 1.00 92.94 389 ALA A N 1
ATOM 2858 C CA . ALA A 1 389 ? -5.670 1.504 16.163 1.00 92.94 389 ALA A CA 1
ATOM 2859 C C . ALA A 1 389 ? -5.111 0.069 16.168 1.00 92.94 389 ALA A C 1
ATOM 2861 O O . ALA A 1 389 ? -3.916 -0.128 15.972 1.00 92.94 389 ALA A O 1
ATOM 2862 N N . CYS A 1 390 ? -5.957 -0.953 16.313 1.00 93.44 390 CYS A N 1
ATOM 2863 C CA . CYS A 1 390 ? -5.536 -2.349 16.159 1.00 93.44 390 CYS A CA 1
ATOM 2864 C C . CYS A 1 390 ? -5.218 -2.687 14.690 1.00 93.44 390 CYS A C 1
ATOM 2866 O O . CYS A 1 390 ? -4.225 -3.353 14.389 1.00 93.44 390 CYS A O 1
ATOM 2868 N N . SER A 1 391 ? -6.047 -2.195 13.765 1.00 95.38 391 SER A N 1
ATOM 2869 C CA . SER A 1 391 ? -5.933 -2.435 12.324 1.00 95.38 391 SER A CA 1
ATOM 2870 C C . SER A 1 391 ? -4.616 -1.924 11.746 1.00 95.38 391 SER A C 1
ATOM 2872 O O . SER A 1 391 ? -4.006 -2.628 10.944 1.00 95.38 391 SER A O 1
ATOM 2874 N N . VAL A 1 392 ? -4.136 -0.745 12.166 1.00 91.25 392 VAL A N 1
ATOM 2875 C CA . VAL A 1 392 ? -2.901 -0.165 11.610 1.00 91.25 392 VAL A CA 1
ATOM 2876 C C . VAL A 1 392 ? -1.678 -1.059 11.843 1.00 91.25 392 VAL A C 1
ATOM 2878 O O . VAL A 1 392 ? -0.841 -1.196 10.954 1.00 91.25 392 VAL A O 1
ATOM 2881 N N . VAL A 1 393 ? -1.608 -1.722 13.003 1.00 89.44 393 VAL A N 1
ATOM 2882 C CA . VAL A 1 393 ? -0.526 -2.654 13.348 1.00 89.44 393 VAL A CA 1
ATOM 2883 C C . VAL A 1 393 ? -0.702 -3.971 12.592 1.00 89.44 393 VAL A C 1
ATOM 2885 O O . VAL A 1 393 ? 0.234 -4.434 11.938 1.00 89.44 393 VAL A O 1
ATOM 2888 N N . ALA A 1 394 ? -1.911 -4.543 12.623 1.00 93.38 394 ALA A N 1
ATOM 2889 C CA . ALA A 1 394 ? -2.210 -5.818 11.974 1.00 93.38 394 ALA A CA 1
ATOM 2890 C C . ALA A 1 394 ? -1.948 -5.769 10.460 1.00 93.38 394 ALA A C 1
ATOM 2892 O O . ALA A 1 394 ? -1.212 -6.601 9.929 1.00 93.38 394 ALA A O 1
ATOM 2893 N N . MET A 1 395 ? -2.483 -4.760 9.765 1.00 93.38 395 MET A N 1
ATOM 2894 C CA . MET A 1 395 ? -2.323 -4.629 8.315 1.00 93.38 395 MET A CA 1
ATOM 2895 C C . MET A 1 395 ? -0.867 -4.391 7.909 1.00 93.38 395 MET A C 1
ATOM 2897 O O . MET A 1 395 ? -0.448 -4.881 6.863 1.00 93.38 395 MET A O 1
ATOM 2901 N N . ALA A 1 396 ? -0.101 -3.642 8.714 1.00 90.12 396 ALA A N 1
ATOM 2902 C CA . ALA A 1 396 ? 1.294 -3.342 8.422 1.00 90.12 396 ALA A CA 1
ATOM 2903 C C . ALA A 1 396 ? 2.133 -4.615 8.507 1.00 90.12 396 ALA A C 1
ATOM 2905 O O . ALA A 1 396 ? 2.805 -4.956 7.538 1.00 90.12 396 ALA A O 1
ATOM 2906 N N . ILE A 1 397 ? 2.026 -5.351 9.619 1.00 89.44 397 ILE A N 1
ATOM 2907 C CA . ILE A 1 397 ? 2.714 -6.632 9.804 1.00 89.44 397 ILE A CA 1
ATOM 2908 C C . ILE A 1 397 ? 2.326 -7.580 8.665 1.00 89.44 397 ILE A C 1
ATOM 2910 O O . ILE A 1 397 ? 3.181 -7.983 7.882 1.00 89.44 397 ILE A O 1
ATOM 2914 N N . MET A 1 398 ? 1.037 -7.872 8.498 1.00 93.75 398 MET A N 1
ATOM 2915 C CA . MET A 1 398 ? 0.575 -8.848 7.507 1.00 93.75 398 MET A CA 1
ATOM 2916 C C . MET A 1 398 ? 0.958 -8.470 6.071 1.00 93.75 398 MET A C 1
ATOM 2918 O O . MET A 1 398 ? 1.457 -9.315 5.331 1.00 93.75 398 MET A O 1
ATOM 2922 N N . GLY A 1 399 ? 0.773 -7.205 5.683 1.00 92.88 399 GLY A N 1
ATOM 2923 C CA . GLY A 1 399 ? 1.094 -6.732 4.337 1.00 92.88 399 GLY A CA 1
ATOM 2924 C C . GLY A 1 399 ? 2.589 -6.789 4.031 1.00 92.88 399 GLY A C 1
ATOM 2925 O O . GLY A 1 399 ? 2.975 -7.173 2.930 1.00 92.88 399 GLY A O 1
ATOM 2926 N N . LEU A 1 400 ? 3.444 -6.469 5.005 1.00 87.62 400 LEU A N 1
ATOM 2927 C CA . LEU A 1 400 ? 4.898 -6.513 4.839 1.00 87.62 400 LEU A CA 1
ATOM 2928 C C . LEU A 1 400 ? 5.448 -7.939 4.857 1.00 87.62 400 LEU A C 1
ATOM 2930 O O . LEU A 1 400 ? 6.345 -8.245 4.075 1.00 87.62 400 LEU A O 1
ATOM 2934 N N . PHE A 1 401 ? 4.888 -8.825 5.684 1.00 90.00 401 PHE A N 1
ATOM 2935 C CA . PHE A 1 401 ? 5.197 -10.255 5.635 1.00 90.00 401 PHE A CA 1
ATOM 2936 C C . PHE A 1 401 ? 4.824 -10.849 4.273 1.00 90.00 401 PHE A C 1
ATOM 2938 O O . PHE A 1 401 ? 5.647 -11.517 3.649 1.00 90.00 401 PHE A O 1
ATOM 2945 N N . LEU A 1 402 ? 3.621 -10.551 3.773 1.00 92.56 402 LEU A N 1
ATOM 2946 C CA . LEU A 1 402 ? 3.160 -11.016 2.465 1.00 92.56 402 LEU A CA 1
ATOM 2947 C C . LEU A 1 402 ? 4.007 -10.444 1.316 1.00 92.56 402 LEU A C 1
ATOM 2949 O O . LEU A 1 402 ? 4.384 -11.165 0.392 1.00 92.56 402 LEU A O 1
ATOM 2953 N N . ALA A 1 403 ? 4.364 -9.162 1.393 1.00 89.19 403 ALA A N 1
ATOM 2954 C CA . ALA A 1 403 ? 5.238 -8.530 0.416 1.00 89.19 403 ALA A CA 1
ATOM 2955 C C . ALA A 1 403 ? 6.655 -9.116 0.430 1.00 89.19 403 ALA A C 1
ATOM 2957 O O . ALA A 1 403 ? 7.204 -9.391 -0.633 1.00 89.19 403 ALA A O 1
ATOM 2958 N N . SER A 1 404 ? 7.227 -9.359 1.612 1.00 86.00 404 SER A N 1
ATOM 2959 C CA . SER A 1 404 ? 8.524 -10.024 1.765 1.00 86.00 404 SER A CA 1
ATOM 2960 C C . SER A 1 404 ? 8.491 -11.439 1.183 1.00 86.00 404 SER A C 1
ATOM 2962 O O . SER A 1 404 ? 9.354 -11.800 0.380 1.00 86.00 404 SER A O 1
ATOM 2964 N N . PHE A 1 405 ? 7.437 -12.205 1.487 1.00 87.31 405 PHE A N 1
ATOM 2965 C CA . PHE A 1 405 ? 7.212 -13.536 0.925 1.00 87.31 405 PHE A CA 1
ATOM 2966 C C . PHE A 1 405 ? 7.259 -13.515 -0.610 1.00 87.31 405 PHE A C 1
ATOM 2968 O O . PHE A 1 405 ? 8.058 -14.235 -1.205 1.00 87.31 405 PHE A O 1
ATOM 2975 N N . TRP A 1 406 ? 6.505 -12.632 -1.270 1.00 88.31 406 TRP A N 1
ATOM 2976 C CA . TRP A 1 406 ? 6.571 -12.504 -2.732 1.00 88.31 406 TRP A CA 1
ATOM 2977 C C . TRP A 1 406 ? 7.901 -11.937 -3.245 1.00 88.31 406 TRP A C 1
ATOM 2979 O O . TRP A 1 406 ? 8.371 -12.338 -4.314 1.00 88.31 406 TRP A O 1
ATOM 2989 N N . GLY A 1 407 ? 8.544 -11.051 -2.483 1.00 83.31 407 GLY A N 1
ATOM 2990 C CA . GLY A 1 407 ? 9.843 -10.461 -2.808 1.00 83.31 407 GLY A CA 1
ATOM 2991 C C . GLY A 1 407 ? 10.962 -11.495 -2.931 1.00 83.31 407 GLY A C 1
ATOM 2992 O O . GLY A 1 407 ? 11.784 -11.409 -3.854 1.00 83.31 407 GLY A O 1
ATOM 2993 N N . THR A 1 408 ? 10.938 -12.531 -2.082 1.00 80.56 408 THR A N 1
ATOM 2994 C CA . THR A 1 408 ? 11.879 -13.670 -2.147 1.00 80.56 408 THR A CA 1
ATOM 2995 C C . THR A 1 408 ? 11.728 -14.528 -3.409 1.00 80.56 408 THR A C 1
ATOM 2997 O O . THR A 1 408 ? 12.621 -15.305 -3.726 1.00 80.56 408 THR A O 1
ATOM 3000 N N . GLY A 1 409 ? 10.645 -14.354 -4.176 1.00 77.56 409 GLY A N 1
ATOM 3001 C CA . GLY A 1 409 ? 10.335 -15.157 -5.363 1.00 77.56 409 GLY A CA 1
ATOM 3002 C C . GLY A 1 409 ? 9.360 -16.306 -5.101 1.00 77.56 409 GLY A C 1
ATOM 3003 O O . GLY A 1 409 ? 8.943 -16.959 -6.058 1.00 77.56 409 GLY A O 1
ATOM 3004 N N . SER A 1 410 ? 8.954 -16.504 -3.844 1.00 74.88 410 SER A N 1
ATOM 3005 C CA . SER A 1 410 ? 7.967 -17.508 -3.446 1.00 74.88 410 SER A CA 1
ATOM 3006 C C . SER A 1 410 ? 6.604 -17.234 -4.093 1.00 74.88 410 SER A C 1
ATOM 3008 O O . SER A 1 410 ? 6.152 -16.089 -4.199 1.00 74.88 410 SER A O 1
ATOM 3010 N N . ARG A 1 411 ? 5.930 -18.287 -4.553 1.00 75.31 411 ARG A N 1
ATOM 3011 C CA . ARG A 1 411 ? 4.581 -18.247 -5.132 1.00 75.31 411 ARG A CA 1
ATOM 3012 C C . ARG A 1 411 ? 3.576 -18.794 -4.127 1.00 75.31 411 ARG A C 1
ATOM 3014 O O . ARG A 1 411 ? 3.897 -19.632 -3.299 1.00 75.31 411 ARG A O 1
ATOM 3021 N N . ILE A 1 412 ? 2.309 -18.389 -4.246 1.00 70.56 412 ILE A N 1
ATOM 3022 C CA . ILE A 1 412 ? 1.233 -18.902 -3.372 1.00 70.56 412 ILE A CA 1
ATOM 3023 C C . ILE A 1 412 ? 1.105 -20.434 -3.465 1.00 70.56 412 ILE A C 1
ATOM 3025 O O . ILE A 1 412 ? 0.737 -21.081 -2.494 1.00 70.56 412 ILE A O 1
ATOM 3029 N N . ARG A 1 413 ? 1.457 -21.039 -4.607 1.00 67.88 413 ARG A N 1
ATOM 3030 C CA . ARG A 1 413 ? 1.477 -22.504 -4.763 1.00 67.88 413 ARG A CA 1
ATOM 3031 C C . ARG A 1 413 ? 2.502 -23.191 -3.849 1.00 67.88 413 ARG A C 1
ATOM 3033 O O . ARG A 1 413 ? 2.275 -24.331 -3.466 1.00 67.88 413 ARG A O 1
ATOM 3040 N N . ASP A 1 414 ? 3.550 -22.480 -3.443 1.00 62.62 414 ASP A N 1
ATOM 3041 C CA . ASP A 1 414 ? 4.632 -23.001 -2.601 1.00 62.62 414 ASP A CA 1
ATOM 3042 C C . ASP A 1 414 ? 4.223 -23.053 -1.109 1.00 62.62 414 ASP A C 1
ATOM 3044 O O . ASP A 1 414 ? 4.831 -23.766 -0.312 1.00 62.62 414 ASP A O 1
ATOM 3048 N N . LEU A 1 415 ? 3.146 -22.353 -0.714 1.00 58.53 415 LEU A N 1
ATOM 3049 C CA . LEU A 1 415 ? 2.563 -22.439 0.637 1.00 58.53 415 LEU A CA 1
ATOM 3050 C C . LEU A 1 415 ? 1.907 -23.799 0.903 1.00 58.53 415 LEU A C 1
ATOM 3052 O O . LEU A 1 415 ? 1.935 -24.283 2.032 1.00 58.53 415 LEU A O 1
ATOM 3056 N N . LEU A 1 416 ? 1.334 -24.430 -0.127 1.00 53.25 416 LEU A N 1
ATOM 3057 C CA . LEU A 1 416 ? 0.673 -25.727 0.022 1.00 53.25 416 LEU A CA 1
ATOM 3058 C C . LEU A 1 416 ? 1.686 -26.831 0.365 1.00 53.25 416 LEU A C 1
ATOM 3060 O O . LEU A 1 416 ? 1.381 -27.702 1.170 1.00 53.25 416 LEU A O 1
ATOM 3064 N N . SER A 1 417 ? 2.912 -26.735 -0.163 1.00 53.88 417 SER A N 1
ATOM 3065 C CA . SER A 1 417 ? 4.025 -27.626 0.192 1.00 53.88 417 SER A CA 1
ATOM 3066 C C . SER A 1 417 ? 4.581 -27.408 1.605 1.00 53.88 417 SER A C 1
ATOM 3068 O O . SER A 1 417 ? 5.199 -28.316 2.148 1.00 53.88 417 SER A O 1
ATOM 3070 N N . LEU A 1 418 ? 4.360 -26.235 2.210 1.00 52.06 418 LEU A N 1
ATOM 3071 C CA . LEU A 1 418 ? 4.776 -25.916 3.585 1.00 52.06 418 LEU A CA 1
ATOM 3072 C C . LEU A 1 418 ? 3.769 -26.394 4.646 1.00 52.06 418 LEU A C 1
ATOM 3074 O O . LEU A 1 418 ? 4.154 -26.619 5.789 1.00 52.06 418 LEU A O 1
ATOM 3078 N N . LEU A 1 419 ? 2.487 -26.522 4.285 1.00 41.47 419 LEU A N 1
ATOM 3079 C CA . LEU A 1 419 ? 1.393 -26.866 5.206 1.00 41.47 419 LEU A CA 1
ATOM 3080 C C . LEU A 1 419 ? 1.085 -28.367 5.276 1.00 41.47 419 LEU A C 1
ATOM 3082 O O . LEU A 1 419 ? 0.367 -28.790 6.179 1.00 41.47 419 LEU A O 1
ATOM 3086 N N . THR A 1 420 ? 1.614 -29.178 4.360 1.00 36.12 420 THR A N 1
ATOM 3087 C CA . THR A 1 420 ? 1.590 -30.641 4.480 1.00 36.12 420 THR A CA 1
ATOM 3088 C C . THR A 1 420 ? 2.704 -31.096 5.425 1.00 36.12 420 THR A C 1
ATOM 3090 O O . THR A 1 420 ? 3.874 -30.993 5.048 1.00 36.12 420 THR A O 1
ATOM 3093 N N . PRO A 1 421 ? 2.391 -31.616 6.628 1.00 35.72 421 PRO A N 1
ATOM 3094 C CA . PRO A 1 421 ? 3.404 -32.203 7.486 1.00 35.72 421 PRO A CA 1
ATOM 3095 C C . PRO A 1 421 ? 3.850 -33.518 6.844 1.00 35.72 421 PRO A C 1
ATOM 3097 O O . PRO A 1 421 ? 3.079 -34.472 6.772 1.00 35.72 421 PRO A O 1
ATOM 3100 N N . GLN A 1 422 ? 5.091 -33.576 6.366 1.00 39.38 422 GLN A N 1
ATOM 3101 C CA . GLN A 1 422 ? 5.765 -34.849 6.127 1.00 39.38 422 GLN A CA 1
ATOM 3102 C C . GLN A 1 422 ? 6.054 -35.453 7.505 1.00 39.38 422 GLN A C 1
ATOM 3104 O O . GLN A 1 422 ? 7.011 -35.074 8.179 1.00 39.38 422 GLN A O 1
ATOM 3109 N N . THR A 1 423 ? 5.169 -36.327 7.979 1.00 33.06 423 THR A N 1
ATOM 3110 C CA . THR A 1 423 ? 5.437 -37.172 9.141 1.00 33.06 423 THR A CA 1
ATOM 3111 C C . THR A 1 423 ? 6.439 -38.241 8.737 1.00 33.06 423 THR A C 1
ATOM 3113 O O . THR A 1 423 ? 6.035 -39.311 8.298 1.00 33.06 423 THR A O 1
ATOM 3116 N N . GLU A 1 424 ? 7.729 -37.982 8.921 1.00 33.94 424 GLU A N 1
ATOM 3117 C CA . GLU A 1 424 ? 8.692 -39.061 9.118 1.00 33.94 424 GLU A CA 1
ATOM 3118 C C . GLU A 1 424 ? 9.634 -38.735 10.276 1.00 33.94 424 GLU A C 1
ATOM 3120 O O . GLU A 1 424 ? 10.239 -37.668 10.369 1.00 33.94 424 GLU A O 1
ATOM 3125 N N . HIS A 1 425 ? 9.692 -39.693 11.199 1.00 33.72 425 HIS A N 1
ATOM 3126 C CA . HIS A 1 425 ? 10.641 -39.779 12.294 1.00 33.72 425 HIS A CA 1
ATOM 3127 C C . HIS A 1 425 ? 12.070 -39.570 11.783 1.00 33.72 425 HIS A C 1
ATOM 3129 O O . HIS A 1 425 ? 12.597 -40.427 11.080 1.00 33.72 425 HIS A O 1
ATOM 3135 N N . TYR A 1 426 ? 12.730 -38.495 12.213 1.00 32.03 426 TYR A N 1
ATOM 3136 C CA . TYR A 1 426 ? 14.153 -38.304 11.951 1.00 32.03 426 TYR A CA 1
ATOM 3137 C C . TYR A 1 426 ? 14.932 -38.289 13.267 1.00 32.03 426 TYR A C 1
ATOM 3139 O O . TYR A 1 426 ? 14.827 -37.364 14.073 1.00 32.03 426 TYR A O 1
ATOM 3147 N N . LYS A 1 427 ? 15.675 -39.378 13.492 1.00 34.06 427 LYS A N 1
ATOM 3148 C CA . LYS A 1 427 ? 16.757 -39.453 14.477 1.00 34.06 427 LYS A CA 1
ATOM 3149 C C . LYS A 1 427 ? 17.942 -38.628 13.978 1.00 34.06 427 LYS A C 1
ATOM 3151 O O . LYS A 1 427 ? 18.186 -38.566 12.781 1.00 34.06 427 LYS A O 1
ATOM 3156 N N . ASP A 1 428 ? 18.641 -38.039 14.940 1.00 35.47 428 ASP A N 1
ATOM 3157 C CA . ASP A 1 428 ? 19.914 -37.322 14.865 1.00 35.47 428 ASP A CA 1
ATOM 3158 C C . ASP A 1 428 ? 20.728 -37.411 13.566 1.00 35.47 428 ASP A C 1
ATOM 3160 O O . ASP A 1 428 ? 21.133 -38.482 13.117 1.00 35.47 428 ASP A O 1
ATOM 3164 N N . GLY A 1 429 ? 21.135 -36.228 13.104 1.00 41.12 429 GLY A N 1
ATOM 3165 C CA . GLY A 1 429 ? 22.359 -36.055 12.336 1.00 41.12 429 GLY A CA 1
ATOM 3166 C C . GLY A 1 429 ? 22.164 -35.921 10.829 1.00 41.12 429 GLY A C 1
ATOM 3167 O O . GLY A 1 429 ? 21.587 -36.767 10.154 1.00 41.12 429 GLY A O 1
ATOM 3168 N N . THR A 1 430 ? 22.811 -34.888 10.292 1.00 36.22 430 THR A N 1
ATOM 3169 C CA . THR A 1 430 ? 23.067 -34.643 8.862 1.00 36.22 430 THR A CA 1
ATOM 3170 C C . THR A 1 430 ? 21.985 -33.846 8.129 1.00 36.22 430 THR A C 1
ATOM 3172 O O . THR A 1 430 ? 21.116 -34.368 7.443 1.00 36.22 430 THR A O 1
ATOM 3175 N N . ILE A 1 431 ? 22.121 -32.518 8.203 1.00 36.69 431 ILE A N 1
ATOM 3176 C CA . ILE A 1 431 ? 21.509 -31.546 7.286 1.00 36.69 431 ILE A CA 1
ATOM 3177 C C . ILE A 1 431 ? 22.154 -31.720 5.900 1.00 36.69 431 ILE A C 1
ATOM 3179 O O . ILE A 1 431 ? 23.020 -30.949 5.498 1.00 36.69 431 ILE A O 1
ATOM 3183 N N . LYS A 1 432 ? 21.786 -32.782 5.188 1.00 36.28 432 LYS A N 1
ATOM 3184 C CA . LYS A 1 432 ? 22.021 -32.996 3.758 1.00 36.28 432 LYS A CA 1
ATOM 3185 C C . LYS A 1 432 ? 21.012 -34.043 3.314 1.00 36.28 432 LYS A C 1
ATOM 3187 O O . LYS A 1 432 ? 21.272 -35.209 3.540 1.00 36.28 432 LYS A O 1
ATOM 3192 N N . GLU A 1 433 ? 19.898 -33.611 2.724 1.00 40.66 433 GLU A N 1
ATOM 3193 C CA . GLU A 1 433 ? 19.183 -34.296 1.626 1.00 40.66 433 GLU A CA 1
ATOM 3194 C C . GLU A 1 433 ? 17.726 -33.831 1.540 1.00 40.66 433 GLU A C 1
ATOM 3196 O O . GLU A 1 433 ? 16.810 -34.519 1.959 1.00 40.66 433 GLU A O 1
ATOM 3201 N N . MET A 1 434 ? 17.502 -32.651 0.949 1.00 38.28 434 MET A N 1
ATOM 3202 C CA . MET A 1 434 ? 16.344 -32.451 0.059 1.00 38.28 434 MET A CA 1
ATOM 3203 C C . MET A 1 434 ? 16.480 -31.207 -0.834 1.00 38.28 434 MET A C 1
ATOM 3205 O O . MET A 1 434 ? 15.518 -30.523 -1.159 1.00 38.28 434 MET A O 1
ATOM 3209 N N . ILE A 1 435 ? 17.695 -30.930 -1.306 1.00 48.09 435 ILE A N 1
ATOM 3210 C CA . ILE A 1 435 ? 17.825 -30.486 -2.694 1.00 48.09 435 ILE A CA 1
ATOM 3211 C C . ILE A 1 435 ? 17.713 -31.800 -3.473 1.00 48.09 435 ILE A C 1
ATOM 3213 O O . ILE A 1 435 ? 18.541 -32.674 -3.205 1.00 48.09 435 ILE A O 1
ATOM 3217 N N . PRO A 1 436 ? 16.693 -32.021 -4.328 1.00 52.78 436 PRO A N 1
ATOM 3218 C CA . PRO A 1 436 ? 16.449 -33.340 -4.910 1.00 52.78 436 PRO A CA 1
ATOM 3219 C C . PRO A 1 436 ? 17.753 -33.816 -5.545 1.00 52.78 436 PRO A C 1
ATOM 3221 O O . PRO A 1 436 ? 18.419 -33.009 -6.189 1.00 52.78 436 PRO A O 1
ATOM 3224 N N . ALA A 1 437 ? 18.158 -35.071 -5.342 1.00 52.75 437 ALA A N 1
ATOM 3225 C CA . ALA A 1 437 ? 19.468 -35.596 -5.754 1.00 52.75 437 ALA A CA 1
ATOM 3226 C C . ALA A 1 437 ? 19.868 -35.211 -7.197 1.00 52.75 437 ALA A C 1
ATOM 3228 O O . ALA A 1 437 ? 21.043 -35.049 -7.512 1.00 52.75 437 ALA A O 1
ATOM 3229 N N . VAL A 1 438 ? 18.878 -34.971 -8.061 1.00 54.19 438 VAL A N 1
ATOM 3230 C CA . VAL A 1 438 ? 18.997 -34.383 -9.402 1.00 54.19 438 VAL A CA 1
ATOM 3231 C C . VAL A 1 438 ? 19.646 -32.989 -9.416 1.00 54.19 438 VAL A C 1
ATOM 3233 O O . VAL A 1 438 ? 20.564 -32.757 -10.195 1.00 54.19 438 VAL A O 1
ATOM 3236 N N . MET A 1 439 ? 19.205 -32.060 -8.569 1.00 58.16 439 MET A N 1
ATOM 3237 C CA . MET A 1 439 ? 19.726 -30.694 -8.480 1.00 58.16 439 MET A CA 1
ATOM 3238 C C . MET A 1 439 ? 21.106 -30.654 -7.815 1.00 58.16 439 MET A C 1
ATOM 3240 O O . MET A 1 439 ? 21.963 -29.903 -8.274 1.00 58.16 439 MET A O 1
ATOM 3244 N N . LEU A 1 440 ? 21.374 -31.517 -6.827 1.00 63.91 440 LEU A N 1
ATOM 3245 C CA . LEU A 1 440 ? 22.725 -31.670 -6.273 1.00 63.91 440 LEU A CA 1
ATOM 3246 C C . LEU A 1 440 ? 23.684 -32.276 -7.313 1.00 63.91 440 LEU A C 1
ATOM 3248 O O . LEU A 1 440 ? 24.784 -31.768 -7.507 1.00 63.91 440 LEU A O 1
ATOM 3252 N N . ASN A 1 441 ? 23.239 -33.288 -8.064 1.00 71.06 441 ASN A N 1
ATOM 3253 C CA . ASN A 1 441 ? 23.994 -33.840 -9.190 1.00 71.06 441 ASN A CA 1
ATOM 3254 C C . ASN A 1 441 ? 24.234 -32.804 -10.292 1.00 71.06 441 ASN A C 1
ATOM 3256 O O . ASN A 1 441 ? 25.311 -32.779 -10.884 1.00 71.06 441 ASN A O 1
ATOM 3260 N N . HIS A 1 442 ? 23.258 -31.942 -10.578 1.00 73.31 442 HIS A N 1
ATOM 3261 C CA . HIS A 1 442 ? 23.417 -30.884 -11.569 1.00 73.31 442 HIS A CA 1
ATOM 3262 C C . HIS A 1 442 ? 24.424 -29.828 -11.098 1.00 73.31 442 HIS A C 1
ATOM 3264 O O . HIS A 1 442 ? 25.351 -29.510 -11.837 1.00 73.31 442 HIS A O 1
ATOM 3270 N N . LEU A 1 443 ? 24.321 -29.374 -9.845 1.00 76.62 443 LEU A N 1
ATOM 3271 C CA . LEU A 1 443 ? 25.281 -28.454 -9.231 1.00 76.62 443 LEU A CA 1
ATOM 3272 C C . LEU A 1 443 ? 26.701 -29.032 -9.218 1.00 76.62 443 LEU A C 1
ATOM 3274 O O . LEU A 1 443 ? 27.630 -28.343 -9.629 1.00 76.62 443 LEU A O 1
ATOM 3278 N N . ASN A 1 444 ? 26.869 -30.304 -8.847 1.00 80.25 444 ASN A N 1
ATOM 3279 C CA . ASN A 1 444 ? 28.171 -30.975 -8.867 1.00 80.25 444 ASN A CA 1
ATOM 3280 C C . ASN A 1 444 ? 28.763 -31.048 -10.283 1.00 80.25 444 ASN A C 1
ATOM 3282 O O . ASN A 1 444 ? 29.961 -30.841 -10.460 1.00 80.25 444 ASN A O 1
ATOM 3286 N N . ARG A 1 445 ? 27.938 -31.270 -11.318 1.00 78.75 445 ARG A N 1
ATOM 3287 C CA . ARG A 1 445 ? 28.390 -31.205 -12.721 1.00 78.75 445 ARG A CA 1
ATOM 3288 C C . ARG A 1 445 ? 28.808 -29.790 -13.122 1.00 78.75 445 ARG A C 1
ATOM 3290 O O . ARG A 1 445 ? 29.809 -29.641 -13.820 1.00 78.75 445 ARG A O 1
ATOM 3297 N N . CYS A 1 446 ? 28.073 -28.765 -12.686 1.00 82.38 446 CYS A N 1
ATOM 3298 C CA . CYS A 1 446 ? 28.422 -27.370 -12.955 1.00 82.38 446 CYS A CA 1
ATOM 3299 C C . CYS A 1 446 ? 29.759 -26.986 -12.314 1.00 82.38 446 CYS A C 1
ATOM 3301 O O . CYS A 1 446 ? 30.627 -26.424 -12.981 1.00 82.38 446 CYS A O 1
ATOM 3303 N N . VAL A 1 447 ? 29.936 -27.338 -11.038 1.00 84.56 447 VAL A N 1
ATOM 3304 C CA . VAL A 1 447 ? 31.186 -27.128 -10.297 1.00 84.56 447 VAL A CA 1
ATOM 3305 C C . VAL A 1 447 ? 32.332 -27.880 -10.970 1.00 84.56 447 VAL A C 1
ATOM 3307 O O . VAL A 1 447 ? 33.351 -27.265 -11.263 1.00 84.56 447 VAL A O 1
ATOM 3310 N N . GLY A 1 448 ? 32.131 -29.149 -11.341 1.00 81.94 448 GLY A N 1
ATOM 3311 C CA . GLY A 1 448 ? 33.145 -29.945 -12.036 1.00 81.94 448 GLY A CA 1
ATOM 3312 C C . GLY A 1 448 ? 33.624 -29.318 -13.352 1.00 81.94 448 GLY A C 1
ATOM 3313 O O . GLY A 1 448 ? 34.821 -29.300 -13.625 1.00 81.94 448 GLY A O 1
ATOM 3314 N N . ARG A 1 449 ? 32.730 -28.723 -14.159 1.00 79.62 449 ARG A N 1
ATOM 3315 C CA . ARG A 1 449 ? 33.134 -28.008 -15.390 1.00 79.62 449 ARG A CA 1
ATOM 3316 C C . ARG A 1 449 ? 33.998 -26.779 -15.104 1.00 79.62 449 ARG A C 1
ATOM 3318 O O . ARG A 1 449 ? 34.969 -26.535 -15.818 1.00 79.62 449 ARG A O 1
ATOM 3325 N N . LEU A 1 450 ? 33.664 -26.013 -14.068 1.00 82.94 450 LEU A N 1
ATOM 3326 C CA . LEU A 1 450 ? 34.449 -24.844 -13.660 1.00 82.94 450 LEU A CA 1
ATOM 3327 C C . LEU A 1 450 ? 35.802 -25.251 -13.059 1.00 82.94 450 LEU A C 1
ATOM 3329 O O . LEU A 1 450 ? 36.813 -24.595 -13.311 1.00 82.94 450 LEU A O 1
ATOM 3333 N N . GLU A 1 451 ? 35.843 -26.354 -12.314 1.00 81.50 451 GLU A N 1
ATOM 3334 C CA . GLU A 1 451 ? 37.074 -26.911 -11.757 1.00 81.50 451 GLU A CA 1
ATOM 3335 C C . GLU A 1 451 ? 38.044 -27.383 -12.838 1.00 81.50 451 GLU A C 1
ATOM 3337 O O . GLU A 1 451 ? 39.243 -27.160 -12.687 1.00 81.50 451 GLU A O 1
ATOM 3342 N N . ILE A 1 452 ? 37.565 -27.937 -13.958 1.00 77.12 452 ILE A N 1
ATOM 3343 C CA . ILE A 1 452 ? 38.421 -28.296 -15.103 1.00 77.12 452 ILE A CA 1
ATOM 3344 C C . ILE A 1 452 ? 39.169 -27.064 -15.624 1.00 77.12 452 ILE A C 1
ATOM 3346 O O . ILE A 1 452 ? 40.385 -27.110 -15.797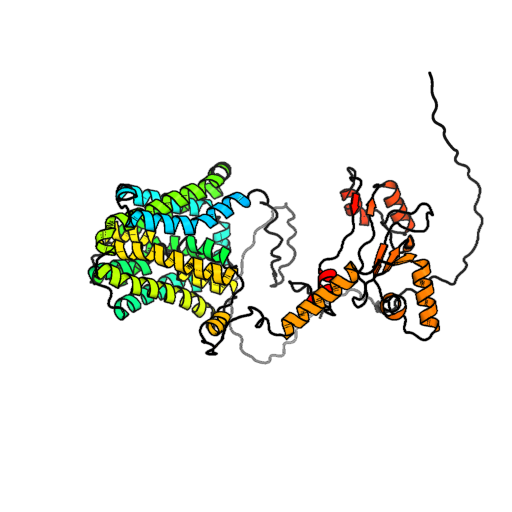 1.00 77.12 452 ILE A O 1
ATOM 3350 N N . VAL A 1 453 ? 38.472 -25.940 -15.818 1.00 77.50 453 VAL A N 1
ATOM 3351 C CA . VAL A 1 453 ? 39.100 -24.694 -16.297 1.00 77.50 453 VAL A CA 1
ATOM 3352 C C . VAL A 1 453 ? 40.056 -24.112 -15.256 1.00 77.50 453 VAL A C 1
ATOM 3354 O O . VAL A 1 453 ? 41.093 -23.562 -15.614 1.00 77.50 453 VAL A O 1
ATOM 3357 N N . ARG A 1 454 ? 39.731 -24.246 -13.966 1.00 82.06 454 ARG A N 1
ATOM 3358 C CA . ARG A 1 454 ? 40.577 -23.767 -12.865 1.00 82.06 454 ARG A CA 1
ATOM 3359 C C . ARG A 1 454 ? 41.850 -24.600 -12.683 1.00 82.06 454 ARG A C 1
ATOM 3361 O O . ARG A 1 454 ? 42.879 -24.042 -12.316 1.00 82.06 454 ARG A O 1
ATOM 3368 N N . SER A 1 455 ? 41.763 -25.917 -12.852 1.00 82.12 455 SER A N 1
ATOM 3369 C CA . SER A 1 455 ? 42.841 -26.866 -12.538 1.00 82.12 455 SER A CA 1
ATOM 3370 C C . SER A 1 455 ? 43.745 -27.181 -13.728 1.00 82.12 455 SER A C 1
ATOM 3372 O O . SER A 1 455 ? 44.885 -27.594 -13.524 1.00 82.12 455 SER A O 1
ATOM 3374 N N . THR A 1 456 ? 43.272 -26.964 -14.958 1.00 80.75 456 THR A N 1
ATOM 3375 C CA . THR A 1 456 ? 44.018 -27.316 -16.170 1.00 80.75 456 THR A CA 1
ATOM 3376 C C . THR A 1 456 ? 44.735 -26.094 -16.748 1.00 80.75 456 THR A C 1
ATOM 3378 O O . THR A 1 456 ? 44.105 -25.050 -16.940 1.00 80.75 456 THR A O 1
ATOM 3381 N N . PRO A 1 457 ? 46.037 -26.183 -17.072 1.00 81.38 457 PRO A N 1
ATOM 3382 C CA . PRO A 1 457 ? 46.743 -25.085 -17.715 1.00 81.38 457 PRO A CA 1
ATOM 3383 C C . PRO A 1 457 ? 46.177 -24.804 -19.114 1.00 81.38 457 PRO A C 1
ATOM 3385 O O . PRO A 1 457 ? 45.978 -25.705 -19.927 1.00 81.38 457 PRO A O 1
ATOM 3388 N N . LEU A 1 458 ? 45.955 -23.522 -19.405 1.00 80.75 458 LEU A N 1
ATOM 3389 C CA . LEU A 1 458 ? 45.495 -23.045 -20.708 1.00 80.75 458 LEU A CA 1
ATOM 3390 C C . LEU A 1 458 ? 46.606 -23.202 -21.754 1.00 80.75 458 LEU A C 1
ATOM 3392 O O . LEU A 1 458 ? 47.596 -22.462 -21.728 1.00 80.75 458 LEU A O 1
ATOM 3396 N N . LYS A 1 459 ? 46.436 -24.127 -22.703 1.00 83.94 459 LYS A N 1
ATOM 3397 C CA . LYS A 1 459 ? 47.371 -24.272 -23.829 1.00 83.94 459 LYS A CA 1
ATOM 3398 C C . LYS A 1 459 ? 47.233 -23.081 -24.766 1.00 83.94 459 LYS A C 1
ATOM 3400 O O . LYS A 1 459 ? 46.127 -22.623 -25.009 1.00 83.94 459 LYS A O 1
ATOM 3405 N N . ARG A 1 460 ? 48.338 -22.575 -25.308 1.00 86.06 460 ARG A N 1
ATOM 3406 C CA . ARG A 1 460 ? 48.334 -21.472 -26.278 1.00 86.06 460 ARG A CA 1
ATOM 3407 C C . ARG A 1 460 ? 48.743 -22.002 -27.645 1.00 86.06 460 ARG A C 1
ATOM 3409 O O . ARG A 1 460 ? 49.721 -22.738 -27.718 1.00 86.06 460 ARG A O 1
ATOM 3416 N N . VAL A 1 461 ? 48.003 -21.630 -28.683 1.00 88.06 461 VAL A N 1
ATOM 3417 C CA . VAL A 1 461 ? 48.296 -21.958 -30.087 1.00 88.06 461 VAL A CA 1
ATOM 3418 C C . VAL A 1 461 ? 48.054 -20.732 -30.958 1.00 88.06 461 VAL A C 1
ATOM 3420 O O . VAL A 1 461 ? 47.156 -19.928 -30.679 1.00 88.06 461 VAL A O 1
ATOM 3423 N N . THR A 1 462 ? 48.852 -20.555 -32.004 1.00 88.38 462 THR A N 1
ATOM 3424 C CA . THR A 1 462 ? 48.600 -19.472 -32.962 1.00 88.38 462 THR A CA 1
ATOM 3425 C C . THR A 1 462 ? 47.388 -19.801 -33.836 1.00 88.38 462 THR A C 1
ATOM 3427 O O . THR A 1 462 ? 47.011 -20.962 -33.994 1.00 88.38 462 THR A O 1
ATOM 3430 N N . TYR A 1 463 ? 46.745 -18.784 -34.413 1.00 85.12 463 TYR A N 1
ATOM 3431 C CA . TYR A 1 463 ? 45.637 -19.001 -35.345 1.00 85.12 463 TYR A CA 1
ATOM 3432 C C . TYR A 1 463 ? 46.055 -19.878 -36.532 1.00 85.12 463 TYR A C 1
ATOM 3434 O O . TYR A 1 463 ? 45.295 -20.752 -36.934 1.00 85.12 463 TYR A O 1
ATOM 3442 N N . THR A 1 464 ? 47.264 -19.677 -37.059 1.00 86.50 464 THR A N 1
ATOM 3443 C CA . THR A 1 464 ? 47.814 -20.473 -38.164 1.00 86.50 464 THR A CA 1
ATOM 3444 C C . THR A 1 464 ? 47.949 -21.942 -37.773 1.00 86.50 464 THR A C 1
ATOM 3446 O O . THR A 1 464 ? 47.388 -22.794 -38.451 1.00 86.50 464 THR A O 1
ATOM 3449 N N . GLU A 1 465 ? 48.563 -22.231 -36.621 1.00 86.00 465 GLU A N 1
ATOM 3450 C CA . GLU A 1 465 ? 48.667 -23.600 -36.091 1.00 86.00 465 GLU A CA 1
ATOM 3451 C C . GLU A 1 465 ? 47.290 -24.240 -35.872 1.00 86.00 465 GLU A C 1
ATOM 3453 O O . GLU A 1 465 ? 47.086 -25.412 -36.175 1.00 86.00 465 GLU A O 1
ATOM 3458 N N . ALA A 1 466 ? 46.319 -23.477 -35.360 1.00 83.12 466 ALA A N 1
ATOM 3459 C CA . ALA A 1 466 ? 44.960 -23.971 -35.164 1.00 83.12 466 ALA A CA 1
ATOM 3460 C C . ALA A 1 466 ? 44.273 -24.320 -36.497 1.00 83.12 466 ALA A C 1
ATOM 3462 O O . ALA A 1 466 ? 43.542 -25.306 -36.569 1.00 83.12 466 ALA A O 1
ATOM 3463 N N . VAL A 1 467 ? 44.510 -23.538 -37.555 1.00 82.75 467 VAL A N 1
ATOM 3464 C CA . VAL A 1 467 ? 43.998 -23.831 -38.902 1.00 82.75 467 VAL A CA 1
ATOM 3465 C C . VAL A 1 467 ? 44.683 -25.059 -39.494 1.00 82.75 467 VAL A C 1
ATOM 3467 O O . VAL A 1 467 ? 43.988 -25.907 -40.046 1.00 82.75 467 VAL A O 1
ATOM 3470 N N . ASP A 1 468 ? 45.998 -25.201 -39.341 1.00 84.81 468 ASP A N 1
ATOM 3471 C CA . ASP A 1 468 ? 46.735 -26.361 -39.853 1.00 84.81 468 ASP A CA 1
ATOM 3472 C C . ASP A 1 468 ? 46.226 -27.666 -39.222 1.00 84.81 468 ASP A C 1
ATOM 3474 O O . ASP A 1 468 ? 45.924 -28.625 -39.934 1.00 84.81 468 ASP A O 1
ATOM 3478 N N . LEU A 1 469 ? 45.998 -27.657 -37.904 1.00 81.38 469 LEU A N 1
ATOM 3479 C CA . LEU A 1 469 ? 45.405 -28.781 -37.169 1.00 81.38 469 LEU A CA 1
ATOM 3480 C C . LEU A 1 469 ? 43.982 -29.120 -37.637 1.00 81.38 469 LEU A C 1
ATOM 3482 O O . LEU A 1 469 ? 43.600 -30.290 -37.678 1.00 81.38 469 LEU A O 1
ATOM 3486 N N . LEU A 1 470 ? 43.183 -28.109 -37.992 1.00 76.12 470 LEU A N 1
ATOM 3487 C CA . LEU A 1 470 ? 41.844 -28.314 -38.549 1.00 76.12 470 LEU A CA 1
ATOM 3488 C C . LEU A 1 470 ? 41.901 -28.905 -39.961 1.00 76.12 470 LEU A C 1
ATOM 3490 O O . LEU A 1 470 ? 41.122 -29.799 -40.286 1.00 76.12 470 LEU A O 1
ATOM 3494 N N . VAL A 1 471 ? 42.814 -28.416 -40.803 1.00 80.62 471 VAL A N 1
ATOM 3495 C CA . VAL A 1 471 ? 43.005 -28.906 -42.174 1.00 80.62 471 VAL A CA 1
ATOM 3496 C C . VAL A 1 471 ? 43.464 -30.363 -42.169 1.00 80.62 471 VAL A C 1
ATOM 3498 O O . VAL A 1 471 ? 42.989 -31.149 -42.988 1.00 80.62 471 VAL A O 1
ATOM 3501 N N . GLU A 1 472 ? 44.346 -30.739 -41.246 1.00 79.38 472 GLU A N 1
ATOM 3502 C CA . GLU A 1 472 ? 44.793 -32.122 -41.063 1.00 79.38 472 GLU A CA 1
ATOM 3503 C C . GLU A 1 472 ? 43.639 -33.038 -40.631 1.00 79.38 472 GLU A C 1
ATOM 3505 O O . GLU A 1 472 ? 43.370 -34.041 -41.287 1.00 79.38 472 GLU A O 1
ATOM 3510 N N . ALA A 1 473 ? 42.848 -32.630 -39.636 1.00 73.69 473 ALA A N 1
ATOM 3511 C CA . ALA A 1 473 ? 41.689 -33.402 -39.188 1.00 73.69 473 ALA A CA 1
ATOM 3512 C C . ALA A 1 473 ? 40.621 -33.610 -40.282 1.00 73.69 473 ALA A C 1
ATOM 3514 O O . ALA A 1 473 ? 39.936 -34.633 -40.308 1.00 73.69 473 ALA A O 1
ATOM 3515 N N . VAL A 1 474 ? 40.468 -32.650 -41.199 1.00 73.38 474 VAL A N 1
ATOM 3516 C CA . VAL A 1 474 ? 39.531 -32.744 -42.332 1.00 73.38 474 VAL A CA 1
ATOM 3517 C C . VAL A 1 474 ? 40.051 -33.694 -43.412 1.00 73.38 474 VAL A C 1
ATOM 3519 O O . VAL A 1 474 ? 39.253 -34.399 -44.032 1.00 73.38 474 VAL A O 1
ATOM 3522 N N . LYS A 1 475 ? 41.375 -33.765 -43.618 1.00 77.00 475 LYS A N 1
ATOM 3523 C CA . LYS A 1 475 ? 41.997 -34.767 -44.504 1.00 77.00 475 LYS A CA 1
ATOM 3524 C C . LYS A 1 475 ? 41.753 -36.194 -44.007 1.00 77.00 475 LYS A C 1
ATOM 3526 O O . LYS A 1 475 ? 41.546 -37.076 -44.835 1.00 77.00 475 LYS A O 1
ATOM 3531 N N . ASP A 1 476 ? 41.651 -36.386 -42.694 1.00 72.94 476 ASP A N 1
ATOM 3532 C CA . ASP A 1 476 ? 41.292 -37.663 -42.058 1.00 72.94 476 ASP A CA 1
ATOM 3533 C C . ASP A 1 476 ? 39.787 -38.009 -42.151 1.00 72.94 476 ASP A C 1
ATOM 3535 O O . ASP A 1 476 ? 39.298 -38.920 -41.483 1.00 72.94 476 ASP A O 1
ATOM 3539 N N . GLY A 1 477 ? 39.021 -37.294 -42.985 1.00 64.31 477 GLY A N 1
ATOM 3540 C CA . GLY A 1 477 ? 37.620 -37.605 -43.284 1.00 64.31 477 GLY A CA 1
ATOM 3541 C C . GLY A 1 477 ? 36.600 -37.011 -42.309 1.00 64.31 477 GLY A C 1
ATOM 3542 O O . GLY A 1 477 ? 35.421 -37.374 -42.358 1.00 64.31 477 GLY A O 1
ATOM 3543 N N . LYS A 1 478 ? 37.007 -36.087 -41.431 1.00 64.75 478 LYS A N 1
ATOM 3544 C CA . LYS A 1 478 ? 36.101 -35.432 -40.474 1.00 64.75 478 LYS A CA 1
ATOM 3545 C C . LYS A 1 478 ? 35.398 -34.229 -41.105 1.00 64.75 478 LYS A C 1
ATOM 3547 O O . LYS A 1 478 ? 35.972 -33.480 -41.895 1.00 64.75 478 LYS A O 1
ATOM 3552 N N . LYS A 1 479 ? 34.126 -34.021 -40.745 1.00 60.09 479 LYS A N 1
ATOM 3553 C CA . LYS A 1 479 ? 33.352 -32.852 -41.196 1.00 60.09 479 LYS A CA 1
ATOM 3554 C C . LYS A 1 479 ? 33.935 -31.581 -40.592 1.00 60.09 479 LYS A C 1
ATOM 3556 O O . LYS A 1 479 ? 34.109 -31.520 -39.383 1.00 60.09 479 LYS A O 1
ATOM 3561 N N . PHE A 1 480 ? 34.174 -30.568 -41.427 1.00 56.84 480 PHE A N 1
ATOM 3562 C CA . PHE A 1 480 ? 34.683 -29.266 -40.998 1.00 56.84 480 PHE A CA 1
ATOM 3563 C C . PHE A 1 480 ? 33.694 -28.598 -40.040 1.00 56.84 480 PHE A C 1
ATOM 3565 O O . PHE A 1 480 ? 32.737 -27.946 -40.458 1.00 56.84 480 PHE A O 1
ATOM 3572 N N . GLU A 1 481 ? 33.928 -28.763 -38.747 1.00 54.41 481 GLU A N 1
ATOM 3573 C CA . GLU A 1 481 ? 33.212 -28.044 -37.717 1.00 54.41 481 GLU A CA 1
ATOM 3574 C C . GLU A 1 481 ? 34.181 -27.562 -36.637 1.00 54.41 481 GLU A C 1
ATOM 3576 O O . GLU A 1 481 ? 35.204 -28.173 -36.335 1.00 54.41 481 GLU A O 1
ATOM 3581 N N . ASN A 1 482 ? 33.839 -26.426 -36.042 1.00 49.22 482 ASN A N 1
ATOM 3582 C CA . ASN A 1 482 ? 34.672 -25.700 -35.089 1.00 49.22 482 ASN A CA 1
ATOM 3583 C C . ASN A 1 482 ? 34.995 -26.459 -33.785 1.00 49.22 482 ASN A C 1
ATOM 3585 O O . ASN A 1 482 ? 35.791 -25.961 -32.992 1.00 49.22 482 ASN A O 1
ATOM 3589 N N . HIS A 1 483 ? 34.369 -27.614 -33.556 1.00 51.88 483 HIS A N 1
ATOM 3590 C CA . HIS A 1 483 ? 34.519 -28.460 -32.365 1.00 51.88 483 HIS A CA 1
ATOM 3591 C C . HIS A 1 483 ? 35.608 -29.546 -32.493 1.00 51.88 483 HIS A C 1
ATOM 3593 O O . HIS A 1 483 ? 35.815 -30.370 -31.608 1.00 51.88 483 HIS A O 1
ATOM 3599 N N . ILE A 1 484 ? 36.344 -29.551 -33.606 1.00 50.09 484 ILE A N 1
ATOM 3600 C CA . ILE A 1 484 ? 37.490 -30.451 -33.799 1.00 50.09 484 ILE A CA 1
ATOM 3601 C C . ILE A 1 484 ? 38.685 -30.042 -32.911 1.00 50.09 484 ILE A C 1
ATOM 3603 O O . ILE A 1 484 ? 39.470 -30.888 -32.481 1.00 50.09 484 ILE A O 1
ATOM 3607 N N . LEU A 1 485 ? 38.830 -28.747 -32.603 1.00 55.09 485 LEU A N 1
ATOM 3608 C CA . LEU A 1 485 ? 39.966 -28.237 -31.826 1.00 55.09 485 LEU A CA 1
ATOM 3609 C C . LEU A 1 485 ? 39.894 -28.584 -30.328 1.00 55.09 485 LEU A C 1
ATOM 3611 O O . LEU A 1 485 ? 40.939 -28.657 -29.691 1.00 55.09 485 LEU A O 1
ATOM 3615 N N . ASP A 1 486 ? 38.709 -28.797 -29.756 1.00 53.69 486 ASP A N 1
ATOM 3616 C CA . ASP A 1 486 ? 38.479 -28.896 -28.306 1.00 53.69 486 ASP A CA 1
ATOM 3617 C C . ASP A 1 486 ? 38.069 -30.285 -27.797 1.00 53.69 486 ASP A C 1
ATOM 3619 O O . ASP A 1 486 ? 38.240 -30.554 -26.609 1.00 53.69 486 ASP A O 1
ATOM 3623 N N . GLU A 1 487 ? 37.553 -31.186 -28.641 1.00 53.41 487 GLU A N 1
ATOM 3624 C CA . GLU A 1 487 ? 37.155 -32.529 -28.179 1.00 53.41 487 GLU A CA 1
ATOM 3625 C C . GLU A 1 487 ? 38.213 -33.615 -28.429 1.00 53.41 487 GLU A C 1
ATOM 3627 O O . GLU A 1 487 ? 38.427 -34.472 -27.566 1.00 53.41 487 GLU A O 1
ATOM 3632 N N . GLU A 1 488 ? 38.924 -33.570 -29.559 1.00 52.88 488 GLU A N 1
ATOM 3633 C CA . GLU A 1 488 ? 39.870 -34.632 -29.940 1.00 52.88 488 GLU A CA 1
ATOM 3634 C C . GLU A 1 488 ? 41.339 -34.203 -29.841 1.00 52.88 488 GLU A C 1
ATOM 3636 O O . GLU A 1 488 ? 42.154 -34.954 -29.300 1.00 52.88 488 GLU A O 1
ATOM 3641 N N . ASN A 1 489 ? 41.678 -32.987 -30.286 1.00 57.03 489 ASN A N 1
ATOM 3642 C CA . ASN A 1 489 ? 43.073 -32.528 -30.333 1.00 57.03 489 ASN A CA 1
ATOM 3643 C C . ASN A 1 489 ? 43.550 -31.954 -28.990 1.00 57.03 489 ASN A C 1
ATOM 3645 O O . ASN A 1 489 ? 44.704 -32.154 -28.597 1.00 57.03 489 ASN A O 1
ATOM 3649 N N . PHE A 1 490 ? 42.669 -31.264 -28.256 1.00 59.88 490 PHE A N 1
ATOM 3650 C CA . PHE A 1 490 ? 42.993 -30.657 -26.967 1.00 59.88 490 PHE A CA 1
ATOM 3651 C C . PHE A 1 490 ? 41.892 -30.926 -25.937 1.00 59.88 490 PHE A C 1
ATOM 3653 O O . PHE A 1 490 ? 40.939 -30.172 -25.830 1.00 59.88 490 PHE A O 1
ATOM 3660 N N . LYS A 1 491 ? 42.067 -31.950 -25.090 1.00 68.94 491 LYS A N 1
ATOM 3661 C CA . LYS A 1 491 ? 41.172 -32.275 -23.951 1.00 68.94 491 LYS A CA 1
ATOM 3662 C C . LYS A 1 491 ? 41.221 -31.246 -22.801 1.00 68.94 491 LYS A C 1
ATOM 3664 O O . LYS A 1 491 ? 40.986 -31.583 -21.644 1.00 68.94 491 LYS A O 1
ATOM 3669 N N . GLN A 1 492 ? 41.602 -30.010 -23.101 1.00 73.56 492 GLN A N 1
ATOM 3670 C CA . GLN A 1 492 ? 41.855 -28.932 -22.155 1.00 73.56 492 GLN A CA 1
ATOM 3671 C C . GLN A 1 492 ? 41.542 -27.574 -22.797 1.00 73.56 492 GLN A C 1
ATOM 3673 O O . GLN A 1 492 ? 41.579 -27.471 -24.020 1.00 73.56 492 GLN A O 1
ATOM 3678 N N . PRO A 1 493 ? 41.277 -26.517 -22.011 1.00 77.75 493 PRO A N 1
ATOM 3679 C CA . PRO A 1 493 ? 41.065 -25.172 -22.540 1.00 77.75 493 PRO A CA 1
ATOM 3680 C C . PRO A 1 493 ? 42.257 -24.652 -23.368 1.00 77.75 493 PRO A C 1
ATOM 3682 O O . PRO A 1 493 ? 43.413 -24.753 -22.943 1.00 77.75 493 PRO A O 1
ATOM 3685 N N . VAL A 1 494 ? 41.978 -24.048 -24.528 1.00 80.06 494 VAL A N 1
ATOM 3686 C CA . VAL A 1 494 ? 42.989 -23.566 -25.484 1.00 80.06 494 VAL A CA 1
ATOM 3687 C C . VAL A 1 494 ? 42.791 -22.092 -25.803 1.00 80.06 494 VAL A C 1
ATOM 3689 O O . VAL A 1 494 ? 41.711 -21.662 -26.179 1.00 80.06 494 VAL A O 1
ATOM 3692 N N . ILE A 1 495 ? 43.853 -21.306 -25.718 1.00 84.12 495 ILE A N 1
ATOM 3693 C CA . ILE A 1 495 ? 43.919 -19.925 -26.179 1.00 84.12 495 ILE A CA 1
ATOM 3694 C C . ILE A 1 495 ? 44.435 -19.926 -27.616 1.00 84.12 495 ILE A C 1
ATOM 3696 O O . ILE A 1 495 ? 45.600 -20.241 -27.856 1.00 84.12 495 ILE A O 1
ATOM 3700 N N . VAL A 1 496 ? 43.593 -19.512 -28.555 1.00 83.31 496 VAL A N 1
ATOM 3701 C CA . VAL A 1 496 ? 43.987 -19.234 -29.939 1.00 83.31 496 VAL A CA 1
ATOM 3702 C C . VAL A 1 496 ? 44.322 -17.754 -30.044 1.00 83.31 496 VAL A C 1
ATOM 3704 O O . VAL A 1 496 ? 43.479 -16.927 -29.702 1.00 83.31 496 VAL A O 1
ATOM 3707 N N . TYR A 1 497 ? 45.521 -17.390 -30.495 1.00 84.81 497 TYR A N 1
ATOM 3708 C CA . TYR A 1 497 ? 45.970 -15.990 -30.563 1.00 84.81 497 TYR A CA 1
ATOM 3709 C C . TYR A 1 497 ? 46.642 -15.638 -31.900 1.00 84.81 497 TYR A C 1
ATOM 3711 O O . TYR A 1 497 ? 46.889 -16.513 -32.724 1.00 84.81 497 TYR A O 1
ATOM 3719 N N . ASN A 1 498 ? 46.916 -14.348 -32.132 1.00 86.56 498 ASN A N 1
ATOM 3720 C CA . ASN A 1 498 ? 47.492 -13.813 -33.380 1.00 86.56 498 ASN A CA 1
ATOM 3721 C C . ASN A 1 498 ? 46.612 -14.060 -34.611 1.00 86.56 498 ASN A C 1
ATOM 3723 O O . ASN A 1 498 ? 47.025 -14.645 -35.609 1.00 86.56 498 ASN A O 1
ATOM 3727 N N . TYR A 1 499 ? 45.370 -13.586 -34.539 1.00 84.88 499 TYR A N 1
ATOM 3728 C CA . TYR A 1 499 ? 44.446 -13.660 -35.668 1.00 84.88 499 TYR A CA 1
ATOM 3729 C C . TYR A 1 499 ? 44.939 -12.812 -36.853 1.00 84.88 499 TYR A C 1
ATOM 3731 O O . TYR A 1 499 ? 45.507 -11.738 -36.632 1.00 84.88 499 TYR A O 1
ATOM 3739 N N . PRO A 1 500 ? 44.651 -13.216 -38.102 1.00 85.50 500 PRO A N 1
ATOM 3740 C CA . PRO A 1 500 ? 44.964 -12.417 -39.275 1.00 85.50 500 PRO A CA 1
ATOM 3741 C C . PRO A 1 500 ? 44.282 -11.052 -39.234 1.00 85.50 500 PRO A C 1
ATOM 3743 O O . PRO A 1 500 ? 43.095 -10.926 -38.899 1.00 85.50 500 PRO A O 1
ATOM 3746 N N . LYS A 1 501 ? 45.016 -10.029 -39.677 1.00 82.12 501 LYS A N 1
ATOM 3747 C CA . LYS A 1 501 ? 44.553 -8.646 -39.834 1.00 82.12 501 LYS A CA 1
ATOM 3748 C C . LYS A 1 501 ? 43.179 -8.539 -40.508 1.00 82.12 501 LYS A C 1
ATOM 3750 O O . LYS A 1 501 ? 42.353 -7.722 -40.094 1.00 82.12 501 LYS A O 1
ATOM 3755 N N . LYS A 1 502 ? 42.944 -9.365 -41.532 1.00 79.88 502 LYS A N 1
ATOM 3756 C CA . LYS A 1 502 ? 41.738 -9.363 -42.378 1.00 79.88 502 LYS A CA 1
ATOM 3757 C C . LYS A 1 502 ? 40.474 -9.816 -41.637 1.00 79.88 502 LYS A C 1
ATOM 3759 O O . LYS A 1 502 ? 39.396 -9.316 -41.929 1.00 79.88 502 LYS A O 1
ATOM 3764 N N . THR A 1 503 ? 40.601 -10.699 -40.646 1.00 76.00 503 THR A N 1
ATOM 3765 C CA . THR A 1 503 ? 39.457 -11.272 -39.912 1.00 76.00 503 THR A CA 1
ATOM 3766 C C . THR A 1 503 ? 39.020 -10.390 -38.739 1.00 76.00 503 THR A C 1
ATOM 3768 O O . THR A 1 503 ? 37.855 -10.385 -38.350 1.00 76.00 503 THR A O 1
ATOM 3771 N N . LYS A 1 504 ? 39.952 -9.621 -38.157 1.00 74.50 504 LYS A N 1
ATOM 3772 C CA . LYS A 1 504 ? 39.744 -8.834 -36.929 1.00 74.50 504 LYS A CA 1
ATOM 3773 C C . LYS A 1 504 ? 40.142 -7.361 -37.143 1.00 74.50 504 LYS A C 1
ATOM 3775 O O . LYS A 1 504 ? 41.192 -6.895 -36.709 1.00 74.50 504 LYS A O 1
ATOM 3780 N N . ALA A 1 505 ? 39.249 -6.615 -37.800 1.00 64.88 505 ALA A N 1
ATOM 3781 C CA . ALA A 1 505 ? 39.474 -5.277 -38.365 1.00 64.88 505 ALA A CA 1
ATOM 3782 C C . ALA A 1 505 ? 39.941 -4.170 -37.401 1.00 64.88 505 ALA A C 1
ATOM 3784 O O . ALA A 1 505 ? 40.801 -3.364 -37.757 1.00 64.88 505 ALA A O 1
ATOM 3785 N N . PHE A 1 506 ? 39.395 -4.131 -36.183 1.00 71.12 506 PHE A N 1
ATOM 3786 C CA . PHE A 1 506 ? 39.614 -3.039 -35.223 1.00 71.12 506 PHE A CA 1
ATOM 3787 C C . PHE A 1 506 ? 40.471 -3.442 -34.016 1.00 71.12 506 PHE A C 1
ATOM 3789 O O . PHE A 1 506 ? 40.469 -2.770 -32.986 1.00 71.12 506 PHE A O 1
ATOM 3796 N N . TYR A 1 507 ? 41.249 -4.514 -34.134 1.00 72.19 507 TYR A N 1
ATOM 3797 C CA . TYR A 1 507 ? 42.189 -4.931 -33.093 1.00 72.19 507 TYR A CA 1
ATOM 3798 C C . TYR A 1 507 ? 43.550 -4.244 -33.265 1.00 72.19 507 TYR A C 1
ATOM 3800 O O . TYR A 1 507 ? 43.814 -3.617 -34.294 1.00 72.19 507 TYR A O 1
ATOM 3808 N N . ARG A 1 508 ? 44.388 -4.263 -32.223 1.00 73.06 508 ARG A N 1
ATOM 3809 C CA . ARG A 1 508 ? 45.747 -3.703 -32.291 1.00 73.06 508 ARG A CA 1
ATOM 3810 C C . ARG A 1 508 ? 46.609 -4.609 -33.174 1.00 73.06 508 ARG A C 1
ATOM 3812 O O . ARG A 1 508 ? 46.580 -5.817 -32.986 1.00 73.06 508 ARG A O 1
ATOM 3819 N N . LEU A 1 509 ? 47.371 -4.033 -34.101 1.00 75.06 509 LEU A N 1
ATOM 3820 C CA . LEU A 1 509 ? 48.340 -4.775 -34.912 1.00 75.06 509 LEU A CA 1
ATOM 3821 C C . LEU A 1 509 ? 49.535 -5.238 -34.070 1.00 75.06 509 LEU A C 1
ATOM 3823 O O . LEU A 1 509 ? 49.995 -4.504 -33.187 1.00 75.06 509 LEU A O 1
ATOM 3827 N N . ASN A 1 510 ? 50.015 -6.439 -34.368 1.00 78.69 510 ASN A N 1
ATOM 3828 C CA . ASN A 1 510 ? 51.308 -6.931 -33.913 1.00 78.69 510 ASN A CA 1
ATOM 3829 C C . ASN A 1 510 ? 52.444 -6.219 -34.673 1.00 78.69 510 ASN A C 1
ATOM 3831 O O . ASN A 1 510 ? 52.209 -5.475 -35.628 1.00 78.69 510 ASN A O 1
ATOM 3835 N N . GLU A 1 511 ? 53.684 -6.410 -34.218 1.00 79.44 511 GLU A N 1
ATOM 3836 C CA . GLU A 1 511 ? 54.875 -5.807 -34.843 1.00 79.44 511 GLU A CA 1
ATOM 3837 C C . GLU A 1 511 ? 55.142 -6.349 -36.257 1.00 79.44 511 GLU A C 1
ATOM 3839 O O . GLU A 1 511 ? 55.798 -5.686 -37.052 1.00 79.44 511 GLU A O 1
ATOM 3844 N N . ASP A 1 512 ? 54.570 -7.509 -36.584 1.00 80.69 512 ASP A N 1
ATOM 3845 C CA . ASP A 1 512 ? 54.637 -8.161 -37.894 1.00 80.69 512 ASP A CA 1
ATOM 3846 C C . ASP A 1 512 ? 53.760 -7.496 -38.973 1.00 80.69 512 ASP A C 1
ATOM 3848 O O . ASP A 1 512 ? 53.887 -7.822 -40.147 1.00 80.69 512 ASP A O 1
ATOM 3852 N N . GLY A 1 513 ? 52.845 -6.594 -38.600 1.00 79.25 513 GLY A N 1
ATOM 3853 C CA . GLY A 1 513 ? 51.920 -5.918 -39.518 1.00 79.25 513 GLY A CA 1
ATOM 3854 C C . GLY A 1 513 ? 50.797 -6.794 -40.102 1.00 79.25 513 GLY A C 1
ATOM 3855 O O . GLY A 1 513 ? 49.805 -6.247 -40.594 1.00 79.25 513 GLY A O 1
ATOM 3856 N N . GLU A 1 514 ? 50.901 -8.119 -39.987 1.00 82.81 514 GLU A N 1
ATOM 3857 C CA . GLU A 1 514 ? 49.998 -9.110 -40.591 1.00 82.81 514 GLU A CA 1
ATOM 3858 C C . GLU A 1 514 ? 48.996 -9.714 -39.596 1.00 82.81 514 GLU A C 1
ATOM 3860 O O . GLU A 1 514 ? 47.884 -10.101 -39.981 1.00 82.81 514 GLU A O 1
ATOM 3865 N N . THR A 1 515 ? 49.336 -9.760 -38.305 1.00 85.69 515 THR A N 1
ATOM 3866 C CA . THR A 1 515 ? 48.460 -10.314 -37.266 1.00 85.69 515 THR A CA 1
ATOM 3867 C C . THR A 1 515 ? 48.025 -9.254 -36.256 1.00 85.69 515 THR A C 1
ATOM 3869 O O . THR A 1 515 ? 48.526 -8.126 -36.211 1.00 85.69 515 THR A O 1
ATOM 3872 N N . VAL A 1 516 ? 46.997 -9.571 -35.469 1.00 81.38 516 VAL A N 1
ATOM 3873 C CA . VAL A 1 516 ? 46.478 -8.682 -34.425 1.00 81.38 516 VAL A CA 1
ATOM 3874 C C . VAL A 1 516 ? 46.629 -9.289 -33.035 1.00 81.38 516 VAL A C 1
ATOM 3876 O O . VAL A 1 516 ? 46.442 -10.493 -32.849 1.00 81.38 516 VAL A O 1
ATOM 3879 N N . PHE A 1 517 ? 46.861 -8.424 -32.042 1.00 75.75 517 PHE A N 1
ATOM 3880 C CA . PHE A 1 517 ? 46.770 -8.721 -30.612 1.00 75.75 517 PHE A CA 1
ATOM 3881 C C . PHE A 1 517 ? 45.314 -9.030 -30.244 1.00 75.75 517 PHE A C 1
ATOM 3883 O O . PHE A 1 517 ? 44.595 -8.207 -29.685 1.00 75.75 517 PHE A O 1
ATOM 3890 N N . ALA A 1 518 ? 44.864 -10.227 -30.589 1.00 76.69 518 ALA A N 1
ATOM 3891 C CA . ALA A 1 518 ? 43.581 -10.784 -30.211 1.00 76.69 518 ALA A CA 1
ATOM 3892 C C . ALA A 1 518 ? 43.790 -12.245 -29.826 1.00 76.69 518 ALA A C 1
ATOM 3894 O O . ALA A 1 518 ? 44.573 -12.948 -30.465 1.00 76.69 518 ALA A O 1
ATOM 3895 N N . MET A 1 519 ? 43.057 -12.696 -28.815 1.00 77.44 519 MET A N 1
ATOM 3896 C CA . MET A 1 519 ? 42.976 -14.104 -28.464 1.00 77.44 519 MET A CA 1
ATOM 3897 C C . MET A 1 519 ? 41.512 -14.488 -28.297 1.00 77.44 519 MET A C 1
ATOM 3899 O O . MET A 1 519 ? 40.724 -13.622 -27.932 1.00 77.44 519 MET A O 1
ATOM 3903 N N . ASP A 1 520 ? 41.182 -15.746 -28.565 1.00 75.81 520 ASP A N 1
ATOM 3904 C CA . ASP A 1 520 ? 39.916 -16.369 -28.191 1.00 75.81 520 ASP A CA 1
ATOM 3905 C C . ASP A 1 520 ? 40.240 -17.624 -27.367 1.00 75.81 520 ASP A C 1
ATOM 3907 O O . ASP A 1 520 ? 41.208 -18.322 -27.670 1.00 75.81 520 ASP A O 1
ATOM 3911 N N . VAL A 1 521 ? 39.476 -17.911 -26.312 1.00 76.88 521 VAL A N 1
ATOM 3912 C CA . VAL A 1 521 ? 39.687 -19.112 -25.484 1.00 76.88 521 VAL A CA 1
ATOM 3913 C C . VAL A 1 521 ? 38.648 -20.158 -25.841 1.00 76.88 521 VAL A C 1
ATOM 3915 O O . VAL A 1 521 ? 37.487 -19.984 -25.526 1.00 76.88 521 VAL A O 1
ATOM 3918 N N . VAL A 1 522 ? 39.040 -21.262 -26.450 1.00 74.94 522 VAL A N 1
ATOM 3919 C CA . VAL A 1 522 ? 38.155 -22.384 -26.756 1.00 74.94 522 VAL A CA 1
ATOM 3920 C C . VAL A 1 522 ? 38.137 -23.342 -25.564 1.00 74.94 522 VAL A C 1
ATOM 3922 O O . VAL A 1 522 ? 39.190 -23.699 -25.034 1.00 74.94 522 VAL A O 1
ATOM 3925 N N . VAL A 1 523 ? 36.945 -23.733 -25.111 1.00 72.56 523 VAL A N 1
ATOM 3926 C CA . VAL A 1 523 ? 36.758 -24.623 -23.957 1.00 72.56 523 VAL A CA 1
ATOM 3927 C C . VAL A 1 523 ? 35.911 -25.823 -24.390 1.00 72.56 523 VAL A C 1
ATOM 3929 O O . VAL A 1 523 ? 34.892 -25.595 -25.044 1.00 72.56 523 VAL A O 1
ATOM 3932 N N . PRO A 1 524 ? 36.270 -27.061 -23.999 1.00 65.56 524 PRO A N 1
ATOM 3933 C CA . PRO A 1 524 ? 35.523 -28.261 -24.378 1.00 65.56 524 PRO A CA 1
ATOM 3934 C C . PRO A 1 524 ? 34.022 -28.180 -24.041 1.00 65.56 524 PRO A C 1
ATOM 3936 O O . PRO A 1 524 ? 33.650 -27.669 -22.979 1.00 65.56 524 PRO A O 1
ATOM 3939 N N . LYS A 1 525 ? 33.168 -28.732 -24.917 1.00 58.06 525 LYS A N 1
ATOM 3940 C CA . LYS A 1 525 ? 31.683 -28.803 -24.858 1.00 58.06 525 LYS A CA 1
ATOM 3941 C C . LYS A 1 525 ? 30.884 -27.526 -25.111 1.00 58.06 525 LYS A C 1
ATOM 3943 O O . LYS A 1 525 ? 29.695 -27.632 -25.406 1.00 58.06 525 LYS A O 1
ATOM 3948 N N . VAL A 1 526 ? 31.464 -26.332 -25.017 1.00 54.12 526 VAL A N 1
ATOM 3949 C CA . VAL A 1 526 ? 30.754 -25.110 -25.419 1.00 54.12 526 VAL A CA 1
ATOM 3950 C C . VAL A 1 526 ? 31.267 -24.664 -26.766 1.00 54.12 526 VAL A C 1
ATOM 3952 O O . VAL A 1 526 ? 32.366 -24.123 -26.877 1.00 54.12 526 VAL A O 1
ATOM 3955 N N . ARG A 1 527 ? 30.422 -24.858 -27.789 1.00 50.44 527 ARG A N 1
ATOM 3956 C CA . ARG A 1 527 ? 30.657 -24.352 -29.143 1.00 50.44 527 ARG A CA 1
ATOM 3957 C C . ARG A 1 527 ? 31.027 -22.882 -29.071 1.00 50.44 527 ARG A C 1
ATOM 3959 O O . ARG A 1 527 ? 30.165 -22.040 -28.833 1.00 50.44 527 ARG A O 1
ATOM 3966 N N . HIS A 1 528 ? 32.314 -22.622 -29.298 1.00 47.59 528 HIS A N 1
ATOM 3967 C CA . HIS A 1 528 ? 32.939 -21.315 -29.189 1.00 47.59 528 HIS A CA 1
ATOM 3968 C C . HIS A 1 528 ? 32.612 -20.619 -27.862 1.00 47.59 528 HIS A C 1
ATOM 3970 O O . HIS A 1 528 ? 31.573 -19.979 -27.686 1.00 47.59 528 HIS A O 1
ATOM 3976 N N . PHE A 1 529 ? 33.584 -20.601 -26.962 1.00 45.47 529 PHE A N 1
ATOM 3977 C CA . PHE A 1 529 ? 33.705 -19.476 -26.054 1.00 45.47 529 PHE A CA 1
ATOM 3978 C C . PHE A 1 529 ? 34.513 -18.399 -26.810 1.00 45.47 529 PHE A C 1
ATOM 3980 O O . PHE A 1 529 ? 35.734 -18.443 -26.828 1.00 45.47 529 PHE A O 1
ATOM 3987 N N . PRO A 1 530 ? 33.913 -17.421 -27.520 1.00 45.03 530 PRO A N 1
ATOM 3988 C CA . PRO A 1 530 ? 34.656 -16.244 -27.941 1.00 45.03 530 PRO A CA 1
ATOM 3989 C C . PRO A 1 530 ? 34.929 -15.426 -26.676 1.00 45.03 530 PRO A C 1
ATOM 3991 O O . PRO A 1 530 ? 34.204 -14.496 -26.312 1.00 45.03 530 PRO A O 1
ATOM 3994 N N . LEU A 1 531 ? 35.956 -15.856 -25.958 1.00 43.28 531 LEU A N 1
ATOM 3995 C CA . LEU A 1 531 ? 36.568 -15.159 -24.847 1.00 43.28 531 LEU A CA 1
ATOM 3996 C C . LEU A 1 531 ? 37.441 -14.088 -25.484 1.00 43.28 531 LEU A C 1
ATOM 3998 O O . LEU A 1 531 ? 38.570 -14.330 -25.873 1.00 43.28 531 LEU A O 1
ATOM 4002 N N . LYS A 1 532 ? 36.777 -12.968 -25.721 1.00 49.16 532 LYS A N 1
ATOM 4003 C CA . LYS A 1 532 ? 37.099 -11.839 -26.586 1.00 49.16 532 LYS A CA 1
ATOM 4004 C C . LYS A 1 532 ? 38.549 -11.514 -26.886 1.00 49.16 532 LYS A C 1
ATOM 4006 O O . LYS A 1 532 ? 39.456 -11.632 -26.071 1.00 49.16 532 LYS A O 1
ATOM 4011 N N . GLY A 1 533 ? 38.683 -10.861 -28.038 1.00 45.59 533 GLY A N 1
ATOM 4012 C CA . GLY A 1 533 ? 39.912 -10.207 -28.406 1.00 45.59 533 GLY A CA 1
ATOM 4013 C C . GLY A 1 533 ? 40.290 -9.099 -27.423 1.00 45.59 533 GLY A C 1
ATOM 4014 O O . GLY A 1 533 ? 39.466 -8.338 -26.910 1.00 45.59 533 GLY A O 1
ATOM 4015 N N . TRP A 1 534 ? 41.589 -9.025 -27.201 1.00 42.06 534 TRP A N 1
ATOM 4016 C CA . TRP A 1 534 ? 42.221 -8.020 -26.382 1.00 42.06 534 TRP A CA 1
ATOM 4017 C C . TRP A 1 534 ? 42.185 -6.703 -27.129 1.00 42.06 534 TRP A C 1
ATOM 4019 O O . TRP A 1 534 ? 42.707 -6.583 -28.233 1.00 42.06 534 TRP A O 1
ATOM 4029 N N . ILE A 1 535 ? 41.621 -5.676 -26.513 1.00 48.53 535 ILE A N 1
ATOM 4030 C CA . ILE A 1 535 ? 41.935 -4.318 -26.931 1.00 48.53 535 ILE A CA 1
ATOM 4031 C C . ILE A 1 535 ? 42.917 -3.785 -25.903 1.00 48.53 535 ILE A C 1
ATOM 4033 O O . ILE A 1 535 ? 42.516 -3.203 -24.900 1.00 48.53 535 ILE A O 1
ATOM 4037 N N . VAL A 1 536 ? 44.207 -4.010 -26.153 1.00 43.03 536 VAL A N 1
ATOM 4038 C CA . VAL A 1 536 ? 45.247 -3.122 -25.628 1.00 43.03 536 VAL A CA 1
ATOM 4039 C C . VAL A 1 536 ? 45.216 -1.900 -26.536 1.00 43.03 536 VAL A C 1
ATOM 4041 O O . VAL A 1 536 ? 45.892 -1.882 -27.566 1.00 43.03 536 VAL A O 1
ATOM 4044 N N . ASP A 1 537 ? 44.359 -0.922 -26.236 1.00 51.84 537 ASP A N 1
ATOM 4045 C CA . ASP A 1 537 ? 44.305 0.276 -27.070 1.00 51.84 537 ASP A CA 1
ATOM 4046 C C . ASP A 1 537 ? 45.386 1.255 -26.631 1.00 51.84 537 ASP A C 1
ATOM 4048 O O . ASP A 1 537 ? 45.372 1.813 -25.533 1.00 51.84 537 ASP A O 1
ATOM 4052 N N . ARG A 1 538 ? 46.314 1.504 -27.548 1.00 52.66 538 ARG A N 1
ATOM 4053 C CA . ARG A 1 538 ? 46.949 2.808 -27.657 1.00 52.66 538 ARG A CA 1
ATOM 4054 C C . ARG A 1 538 ? 46.200 3.489 -28.798 1.00 52.66 538 ARG A C 1
ATOM 4056 O O . ARG A 1 538 ? 46.585 3.327 -29.953 1.00 52.66 538 ARG A O 1
ATOM 4063 N N . TRP A 1 539 ? 45.075 4.130 -28.475 1.00 59.09 539 TRP A N 1
ATOM 4064 C CA . TRP A 1 539 ? 44.164 4.675 -29.481 1.00 59.09 539 TRP A CA 1
ATOM 4065 C C . TRP A 1 539 ? 44.916 5.550 -30.486 1.00 59.09 539 TRP A C 1
ATOM 4067 O O . TRP A 1 539 ? 45.494 6.573 -30.121 1.00 59.09 539 TRP A O 1
ATOM 4077 N N . ASN A 1 540 ? 44.917 5.122 -31.750 1.00 68.69 540 ASN A N 1
ATOM 4078 C CA . ASN A 1 540 ? 45.505 5.848 -32.870 1.00 68.69 540 ASN A CA 1
ATOM 4079 C C . ASN A 1 540 ? 44.411 6.118 -33.919 1.00 68.69 540 ASN A C 1
ATOM 4081 O O . ASN A 1 540 ? 44.143 5.248 -34.756 1.00 68.69 540 ASN A O 1
ATOM 4085 N N . PRO A 1 541 ? 43.775 7.302 -33.900 1.00 66.25 541 PRO A N 1
ATOM 4086 C CA . PRO A 1 541 ? 42.669 7.621 -34.800 1.00 66.25 541 PRO A CA 1
ATOM 4087 C C . PRO A 1 541 ? 43.087 7.588 -36.278 1.00 66.25 541 PRO A C 1
ATOM 4089 O O . PRO A 1 541 ? 42.332 7.091 -37.110 1.00 66.25 541 PRO A O 1
ATOM 4092 N N . LYS A 1 542 ? 44.322 7.996 -36.608 1.00 70.19 542 LYS A N 1
ATOM 4093 C CA . LYS A 1 542 ? 44.853 7.919 -37.982 1.00 70.19 542 LYS A CA 1
ATOM 4094 C C . LYS A 1 542 ? 44.983 6.470 -38.457 1.00 70.19 542 LYS A C 1
ATOM 4096 O O . LYS A 1 542 ? 44.595 6.149 -39.574 1.00 70.19 542 LYS A O 1
ATOM 4101 N N . GLY A 1 543 ? 45.458 5.584 -37.581 1.00 73.25 543 GLY A N 1
ATOM 4102 C CA . GLY A 1 543 ? 45.553 4.151 -37.870 1.00 73.25 543 GLY A CA 1
ATOM 4103 C C . GLY A 1 543 ? 44.189 3.489 -38.091 1.00 73.25 543 GLY A C 1
ATOM 4104 O O . GLY A 1 543 ? 44.075 2.598 -38.920 1.00 73.25 543 GLY A O 1
ATOM 4105 N N . ARG A 1 544 ? 43.133 3.931 -37.395 1.00 75.19 544 ARG A N 1
ATOM 4106 C CA . ARG A 1 544 ? 41.773 3.388 -37.567 1.00 75.19 544 ARG A CA 1
ATOM 4107 C C . ARG A 1 544 ? 41.133 3.818 -38.883 1.00 75.19 544 ARG A C 1
ATOM 4109 O O . ARG A 1 544 ? 40.546 2.976 -39.549 1.00 75.19 544 ARG A O 1
ATOM 4116 N N . VAL A 1 545 ? 41.291 5.083 -39.273 1.00 76.88 545 VAL A N 1
ATOM 4117 C CA . VAL A 1 545 ? 40.802 5.585 -40.568 1.00 76.88 545 VAL A CA 1
ATOM 4118 C C . VAL A 1 545 ? 41.510 4.874 -41.722 1.00 76.88 545 VAL A C 1
ATOM 4120 O O . VAL A 1 545 ? 40.841 4.375 -42.619 1.00 76.88 545 VAL A O 1
ATOM 4123 N N . LEU A 1 546 ? 42.839 4.714 -41.651 1.00 76.56 546 LEU A N 1
ATOM 4124 C CA . LEU A 1 546 ? 43.595 3.924 -42.632 1.00 76.56 546 LEU A CA 1
ATOM 4125 C C . LEU A 1 546 ? 43.069 2.486 -42.736 1.00 76.56 546 LEU A C 1
ATOM 4127 O O . LEU A 1 546 ? 42.898 1.978 -43.835 1.00 76.56 546 LEU A O 1
ATOM 4131 N N . ARG A 1 547 ? 42.731 1.848 -41.609 1.00 77.50 547 ARG A N 1
ATOM 4132 C CA . ARG A 1 547 ? 42.164 0.490 -41.599 1.00 77.50 547 ARG A CA 1
ATOM 4133 C C . ARG A 1 547 ? 40.770 0.385 -42.206 1.00 77.50 547 ARG A C 1
ATOM 4135 O O . ARG A 1 547 ? 40.465 -0.650 -42.784 1.00 77.50 547 ARG A O 1
ATOM 4142 N N . ILE A 1 548 ? 39.940 1.415 -42.066 1.00 81.56 548 ILE A N 1
ATOM 4143 C CA . ILE A 1 548 ? 38.615 1.477 -42.699 1.00 81.56 548 ILE A CA 1
ATOM 4144 C C . ILE A 1 548 ? 38.780 1.580 -44.222 1.00 81.56 548 ILE A C 1
ATOM 4146 O O . ILE A 1 548 ? 38.143 0.830 -44.959 1.00 81.56 548 ILE A O 1
ATOM 4150 N N . LEU A 1 549 ? 39.709 2.427 -44.676 1.00 81.50 549 LEU A N 1
ATOM 4151 C CA . LEU A 1 549 ? 40.022 2.607 -46.096 1.00 81.50 549 LEU A CA 1
ATOM 4152 C C . LEU A 1 549 ? 40.657 1.354 -46.723 1.00 81.50 549 LEU A C 1
ATOM 4154 O O . LEU A 1 549 ? 40.246 0.943 -47.802 1.00 81.50 549 LEU A O 1
ATOM 4158 N N . GLU A 1 550 ? 41.597 0.696 -46.033 1.00 81.94 550 GLU A N 1
ATOM 4159 C CA . GLU A 1 550 ? 42.208 -0.577 -46.465 1.00 81.94 550 GLU A CA 1
ATOM 4160 C C . GLU A 1 550 ? 41.193 -1.722 -46.621 1.00 81.94 550 GLU A C 1
ATOM 4162 O O . GLU A 1 550 ? 41.473 -2.707 -47.299 1.00 81.94 550 GLU A O 1
ATOM 4167 N N . MET A 1 551 ? 40.037 -1.627 -45.960 1.00 79.50 551 MET A N 1
ATOM 4168 C CA . MET A 1 551 ? 38.954 -2.612 -46.040 1.00 79.50 551 MET A CA 1
ATOM 4169 C C . MET A 1 551 ? 37.858 -2.221 -47.031 1.00 79.50 551 MET A C 1
ATOM 4171 O O . MET A 1 551 ? 36.800 -2.852 -47.024 1.00 79.50 551 MET A O 1
ATOM 4175 N N . GLU A 1 552 ? 38.095 -1.186 -47.843 1.00 83.31 552 GLU A N 1
ATOM 4176 C CA . GLU A 1 552 ? 37.146 -0.675 -48.837 1.00 83.31 552 GLU A CA 1
ATOM 4177 C C . GLU A 1 552 ? 35.798 -0.284 -48.201 1.00 83.31 552 GLU A C 1
ATOM 4179 O O . GLU A 1 552 ? 34.721 -0.550 -48.734 1.00 83.31 552 GLU A O 1
ATOM 4184 N N . ARG A 1 553 ? 35.847 0.326 -47.009 1.00 81.81 553 ARG A N 1
ATOM 4185 C CA . ARG A 1 553 ? 34.669 0.824 -46.287 1.00 81.81 553 ARG A CA 1
ATOM 4186 C C . ARG A 1 553 ? 34.637 2.351 -46.269 1.00 81.81 553 ARG A C 1
ATOM 4188 O O . ARG A 1 553 ? 35.679 3.002 -46.227 1.00 81.81 553 ARG A O 1
ATOM 4195 N N . HIS A 1 554 ? 33.431 2.914 -46.260 1.00 84.62 554 HIS A N 1
ATOM 4196 C CA . HIS A 1 554 ? 33.216 4.355 -46.143 1.00 84.62 554 HIS A CA 1
ATOM 4197 C C . HIS A 1 554 ? 33.454 4.812 -44.703 1.00 84.62 554 HIS A C 1
ATOM 4199 O O . HIS A 1 554 ? 33.004 4.168 -43.758 1.00 84.62 554 HIS A O 1
ATOM 4205 N N . VAL A 1 555 ? 34.191 5.907 -44.517 1.00 83.00 555 VAL A N 1
ATOM 4206 C CA . VAL A 1 555 ? 34.564 6.406 -43.180 1.00 83.00 555 VAL A CA 1
ATOM 4207 C C . VAL A 1 555 ? 33.349 6.990 -42.460 1.00 83.00 555 VAL A C 1
ATOM 4209 O O . VAL A 1 555 ? 33.231 6.867 -41.241 1.00 83.00 555 VAL A O 1
ATOM 4212 N N . GLU A 1 556 ? 32.421 7.555 -43.227 1.00 85.31 556 GLU A N 1
ATOM 4213 C CA . GLU A 1 556 ? 31.185 8.187 -42.777 1.00 85.31 556 GLU A CA 1
ATOM 4214 C C . GLU A 1 556 ? 30.315 7.218 -41.962 1.00 85.31 556 GLU A C 1
ATOM 4216 O O . GLU A 1 556 ? 29.782 7.596 -40.916 1.00 85.31 556 GLU A O 1
ATOM 4221 N N . ASP A 1 557 ? 30.264 5.943 -42.361 1.00 86.31 557 ASP A N 1
ATOM 4222 C CA . ASP A 1 557 ? 29.502 4.890 -41.674 1.00 86.31 557 ASP A CA 1
ATOM 4223 C C . ASP A 1 557 ? 30.025 4.608 -40.254 1.00 86.31 557 ASP A C 1
ATOM 4225 O O . ASP A 1 557 ? 29.294 4.130 -39.383 1.00 86.31 557 ASP A O 1
ATOM 4229 N N . TYR A 1 558 ? 31.296 4.926 -39.993 1.00 82.06 558 TYR A N 1
ATOM 4230 C CA . TYR A 1 558 ? 31.970 4.694 -38.714 1.00 82.06 558 TYR A CA 1
ATOM 4231 C C . TYR A 1 558 ? 32.189 5.983 -37.920 1.00 82.06 558 TYR A C 1
ATOM 4233 O O . TYR A 1 558 ? 32.812 5.938 -36.856 1.00 82.06 558 TYR A O 1
ATOM 4241 N N . GLN A 1 559 ? 31.665 7.123 -38.385 1.00 84.25 559 GLN A N 1
ATOM 4242 C CA . GLN A 1 559 ? 31.882 8.422 -37.749 1.00 84.25 559 GLN A CA 1
ATOM 4243 C C . GLN A 1 559 ? 31.441 8.416 -36.279 1.00 84.25 559 GLN A C 1
ATOM 4245 O O . GLN A 1 559 ? 32.189 8.852 -35.408 1.00 84.25 559 GLN A O 1
ATOM 4250 N N . SER A 1 560 ? 30.289 7.807 -35.981 1.00 81.94 560 SER A N 1
ATOM 4251 C CA . SER A 1 560 ? 29.783 7.648 -34.610 1.00 81.94 560 SER A CA 1
ATOM 4252 C C . SER A 1 560 ? 30.738 6.855 -33.704 1.00 81.94 560 SER A C 1
ATOM 4254 O O . SER A 1 560 ? 30.923 7.203 -32.541 1.00 81.94 560 SER A O 1
ATOM 4256 N N . TYR A 1 561 ? 31.393 5.819 -34.234 1.00 79.38 561 TYR A N 1
ATOM 4257 C CA . TYR A 1 561 ? 32.376 5.008 -33.512 1.00 79.38 561 TYR A CA 1
ATOM 4258 C C . TYR A 1 561 ? 33.699 5.755 -33.291 1.00 79.38 561 TYR A C 1
ATOM 4260 O O . TYR A 1 561 ? 34.304 5.646 -32.223 1.00 79.38 561 TYR A O 1
ATOM 4268 N N . LEU A 1 562 ? 34.147 6.529 -34.283 1.00 80.81 562 LEU A N 1
ATOM 4269 C CA . LEU A 1 562 ? 35.341 7.371 -34.177 1.00 80.81 562 LEU A CA 1
ATOM 4270 C C . LEU A 1 562 ? 35.125 8.525 -33.183 1.00 80.81 562 LEU A C 1
ATOM 4272 O O . LEU A 1 562 ? 36.027 8.837 -32.398 1.00 80.81 562 LEU A O 1
ATOM 4276 N N . ASP A 1 563 ? 33.920 9.099 -33.158 1.00 83.50 563 ASP A N 1
ATOM 4277 C CA . ASP A 1 563 ? 33.549 10.216 -32.287 1.00 83.50 563 ASP A CA 1
ATOM 4278 C C . ASP A 1 563 ? 33.563 9.847 -30.797 1.00 83.50 563 ASP A C 1
ATOM 4280 O O . ASP A 1 563 ? 33.954 10.676 -29.972 1.00 83.50 563 ASP A O 1
ATOM 4284 N N . LEU A 1 564 ? 33.263 8.588 -30.443 1.00 77.56 564 LEU A N 1
ATOM 4285 C CA . LEU A 1 564 ? 33.359 8.080 -29.062 1.00 77.56 564 LEU A CA 1
ATOM 4286 C C . LEU A 1 564 ? 34.750 8.268 -28.439 1.00 77.56 564 LEU A C 1
ATOM 4288 O O . LEU A 1 564 ? 34.895 8.231 -27.219 1.00 77.56 564 LEU A O 1
ATOM 4292 N N . ARG A 1 565 ? 35.786 8.432 -29.266 1.00 73.12 565 ARG A N 1
ATOM 4293 C CA . ARG A 1 565 ? 37.187 8.543 -28.839 1.00 73.12 565 ARG A CA 1
ATOM 4294 C C . ARG A 1 565 ? 37.868 9.788 -29.412 1.00 73.12 565 ARG A C 1
ATOM 4296 O O . ARG A 1 565 ? 39.099 9.871 -29.446 1.00 73.12 565 ARG A O 1
ATOM 4303 N N . ARG A 1 566 ? 37.067 10.774 -29.838 1.00 73.75 566 ARG A N 1
ATOM 4304 C CA . ARG A 1 566 ? 37.513 12.059 -30.403 1.00 73.75 566 ARG A CA 1
ATOM 4305 C C . ARG A 1 566 ? 38.407 12.853 -29.452 1.00 73.75 566 ARG A C 1
ATOM 4307 O O . ARG A 1 566 ? 39.341 13.506 -29.903 1.00 73.75 566 ARG A O 1
ATOM 4314 N N . PHE A 1 567 ? 38.153 12.760 -28.148 1.00 77.44 567 PHE A N 1
ATOM 4315 C CA . PHE A 1 567 ? 38.896 13.473 -27.100 1.00 77.44 567 PHE A CA 1
ATOM 4316 C C . PHE A 1 567 ? 40.020 12.635 -26.466 1.00 77.44 567 PHE A C 1
ATOM 4318 O O . PHE A 1 567 ? 40.559 12.995 -25.424 1.00 77.44 567 PHE A O 1
ATOM 4325 N N . GLY A 1 568 ? 40.392 11.526 -27.112 1.00 68.00 568 GLY A N 1
ATOM 4326 C CA . GLY A 1 568 ? 41.374 10.572 -26.609 1.00 68.00 568 GLY A CA 1
ATOM 4327 C C . GLY A 1 568 ? 40.732 9.388 -25.887 1.00 68.00 568 GLY A C 1
ATOM 4328 O O . GLY A 1 568 ? 39.547 9.383 -25.565 1.00 68.00 568 GLY A O 1
ATOM 4329 N N . ALA A 1 569 ? 41.536 8.353 -25.659 1.00 67.44 569 ALA A N 1
ATOM 4330 C CA . ALA A 1 569 ? 41.163 7.189 -24.869 1.00 67.44 569 ALA A CA 1
ATOM 4331 C C . ALA A 1 569 ? 42.284 6.894 -23.871 1.00 67.44 569 ALA A C 1
ATOM 4333 O O . ALA A 1 569 ? 43.469 7.020 -24.196 1.00 67.44 569 ALA A O 1
ATOM 4334 N N . ILE A 1 570 ? 41.912 6.497 -22.658 1.00 66.00 570 ILE A N 1
ATOM 4335 C CA . ILE A 1 570 ? 42.869 6.040 -21.650 1.00 66.00 570 ILE A CA 1
ATOM 4336 C C . ILE A 1 570 ? 43.460 4.714 -22.138 1.00 66.00 570 ILE A C 1
ATOM 4338 O O . ILE A 1 570 ? 42.744 3.891 -22.708 1.00 66.00 570 ILE A O 1
ATOM 4342 N N . LYS A 1 571 ? 44.764 4.496 -21.923 1.00 66.75 571 LYS A N 1
ATOM 4343 C CA . LYS A 1 571 ? 45.384 3.190 -22.181 1.00 66.75 571 LYS A CA 1
ATOM 4344 C C . LYS A 1 571 ? 44.659 2.150 -21.340 1.00 66.75 571 LYS A C 1
ATOM 4346 O O . LYS A 1 571 ? 44.764 2.161 -20.117 1.00 66.75 571 LYS A O 1
ATOM 4351 N N . HIS A 1 572 ? 43.937 1.266 -22.005 1.00 64.88 572 HIS A N 1
ATOM 4352 C CA . HIS A 1 572 ? 43.211 0.193 -21.358 1.00 64.88 572 HIS A CA 1
ATOM 4353 C C . HIS A 1 572 ? 43.568 -1.126 -22.025 1.00 64.88 572 HIS A C 1
ATOM 4355 O O . HIS A 1 572 ? 43.814 -1.195 -23.231 1.00 64.88 572 HIS A O 1
ATOM 4361 N N . SER A 1 573 ? 43.576 -2.174 -21.217 1.00 64.94 573 SER A N 1
ATOM 4362 C CA . SER A 1 573 ? 43.517 -3.560 -21.652 1.00 64.94 573 SER A CA 1
ATOM 4363 C C . SER A 1 573 ? 42.308 -4.186 -20.985 1.00 64.94 573 SER A C 1
ATOM 4365 O O . SER A 1 573 ? 42.102 -3.991 -19.789 1.00 64.94 573 SER A O 1
ATOM 4367 N N . GLY A 1 574 ? 41.518 -4.932 -21.738 1.00 62.47 574 GLY A N 1
ATOM 4368 C CA . GLY A 1 574 ? 40.358 -5.615 -21.195 1.00 62.47 574 GLY A CA 1
ATOM 4369 C C . GLY A 1 574 ? 40.060 -6.869 -21.987 1.00 62.47 574 GLY A C 1
ATOM 4370 O O . GLY A 1 574 ? 40.379 -6.956 -23.176 1.00 62.47 574 GLY A O 1
ATOM 4371 N N . PHE A 1 575 ? 39.439 -7.816 -21.303 1.00 65.50 575 PHE A N 1
ATOM 4372 C CA . PHE A 1 575 ? 38.761 -8.937 -21.915 1.00 65.50 575 PHE A CA 1
ATOM 4373 C C . PHE A 1 575 ? 37.292 -8.817 -21.542 1.00 65.50 575 PHE A C 1
ATOM 4375 O O . PHE A 1 575 ? 36.924 -8.455 -20.429 1.00 65.50 575 PHE A O 1
ATOM 4382 N N . ASP A 1 576 ? 36.452 -9.077 -22.515 1.00 63.69 576 ASP A N 1
ATOM 4383 C CA . ASP A 1 576 ? 35.074 -9.434 -22.287 1.00 63.69 576 ASP A CA 1
ATOM 4384 C C . ASP A 1 576 ? 34.898 -10.954 -22.004 1.00 63.69 576 ASP A C 1
ATOM 4386 O O . ASP A 1 576 ? 35.577 -11.753 -22.655 1.00 63.69 576 ASP A O 1
ATOM 4390 N N . LEU A 1 577 ? 33.973 -11.398 -21.154 1.00 65.12 577 LEU A N 1
ATOM 4391 C CA . LEU A 1 577 ? 33.716 -12.832 -20.940 1.00 65.12 577 LEU A CA 1
ATOM 4392 C C . LEU A 1 577 ? 32.377 -13.299 -21.532 1.00 65.12 577 LEU A C 1
ATOM 4394 O O . LEU A 1 577 ? 32.218 -14.479 -21.800 1.00 65.12 577 LEU A O 1
ATOM 4398 N N . GLY A 1 578 ? 31.436 -12.397 -21.839 1.00 71.62 578 GLY A N 1
ATOM 4399 C CA . GLY A 1 578 ? 30.126 -12.789 -22.381 1.00 71.62 578 GLY A CA 1
ATOM 4400 C C . GLY A 1 578 ? 29.367 -13.687 -21.400 1.00 71.62 578 GLY A C 1
ATOM 4401 O O . GLY A 1 578 ? 29.384 -14.910 -21.525 1.00 71.62 578 GLY A O 1
ATOM 4402 N N . PHE A 1 579 ? 28.724 -13.066 -20.413 1.00 77.31 579 PHE A N 1
ATOM 4403 C CA . PHE A 1 579 ? 28.105 -13.727 -19.261 1.00 77.31 579 PHE A CA 1
ATOM 4404 C C . PHE A 1 579 ? 27.206 -14.918 -19.629 1.00 77.31 579 PHE A C 1
ATOM 4406 O O . PHE A 1 579 ? 27.304 -15.977 -19.018 1.00 77.31 579 PHE A O 1
ATOM 4413 N N . GLU A 1 580 ? 26.399 -14.795 -20.680 1.00 77.94 580 GLU A N 1
ATOM 4414 C CA . GLU A 1 580 ? 25.487 -15.843 -21.142 1.00 77.94 580 GLU A CA 1
ATOM 4415 C C . GLU A 1 580 ? 26.234 -17.114 -21.564 1.00 77.94 580 GLU A C 1
ATOM 4417 O O . GLU A 1 580 ? 25.780 -18.220 -21.297 1.00 77.94 580 GLU A O 1
ATOM 4422 N N . ARG A 1 581 ? 27.418 -16.971 -22.173 1.00 77.00 581 ARG A N 1
ATOM 4423 C CA . ARG A 1 581 ? 28.261 -18.108 -22.571 1.00 77.00 581 ARG A CA 1
ATOM 4424 C C . ARG A 1 581 ? 28.964 -18.747 -21.382 1.00 77.00 581 ARG A C 1
ATOM 4426 O O . ARG A 1 581 ? 29.145 -19.959 -21.368 1.00 77.00 581 ARG A O 1
ATOM 4433 N N . MET A 1 582 ? 29.308 -17.951 -20.369 1.00 78.75 582 MET A N 1
ATOM 4434 C CA . MET A 1 582 ? 29.807 -18.464 -19.091 1.00 78.75 582 MET A CA 1
ATOM 4435 C C . MET A 1 582 ? 28.744 -19.311 -18.387 1.00 78.75 582 MET A C 1
ATOM 4437 O O . MET A 1 582 ? 29.045 -20.408 -17.923 1.00 78.75 582 MET A O 1
ATOM 4441 N N . VAL A 1 583 ? 27.496 -18.836 -18.357 1.00 82.88 583 VAL A N 1
ATOM 4442 C CA . VAL A 1 583 ? 26.361 -19.590 -17.810 1.00 82.88 583 VAL A CA 1
ATOM 4443 C C . VAL A 1 583 ? 26.125 -20.860 -18.622 1.00 82.88 583 VAL A C 1
ATOM 4445 O O . VAL A 1 583 ? 26.006 -21.931 -18.032 1.00 82.88 583 VAL A O 1
ATOM 4448 N N . MET A 1 584 ? 26.144 -20.770 -19.953 1.00 80.19 584 MET A N 1
ATOM 4449 C CA . MET A 1 584 ? 26.016 -21.917 -20.857 1.00 80.19 584 MET A CA 1
ATOM 4450 C C . MET A 1 584 ? 27.094 -22.973 -20.601 1.00 80.19 584 MET A C 1
ATOM 4452 O O . MET A 1 584 ? 26.785 -24.155 -20.517 1.00 80.19 584 MET A O 1
ATOM 4456 N N . PHE A 1 585 ? 28.342 -22.552 -20.379 1.00 79.00 585 PHE A N 1
ATOM 4457 C CA . PHE A 1 585 ? 29.443 -23.446 -20.019 1.00 79.00 585 PHE A CA 1
ATOM 4458 C C . PHE A 1 585 ? 29.266 -24.097 -18.652 1.00 79.00 585 PHE A C 1
ATOM 4460 O O . PHE A 1 585 ? 29.364 -25.319 -18.541 1.00 79.00 585 PHE A O 1
ATOM 4467 N N . ALA A 1 586 ? 28.969 -23.309 -17.619 1.00 82.75 586 ALA A N 1
ATOM 4468 C CA . ALA A 1 586 ? 28.790 -23.833 -16.271 1.00 82.75 586 ALA A CA 1
ATOM 4469 C C . ALA A 1 586 ? 27.628 -24.841 -16.228 1.00 82.75 586 ALA A C 1
ATOM 4471 O O . ALA A 1 586 ? 27.793 -25.977 -15.793 1.00 82.75 586 ALA A O 1
ATOM 4472 N N . THR A 1 587 ? 26.470 -24.461 -16.766 1.00 81.38 587 THR A N 1
ATOM 4473 C CA . THR A 1 587 ? 25.236 -25.265 -16.728 1.00 81.38 587 THR A CA 1
ATOM 4474 C C . THR A 1 587 ? 25.216 -26.394 -17.759 1.00 81.38 587 THR A C 1
ATOM 4476 O O . THR A 1 587 ? 24.675 -27.472 -17.502 1.00 81.38 587 THR A O 1
ATOM 4479 N N . GLY A 1 588 ? 25.913 -26.222 -18.884 1.00 77.38 588 GLY A N 1
ATOM 4480 C CA . GLY A 1 588 ? 25.935 -27.156 -20.011 1.00 77.38 588 GLY A CA 1
ATOM 4481 C C . GLY A 1 588 ? 24.640 -27.181 -20.798 1.00 77.38 588 GLY A C 1
ATOM 4482 O O . GLY A 1 588 ? 24.253 -28.246 -21.267 1.00 77.38 588 GLY A O 1
ATOM 4483 N N . LEU A 1 589 ? 23.962 -26.040 -20.864 1.00 79.38 589 LEU A N 1
ATOM 4484 C CA . LEU A 1 589 ? 22.846 -25.824 -21.771 1.00 79.38 589 LEU A CA 1
ATOM 4485 C C . LEU A 1 589 ? 23.375 -25.749 -23.209 1.00 79.38 589 LEU A C 1
ATOM 4487 O O . LEU A 1 589 ? 24.426 -25.160 -23.453 1.00 79.38 589 LEU A O 1
ATOM 4491 N N . ASP A 1 590 ? 22.643 -26.318 -24.164 1.00 70.94 590 ASP A N 1
ATOM 4492 C CA . ASP A 1 590 ? 23.082 -26.369 -25.567 1.00 70.94 590 ASP A CA 1
ATOM 4493 C C . ASP A 1 590 ? 22.781 -25.075 -26.337 1.00 70.94 590 ASP A C 1
ATOM 4495 O O . ASP A 1 590 ? 23.405 -24.785 -27.362 1.00 70.94 590 ASP A O 1
ATOM 4499 N N . ASN A 1 591 ? 21.817 -24.284 -25.856 1.00 74.75 591 ASN A N 1
ATOM 4500 C CA . ASN A 1 591 ? 21.365 -23.066 -26.511 1.00 74.75 591 ASN A CA 1
ATOM 4501 C C . ASN A 1 591 ? 21.600 -21.841 -25.625 1.00 74.75 591 ASN A C 1
ATOM 4503 O O . ASN A 1 591 ? 21.122 -21.750 -24.495 1.00 74.75 591 ASN A O 1
ATOM 4507 N N . ILE A 1 592 ? 22.276 -20.837 -26.186 1.00 74.44 592 ILE A N 1
ATOM 4508 C CA . ILE A 1 592 ? 22.559 -19.579 -25.490 1.00 74.44 592 ILE A CA 1
ATOM 4509 C C . ILE A 1 592 ? 21.280 -18.858 -25.054 1.00 74.44 592 ILE A C 1
ATOM 4511 O O . ILE A 1 592 ? 21.318 -18.133 -24.069 1.00 74.44 592 ILE A O 1
ATOM 4515 N N . ARG A 1 593 ? 20.152 -19.064 -25.755 1.00 73.94 593 ARG A N 1
ATOM 4516 C CA . ARG A 1 593 ? 18.846 -18.477 -25.405 1.00 73.94 593 ARG A CA 1
ATOM 4517 C C . ARG A 1 593 ? 18.334 -18.964 -24.052 1.00 73.94 593 ARG A C 1
ATOM 4519 O O . ARG A 1 593 ? 17.743 -18.169 -23.331 1.00 73.94 593 ARG A O 1
ATOM 4526 N N . ASP A 1 594 ? 18.635 -20.208 -23.688 1.00 75.31 594 ASP A N 1
ATOM 4527 C CA . ASP A 1 594 ? 18.207 -20.813 -22.421 1.00 75.31 594 ASP A CA 1
ATOM 4528 C C . ASP A 1 594 ? 19.013 -20.269 -21.229 1.00 75.31 594 ASP A C 1
ATOM 4530 O O . ASP A 1 594 ? 18.625 -20.423 -20.074 1.00 75.31 594 ASP A O 1
ATOM 4534 N N . CYS A 1 595 ? 20.127 -19.586 -21.508 1.00 75.69 595 CYS A N 1
ATOM 4535 C CA . CYS A 1 595 ? 20.977 -18.932 -20.515 1.00 75.69 595 CYS A CA 1
ATOM 4536 C C . CYS A 1 595 ? 20.579 -17.469 -20.256 1.00 75.69 595 CYS A C 1
ATOM 4538 O O . CYS A 1 595 ? 21.219 -16.797 -19.446 1.00 75.69 595 CYS A O 1
ATOM 4540 N N . ILE A 1 596 ? 19.564 -16.949 -20.960 1.00 78.31 596 ILE A N 1
ATOM 4541 C CA . ILE A 1 596 ? 19.113 -15.558 -20.852 1.00 78.31 596 ILE A CA 1
ATOM 4542 C C . ILE A 1 596 ? 17.822 -15.522 -20.040 1.00 78.31 596 ILE A C 1
ATOM 4544 O O . ILE A 1 596 ? 16.803 -16.068 -20.448 1.00 78.31 596 ILE A O 1
ATOM 4548 N N . SER A 1 597 ? 17.831 -14.804 -18.916 1.00 65.12 597 SER A N 1
ATOM 4549 C CA . SER A 1 597 ? 16.658 -14.657 -18.039 1.00 65.12 597 SER A CA 1
ATOM 4550 C C . SER A 1 597 ? 15.486 -13.894 -18.676 1.00 65.12 597 SER A C 1
ATOM 4552 O O . SER A 1 597 ? 14.410 -13.828 -18.088 1.00 65.12 597 SER A O 1
ATOM 4554 N N . TYR A 1 598 ? 15.693 -13.305 -19.858 1.00 57.97 598 TYR A N 1
ATOM 4555 C CA . TYR A 1 598 ? 14.701 -12.552 -20.619 1.00 57.97 598 TYR A CA 1
ATOM 4556 C C . TYR A 1 598 ? 14.638 -13.086 -22.056 1.00 57.97 598 TYR A C 1
ATOM 4558 O O . TYR A 1 598 ? 15.689 -13.228 -22.691 1.00 57.97 598 TYR A O 1
ATOM 4566 N N . PRO A 1 599 ? 13.441 -13.344 -22.607 1.00 55.31 599 PRO A N 1
ATOM 4567 C CA . PRO A 1 599 ? 13.304 -13.805 -23.981 1.00 55.31 599 PRO A CA 1
ATOM 4568 C C . PRO A 1 599 ? 13.826 -12.735 -24.950 1.00 55.31 599 PRO A C 1
ATOM 4570 O O . PRO A 1 599 ? 13.258 -11.653 -25.077 1.00 55.31 599 PRO A O 1
ATOM 4573 N N . ARG A 1 600 ? 14.927 -13.035 -25.647 1.00 51.47 600 ARG A N 1
ATOM 4574 C CA . ARG A 1 600 ? 15.352 -12.283 -26.835 1.00 51.47 600 ARG A CA 1
ATOM 4575 C C . ARG A 1 600 ? 14.683 -12.907 -28.050 1.00 51.47 600 ARG A C 1
ATOM 4577 O O . ARG A 1 600 ? 15.253 -13.806 -28.668 1.00 51.47 600 ARG A O 1
ATOM 4584 N N . ASP A 1 601 ? 13.483 -12.443 -28.374 1.00 47.41 601 ASP A N 1
ATOM 4585 C CA . ASP A 1 601 ? 12.894 -12.758 -29.669 1.00 47.41 601 ASP A CA 1
ATOM 4586 C C . ASP A 1 601 ? 13.537 -11.875 -30.748 1.00 47.41 601 ASP A C 1
ATOM 4588 O O . ASP A 1 601 ? 13.733 -10.672 -30.557 1.00 47.41 601 ASP A O 1
ATOM 4592 N N . ARG A 1 602 ? 13.916 -12.479 -31.874 1.00 45.66 602 ARG A N 1
ATOM 4593 C CA . ARG A 1 602 ? 14.199 -11.723 -33.094 1.00 45.66 602 ARG A CA 1
ATOM 4594 C C . ARG A 1 602 ? 12.910 -11.816 -33.878 1.00 45.66 602 ARG A C 1
ATOM 4596 O O . ARG A 1 602 ? 12.711 -12.833 -34.536 1.00 45.66 602 ARG A O 1
ATOM 4603 N N . GLY A 1 603 ? 12.067 -10.789 -33.781 1.00 37.75 603 GLY A N 1
ATOM 4604 C CA . GLY A 1 603 ? 10.910 -10.665 -34.658 1.00 37.75 603 GLY A CA 1
ATOM 4605 C C . GLY A 1 603 ? 11.353 -10.971 -36.087 1.00 37.75 603 GLY A C 1
ATOM 4606 O O . GLY A 1 603 ? 12.205 -10.274 -36.638 1.00 37.75 603 GLY A O 1
ATOM 4607 N N . ARG A 1 604 ? 10.861 -12.079 -36.645 1.00 34.19 604 ARG A N 1
ATOM 4608 C CA . ARG A 1 604 ? 10.797 -12.215 -38.094 1.00 34.19 604 ARG A CA 1
ATOM 4609 C C . ARG A 1 604 ? 9.683 -11.270 -38.503 1.00 34.19 604 ARG A C 1
ATOM 4611 O O . ARG A 1 604 ? 8.519 -11.560 -38.251 1.00 34.19 604 ARG A O 1
ATOM 4618 N N . GLU A 1 605 ? 10.064 -10.112 -39.018 1.00 35.12 605 GLU A N 1
ATOM 4619 C CA . GLU A 1 605 ? 9.156 -9.330 -39.839 1.00 35.12 605 GLU A CA 1
ATOM 4620 C C . GLU A 1 605 ? 9.009 -10.044 -41.192 1.00 35.12 605 GLU A C 1
ATOM 4622 O O . GLU A 1 605 ? 10.005 -10.476 -41.782 1.00 35.12 605 GLU A O 1
ATOM 4627 N N . ASP A 1 606 ? 7.742 -10.142 -41.601 1.00 28.09 606 ASP A N 1
ATOM 4628 C CA . ASP A 1 606 ? 7.150 -10.533 -42.888 1.00 28.09 606 ASP A CA 1
ATOM 4629 C C . ASP A 1 606 ? 6.781 -12.019 -43.149 1.00 28.09 606 ASP A C 1
ATOM 4631 O O . ASP A 1 606 ? 7.456 -12.931 -42.666 1.00 28.09 606 ASP A O 1
ATOM 4635 N N . PRO A 1 607 ? 5.639 -12.236 -43.854 1.00 37.84 607 PRO A N 1
ATOM 4636 C CA . PRO A 1 607 ? 4.448 -12.959 -43.365 1.00 37.84 607 PRO A CA 1
ATOM 4637 C C . PRO A 1 607 ? 4.441 -14.485 -43.504 1.00 37.84 607 PRO A C 1
ATOM 4639 O O . PRO A 1 607 ? 5.154 -15.029 -44.378 1.00 37.84 607 PRO A O 1
#

Secondary structure (DSSP, 8-state):
-----------------------SSSSS-------------------------------PPP------------------------------TTSSSSS-TTSHHHHHHHHHHHHHHHHHHHHHHHH-GGGTTTS-HHHHHHHHHHHHHHHHHH--HHHHHHHHH-HHHHHHHHHIIIIIHHHHHHHHHHHTT--HHHHHHHHHHHHSPBPTHHHHHHHHTT--HHHHHHHHHHHHHHHHHHHHHHHHHHHTTTS---HHHHHHHHIIIIIHHHHHHHHHHHH-HHHHHHHTTTHHHHHHHHHHHHHHHHHHHTHHHHTSHHHHHHHHHHHHHHHHHHHHHHHHTTSTTT---HHHHHHHHHHHH-B-HHHHHHHIIIII-SGGGHHHHHHHHHHHHHHHHHHHHHHTT--HHHHHHHHS-------S------S-HHHHHHHHHHHHHHHHHHHS--EEEEHHHHHHHHHHHHHTT----TTHHHHTS-SS-EEEEEEETTT-TTSPBPTTSSEEEEEEEE-TTSS---------B---HHHHHHHHHHTT--SGGGHHHHHTTTT----B------HHHHHHHHHT-S-GGGG-SS---------

Radius of gyration: 36.33 Å; chains: 1; bounding box: 102×69×97 Å

Organism: Malus domestica (NCBI:txid3750)